Protein AF-A0AA86S0R4-F1 (afdb_monomer)

pLDDT: mean 76.46, std 17.06, range [31.56, 97.62]

Sequence (487 aa):
MELHNLNILITILLLYLFPHSQNCQQVYLNNTVYDCSSNPSASKGYLCNGLQKSCTSFILFRSKFPYDNPVSIAFLLGSETSDIASINNISTTDKIPSNKWIIVPVFCSCSGNIYQYNTRYTVKENDTYWALVNETFQGLTTCQAIMGQNYYPPINIAIDAELKVPMLCACPTLNQTSRGFTSLLVYSVNSGDTVKSIGEAFGVDEQSILEANELSVTQSAHSSMNLLDSTPILVPLIGKNCKENPNKFYCKCYQEPQTDGSSNGLLCDESGDKKFPAKLVAALGEIRKEKLFRQNGGYLLLEKLSSYGNGEMEKLFTAEDLQRATDNYNSSRFLGQGGYGRVYKGKLPDGTIVAVKKNIVKLFGYCLETEAPLLVYELIPNGTLSHHIHRRDNEPSLSWESRFRIACEVAGAVAYMHFASSIPILHGDIKPANILLGSNYSAKVSDFGTSRSVPLDKTHLTTIVGGTFGYIDPEYFQIKVMCTVLG

Foldseek 3Di:
DDPVVVVVVVVVVVCVVDPPPLQAFAAFQACLLLPLDPDPPRDQATFCAAPDQKDKAKEKDFADPPNFALVSVCQLQVADLVQQCQQQVHDSPDGHDGRQITIGIDIWGDDDGHIWDKHKDFDDPFDFLNCCCCPVVLSQGGSNNQVVQDPDRRGDDDGRDITTTTGHAYAHHPVLVVVQFGYKYWDFDADPDALCLLCVLLVHDSVQQCRHHVNDDDPDPPDGDDDDGSGIGIDGAHWAAADPCPPGQEFPWDDDDDPDPDDDDTHGDGDDDDTHRHSPNSSSLVVLLVVLCVVLCVVVVVVVVVVLVPDDDPDDDDPVQQCQQQVNVDPVQWPDQDLQGTWGWGQGPVRDTDIDADAAWDWPDWGRSDPHIDTHTDDAPQAFQCDLVVDDDPDDHDDPVLVVNQVSSLSNVQCCQQPVDPWRKDQQEDDRNQWGAHVVGRTHGHDSVVMDTDPPVDFKDQDDRDYDPPPGDPVCVVRSIDGRPPD

Organism: NCBI:txid92480

Mean predicted aligned error: 17.37 Å

Secondary structure (DSSP, 8-state):
--HHHHHHHHHHHHHHHS---TT-S----GGGGG--SS-TTS--SEES-SSSSEEEEEEEEE-BTTB-SHHHHHHHHT--HHHHHHHTT--TTPPPPTT-EEEEEEEEEEETTEEEEEEEEEPPTT--HHHIIIIISTTSS-HHHHHTT--S-SS-PPTT-EEEEEEE-----HHHHHTTEEEEEEEEPPTT--HHHHHHHHT--HHHHHHHTT----S-TT----PPTT-EEEEEEE-EE-SS-TTSSS--EEPPP-SS------EE---SS-EE-THHHHHHHHHHHHHHHHHTTHHHHHHHHHHTTSSS---PPPHHHHHHHTTTT-GGGEEEEETTEEEEEEE-TTS-EEEEE--BPPEEEEE-SSSS-EEEE---TT-BHHHHHS--TTSPPPPHHHHHHHHHHHHHHHHHHHHTSSS-EE-S---GGGEEE-GGG-EEE---TT-EEPPTT-SEEE----S-TTTS-HHHHHH-EEE-S--

Structure (mmCIF, N/CA/C/O backbone):
data_AF-A0AA86S0R4-F1
#
_entry.id   AF-A0AA86S0R4-F1
#
loop_
_atom_site.group_PDB
_atom_site.id
_atom_site.type_symbol
_atom_site.label_atom_id
_atom_site.label_alt_id
_atom_site.label_comp_id
_atom_site.label_asym_id
_atom_site.label_entity_id
_atom_site.label_seq_id
_atom_site.pdbx_PDB_ins_code
_atom_site.Cartn_x
_atom_site.Cartn_y
_atom_site.Cartn_z
_atom_site.occupancy
_atom_site.B_iso_or_equiv
_atom_site.auth_seq_id
_atom_site.auth_comp_id
_atom_site.auth_asym_id
_atom_site.auth_atom_id
_atom_site.pdbx_PDB_model_num
ATOM 1 N N . MET A 1 1 ? 60.355 2.006 -24.030 1.00 50.22 1 MET A N 1
ATOM 2 C CA . MET A 1 1 ? 59.666 0.948 -23.238 1.00 50.22 1 MET A CA 1
ATOM 3 C C . MET A 1 1 ? 59.176 1.559 -21.943 1.00 50.22 1 MET A C 1
ATOM 5 O O . MET A 1 1 ? 59.934 1.761 -21.007 1.00 50.22 1 MET A O 1
ATOM 9 N N . GLU A 1 2 ? 57.957 2.058 -21.997 1.00 48.72 2 GLU A N 1
ATOM 10 C CA . GLU A 1 2 ? 57.677 3.436 -21.616 1.00 48.72 2 GLU A CA 1
ATOM 11 C C . GLU A 1 2 ? 56.605 3.516 -20.545 1.00 48.72 2 GLU A C 1
ATOM 13 O O . GLU A 1 2 ? 55.843 2.572 -20.353 1.00 48.72 2 GLU A O 1
ATOM 18 N N . LEU A 1 3 ? 56.523 4.691 -19.918 1.00 49.84 3 LEU A N 1
ATOM 19 C CA . LEU A 1 3 ? 55.466 5.174 -19.023 1.00 49.84 3 LEU A CA 1
ATOM 20 C C . LEU A 1 3 ? 54.048 4.673 -19.373 1.00 49.84 3 LEU A C 1
ATOM 22 O O . LEU A 1 3 ? 53.213 4.514 -18.490 1.00 49.84 3 LEU A O 1
ATOM 26 N N . HIS A 1 4 ? 53.789 4.386 -20.650 1.00 61.22 4 HIS A N 1
ATOM 27 C CA . HIS A 1 4 ? 52.565 3.777 -21.156 1.00 61.22 4 HIS A CA 1
ATOM 28 C C . HIS A 1 4 ? 52.254 2.400 -20.540 1.00 61.22 4 HIS A C 1
ATOM 30 O O . HIS A 1 4 ? 51.137 2.178 -20.086 1.00 61.22 4 HIS A O 1
ATOM 36 N N . ASN A 1 5 ? 53.239 1.503 -20.428 1.00 62.25 5 ASN A N 1
ATOM 37 C CA . ASN A 1 5 ? 53.047 0.184 -19.815 1.00 62.25 5 ASN A CA 1
ATOM 38 C C . ASN A 1 5 ? 52.848 0.281 -18.298 1.00 62.25 5 ASN A C 1
ATOM 40 O O . ASN A 1 5 ? 52.096 -0.506 -17.734 1.00 62.25 5 ASN A O 1
ATOM 44 N N . LEU A 1 6 ? 53.479 1.265 -17.645 1.00 68.81 6 LEU A N 1
ATOM 45 C CA . LEU A 1 6 ? 53.286 1.518 -16.218 1.00 68.81 6 LEU A CA 1
ATOM 46 C C . LEU A 1 6 ? 51.897 2.112 -15.946 1.00 68.81 6 LEU A C 1
ATOM 48 O O . LEU A 1 6 ? 51.229 1.674 -15.020 1.00 68.81 6 LEU A O 1
ATOM 52 N N . ASN A 1 7 ? 51.420 3.031 -16.791 1.00 61.53 7 ASN A N 1
ATOM 53 C CA . ASN A 1 7 ? 50.056 3.551 -16.709 1.00 61.53 7 ASN A CA 1
ATOM 54 C C . ASN A 1 7 ? 49.020 2.462 -16.984 1.00 61.53 7 ASN A C 1
ATOM 56 O O . ASN A 1 7 ? 48.056 2.367 -16.237 1.00 61.53 7 ASN A O 1
ATOM 60 N N . ILE A 1 8 ? 49.221 1.593 -17.980 1.00 71.38 8 ILE A N 1
ATOM 61 C CA . ILE A 1 8 ? 48.324 0.452 -18.222 1.00 71.38 8 ILE A CA 1
ATOM 62 C C . ILE A 1 8 ? 48.310 -0.478 -17.003 1.00 71.38 8 ILE A C 1
ATOM 64 O O . ILE A 1 8 ? 47.236 -0.842 -16.533 1.00 71.38 8 ILE A O 1
ATOM 68 N N . LEU A 1 9 ? 49.475 -0.798 -16.435 1.00 69.94 9 LEU A N 1
ATOM 69 C CA . LEU A 1 9 ? 49.572 -1.654 -15.255 1.00 69.94 9 LEU A CA 1
ATOM 70 C C . LEU A 1 9 ? 48.913 -1.018 -14.022 1.00 69.94 9 LEU A C 1
ATOM 72 O O . LEU A 1 9 ? 48.203 -1.712 -13.310 1.00 69.94 9 LEU A O 1
ATOM 76 N N . ILE A 1 10 ? 49.087 0.290 -13.800 1.00 67.94 10 ILE A N 1
ATOM 77 C CA . ILE A 1 10 ? 48.440 1.046 -12.714 1.00 67.94 10 ILE A CA 1
ATOM 78 C C . ILE A 1 10 ? 46.927 1.122 -12.933 1.00 67.94 10 ILE A C 1
ATOM 80 O O . ILE A 1 10 ? 46.176 0.959 -11.981 1.00 67.94 10 ILE A O 1
ATOM 84 N N . THR A 1 11 ? 46.460 1.304 -14.169 1.00 61.91 11 THR A N 1
ATOM 85 C CA . THR A 1 11 ? 45.021 1.340 -14.485 1.00 61.91 11 THR A CA 1
ATOM 86 C C . THR A 1 11 ? 44.385 -0.035 -14.268 1.00 61.91 11 THR A C 1
ATOM 88 O O . THR A 1 11 ? 43.311 -0.134 -13.682 1.00 61.91 11 THR A O 1
ATOM 91 N N . ILE A 1 12 ? 45.078 -1.107 -14.667 1.00 64.88 12 ILE A N 1
ATOM 92 C CA . ILE A 1 12 ? 44.668 -2.491 -14.405 1.00 64.88 12 ILE A CA 1
ATOM 93 C C . ILE A 1 12 ? 44.690 -2.775 -12.896 1.00 64.88 12 ILE A C 1
ATOM 95 O O . ILE A 1 12 ? 43.725 -3.320 -12.374 1.00 64.88 12 ILE A O 1
ATOM 99 N N . LEU A 1 13 ? 45.732 -2.361 -12.165 1.00 58.44 13 LEU A N 1
ATOM 100 C CA . LEU A 1 13 ? 45.798 -2.518 -10.708 1.00 58.44 13 LEU A CA 1
ATOM 101 C C . LEU A 1 13 ? 44.704 -1.723 -9.987 1.00 58.44 13 LEU A C 1
ATOM 103 O O . LEU A 1 13 ? 44.128 -2.240 -9.041 1.00 58.44 13 LEU A O 1
ATOM 107 N N . LEU A 1 14 ? 44.373 -0.510 -10.436 1.00 55.12 14 LEU A N 1
ATOM 108 C CA . LEU A 1 14 ? 43.271 0.284 -9.885 1.00 55.12 14 LEU A CA 1
ATOM 109 C C . LEU A 1 14 ? 41.910 -0.380 -10.149 1.00 55.12 14 LEU A C 1
ATOM 111 O O . LEU A 1 14 ? 41.067 -0.382 -9.258 1.00 55.12 14 LEU A O 1
ATOM 115 N N . LEU A 1 15 ? 41.720 -1.029 -11.305 1.00 53.56 15 LEU A N 1
ATOM 116 C CA . LEU A 1 15 ? 40.534 -1.852 -11.590 1.00 53.56 15 LEU A CA 1
ATOM 117 C C . LEU A 1 15 ? 40.425 -3.097 -10.684 1.00 53.56 15 LEU A C 1
ATOM 119 O O . LEU A 1 15 ? 39.318 -3.578 -10.467 1.00 53.56 15 LEU A O 1
ATOM 123 N N . TYR A 1 16 ? 41.540 -3.601 -10.137 1.00 52.88 16 TYR A N 1
ATOM 124 C CA . TYR A 1 16 ? 41.557 -4.706 -9.164 1.00 52.88 16 TYR A CA 1
ATOM 125 C C . TYR A 1 16 ? 41.545 -4.246 -7.692 1.00 52.88 16 TYR A C 1
ATOM 127 O O . TYR A 1 16 ? 41.139 -5.015 -6.823 1.00 52.88 16 TYR A O 1
ATOM 135 N N . LEU A 1 17 ? 41.979 -3.015 -7.395 1.00 42.84 17 LEU A N 1
ATOM 136 C CA . LEU A 1 17 ? 41.996 -2.430 -6.044 1.00 42.84 17 LEU A CA 1
ATOM 137 C C . LEU A 1 17 ? 40.643 -1.840 -5.630 1.00 42.84 17 LEU A C 1
ATOM 139 O O . LEU A 1 17 ? 40.362 -1.748 -4.437 1.00 42.84 17 LEU A O 1
ATOM 143 N N . PHE A 1 18 ? 39.796 -1.486 -6.596 1.00 41.66 18 PHE A N 1
ATOM 144 C CA . PHE A 1 18 ? 38.375 -1.266 -6.366 1.00 41.66 18 PHE A CA 1
ATOM 145 C C . PHE A 1 18 ? 37.624 -2.509 -6.836 1.00 41.66 18 PHE A C 1
ATOM 147 O O . PHE A 1 18 ? 37.273 -2.581 -8.016 1.00 41.66 18 PHE A O 1
ATOM 154 N N . PRO A 1 19 ? 37.342 -3.496 -5.967 1.00 39.62 19 PRO A N 1
ATOM 155 C CA . PRO A 1 19 ? 36.278 -4.426 -6.283 1.00 39.62 19 PRO A CA 1
ATOM 156 C C . PRO A 1 19 ? 35.023 -3.568 -6.473 1.00 39.62 19 PRO A C 1
ATOM 158 O O . PRO A 1 19 ? 34.463 -3.066 -5.500 1.00 39.62 19 PRO A O 1
ATOM 161 N N . HIS A 1 20 ? 34.592 -3.354 -7.725 1.00 41.38 20 HIS A N 1
ATOM 162 C CA . HIS A 1 20 ? 33.186 -3.051 -7.983 1.00 41.38 20 HIS A CA 1
ATOM 163 C C . HIS A 1 20 ? 32.423 -4.065 -7.156 1.00 41.38 20 HIS A C 1
ATOM 165 O O . HIS A 1 20 ? 32.717 -5.258 -7.272 1.00 41.38 20 HIS A O 1
ATOM 171 N N . SER A 1 21 ? 31.572 -3.588 -6.251 1.00 43.00 21 SER A N 1
ATOM 172 C CA . SER A 1 21 ? 30.916 -4.438 -5.274 1.00 43.00 21 SER A CA 1
ATOM 173 C C . SER A 1 21 ? 30.247 -5.592 -6.031 1.00 43.00 21 SER A C 1
ATOM 175 O O . SER A 1 21 ? 29.237 -5.434 -6.708 1.00 43.00 21 SER A O 1
ATOM 177 N N . GLN A 1 22 ? 30.864 -6.777 -5.990 1.00 45.19 22 GLN A N 1
ATOM 178 C CA . GLN A 1 22 ? 30.350 -7.969 -6.670 1.00 45.19 22 GLN A CA 1
ATOM 179 C C . GLN A 1 22 ? 29.180 -8.585 -5.887 1.00 45.19 22 GLN A C 1
ATOM 181 O O . GLN A 1 22 ? 28.723 -9.681 -6.202 1.00 45.19 22 GLN A O 1
ATOM 186 N N . ASN A 1 23 ? 28.698 -7.875 -4.862 1.00 49.22 23 ASN A N 1
ATOM 187 C CA . ASN A 1 23 ? 27.714 -8.355 -3.907 1.00 49.22 23 ASN A CA 1
ATOM 188 C C . ASN A 1 23 ? 26.339 -7.702 -4.083 1.00 49.22 23 ASN A C 1
ATOM 190 O O . ASN A 1 23 ? 25.357 -8.293 -3.637 1.00 49.22 23 ASN A O 1
ATOM 194 N N . CYS A 1 24 ? 26.241 -6.536 -4.733 1.00 56.91 24 CYS A N 1
ATOM 195 C CA . CYS A 1 24 ? 24.958 -5.886 -4.985 1.00 56.91 24 CYS A CA 1
ATOM 196 C C . CYS A 1 24 ? 24.385 -6.253 -6.357 1.00 56.91 24 CYS A C 1
ATOM 198 O O . CYS A 1 24 ? 25.126 -6.452 -7.323 1.00 56.91 24 CYS A O 1
ATOM 200 N N . GLN A 1 25 ? 23.056 -6.338 -6.468 1.00 67.44 25 GLN A N 1
ATOM 201 C CA . GLN A 1 25 ? 22.456 -6.582 -7.779 1.00 67.44 25 GLN A CA 1
ATOM 202 C C . GLN A 1 25 ? 22.574 -5.324 -8.653 1.00 67.44 25 GLN A C 1
ATOM 204 O O . GLN A 1 25 ? 23.047 -5.455 -9.779 1.00 67.44 25 GLN A O 1
ATOM 209 N N . GLN A 1 26 ? 22.147 -4.146 -8.182 1.00 81.06 26 GLN A N 1
ATOM 210 C CA . GLN A 1 26 ? 22.038 -2.931 -9.006 1.00 81.06 26 GLN A CA 1
ATOM 211 C C . GLN A 1 26 ? 22.316 -1.658 -8.217 1.00 81.06 26 GLN A C 1
ATOM 213 O O . GLN A 1 26 ? 21.950 -1.591 -7.053 1.00 81.06 26 GLN A O 1
ATOM 218 N N . VAL A 1 27 ? 22.848 -0.629 -8.882 1.00 84.12 27 VAL A N 1
ATOM 219 C CA . VAL A 1 27 ? 22.946 0.725 -8.317 1.00 84.12 27 VAL A CA 1
ATOM 220 C C . VAL A 1 27 ? 21.539 1.299 -8.121 1.00 84.12 27 VAL A C 1
ATOM 222 O O . VAL A 1 27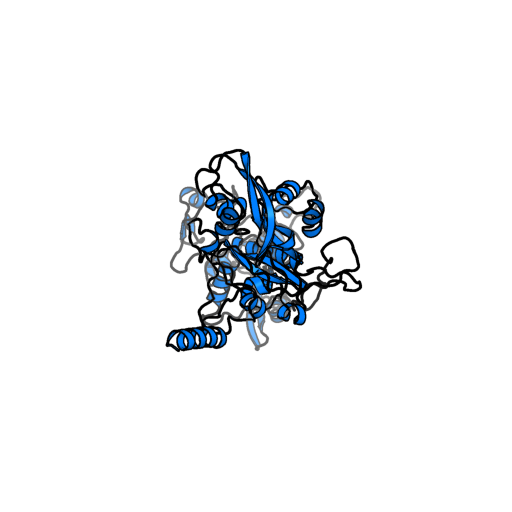 ? 20.707 1.235 -9.033 1.00 84.12 27 VAL A O 1
ATOM 225 N N . TYR A 1 28 ? 21.278 1.920 -6.972 1.00 85.69 28 TYR A N 1
ATOM 226 C CA . TYR A 1 28 ? 20.051 2.682 -6.747 1.00 85.69 28 TYR A CA 1
ATOM 227 C C . TYR A 1 28 ? 19.922 3.839 -7.747 1.00 85.69 28 TYR A C 1
ATOM 229 O O . TYR A 1 28 ? 20.745 4.755 -7.778 1.00 85.69 28 TYR A O 1
ATOM 237 N N . LEU A 1 29 ? 18.861 3.811 -8.557 1.00 84.75 29 LEU A N 1
ATOM 238 C CA . LEU A 1 29 ? 18.722 4.719 -9.697 1.00 84.75 29 LEU A CA 1
ATOM 239 C C . LEU A 1 29 ? 18.433 6.172 -9.300 1.00 84.75 29 LEU A C 1
ATOM 241 O O . LEU A 1 29 ? 18.808 7.082 -10.043 1.00 84.75 29 LEU A O 1
ATOM 245 N N . ASN A 1 30 ? 17.811 6.421 -8.143 1.00 83.50 30 ASN A N 1
ATOM 246 C CA . ASN A 1 30 ? 17.463 7.779 -7.701 1.00 83.50 30 ASN A CA 1
ATOM 247 C C . ASN A 1 30 ? 16.680 8.526 -8.824 1.00 83.50 30 ASN A C 1
ATOM 249 O O . ASN A 1 30 ? 16.007 7.913 -9.651 1.00 83.50 30 ASN A O 1
ATOM 253 N N . ASN A 1 31 ? 16.804 9.845 -8.928 1.00 82.50 31 ASN A N 1
ATOM 254 C CA . ASN A 1 31 ? 16.147 10.673 -9.933 1.00 82.50 31 ASN A CA 1
ATOM 255 C C . ASN A 1 31 ? 16.694 10.464 -11.358 1.00 82.50 31 ASN A C 1
ATOM 257 O O . ASN A 1 31 ? 16.148 11.038 -12.299 1.00 82.50 31 ASN A O 1
ATOM 261 N N . THR A 1 32 ? 17.738 9.643 -11.555 1.00 87.25 32 THR A N 1
ATOM 262 C CA . THR A 1 32 ? 18.296 9.381 -12.899 1.00 87.25 32 THR A CA 1
ATOM 263 C C . THR A 1 32 ? 17.339 8.595 -13.794 1.00 87.25 32 THR A C 1
ATOM 265 O O . THR A 1 32 ? 17.467 8.638 -15.015 1.00 87.25 32 THR A O 1
ATOM 268 N N . VAL A 1 33 ? 16.323 7.952 -13.207 1.00 89.00 33 VAL A N 1
ATOM 269 C CA . VAL A 1 33 ? 15.206 7.309 -13.922 1.00 89.00 33 VAL A CA 1
ATOM 270 C C . VAL A 1 33 ? 14.564 8.274 -14.926 1.00 89.00 33 VAL A C 1
ATOM 272 O O . VAL A 1 33 ? 14.256 7.887 -16.056 1.00 89.00 33 VAL A O 1
ATOM 275 N N . TYR A 1 34 ? 14.433 9.542 -14.526 1.00 90.56 34 TYR A N 1
ATOM 276 C CA . TYR A 1 34 ? 13.773 10.614 -15.272 1.00 90.56 34 TYR A CA 1
ATOM 277 C C . TYR A 1 34 ? 14.734 11.461 -16.117 1.00 90.56 34 TYR A C 1
ATOM 279 O O . TYR A 1 34 ? 14.305 12.438 -16.735 1.00 90.56 34 TYR A O 1
ATOM 287 N N . ASP A 1 35 ? 16.028 11.123 -16.147 1.00 90.69 35 ASP A N 1
ATOM 288 C CA . ASP A 1 35 ? 17.025 11.876 -16.906 1.00 90.69 35 ASP A CA 1
ATOM 289 C C . ASP A 1 35 ? 16.892 11.589 -18.407 1.00 90.69 35 ASP A C 1
ATOM 291 O O . ASP A 1 35 ? 17.414 10.607 -18.935 1.00 90.69 35 ASP A O 1
ATOM 295 N N . CYS A 1 36 ? 16.172 12.475 -19.090 1.00 91.44 36 CYS A N 1
ATOM 296 C CA . CYS A 1 36 ? 15.964 12.478 -20.536 1.00 91.44 36 CYS A CA 1
ATOM 297 C C . CYS A 1 36 ? 17.007 13.322 -21.302 1.00 91.44 36 CYS A C 1
ATOM 299 O O . CYS A 1 36 ? 16.805 13.640 -22.476 1.00 91.44 36 CYS A O 1
ATOM 301 N N . SER A 1 37 ? 18.116 13.708 -20.661 1.00 88.06 37 SER A N 1
ATOM 302 C CA . SER A 1 37 ? 19.233 14.400 -21.314 1.00 88.06 37 SER A CA 1
ATOM 303 C C . SER A 1 37 ? 20.214 13.414 -21.968 1.00 88.06 37 SER A C 1
ATOM 305 O O . SER A 1 37 ? 20.134 12.202 -21.778 1.00 88.06 37 SER A O 1
ATOM 307 N N . SER A 1 38 ? 21.164 13.904 -22.771 1.00 78.19 38 SER A N 1
AT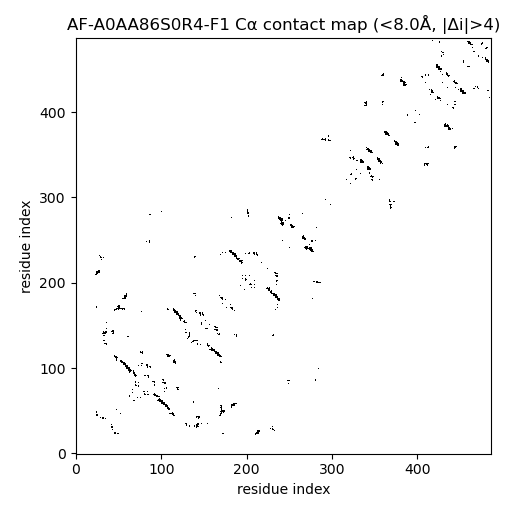OM 308 C CA . SER A 1 38 ? 22.222 13.062 -23.361 1.00 78.19 38 SER A CA 1
ATOM 309 C C . SER A 1 38 ? 23.334 12.767 -22.346 1.00 78.19 38 SER A C 1
ATOM 311 O O . SER A 1 38 ? 24.483 13.159 -22.541 1.00 78.19 38 SER A O 1
ATOM 313 N N . ASN A 1 39 ? 22.982 12.115 -21.240 1.00 79.88 39 ASN A N 1
ATOM 314 C CA . ASN A 1 39 ? 23.898 11.768 -20.162 1.00 79.88 39 ASN A CA 1
ATOM 315 C C . ASN A 1 39 ? 24.355 10.301 -20.289 1.00 79.88 39 ASN A C 1
ATOM 317 O O . ASN A 1 39 ? 23.601 9.395 -19.933 1.00 79.88 39 ASN A O 1
ATOM 321 N N . PRO A 1 40 ? 25.588 10.025 -20.757 1.00 72.12 40 PRO A N 1
ATOM 322 C CA . PRO A 1 40 ? 26.067 8.654 -20.952 1.00 72.12 40 PRO A CA 1
ATOM 323 C C . PRO A 1 40 ? 26.259 7.883 -19.638 1.00 72.12 40 PRO A C 1
ATOM 325 O O . PRO A 1 40 ? 26.363 6.658 -19.668 1.00 72.12 40 PRO A O 1
ATOM 328 N N . SER A 1 41 ? 26.307 8.585 -18.504 1.00 74.19 41 SER A N 1
ATOM 329 C CA . SER A 1 41 ? 26.452 7.996 -17.171 1.00 74.19 41 SER A CA 1
ATOM 330 C C . SER A 1 41 ? 25.113 7.588 -16.553 1.00 74.19 41 SER A C 1
ATOM 332 O O . SER A 1 41 ? 25.102 6.890 -15.540 1.00 74.19 41 SER A O 1
ATOM 334 N N . ALA A 1 42 ? 23.984 8.024 -17.123 1.00 77.00 42 ALA A N 1
ATOM 335 C CA . ALA A 1 42 ? 22.665 7.661 -16.624 1.00 77.00 42 ALA A CA 1
ATOM 336 C C . ALA A 1 42 ? 22.344 6.199 -16.971 1.00 77.00 42 ALA A C 1
ATOM 338 O O . ALA A 1 42 ? 22.580 5.719 -18.085 1.00 77.00 42 ALA A O 1
ATOM 339 N N . SER A 1 43 ? 21.816 5.468 -15.989 1.00 79.00 43 SER A N 1
ATOM 340 C CA . SER A 1 43 ? 21.587 4.036 -16.145 1.00 79.00 43 SER A CA 1
ATOM 341 C C . SER A 1 43 ? 20.468 3.742 -17.146 1.00 79.00 43 SER A C 1
ATOM 343 O O . SER A 1 43 ? 19.376 4.315 -17.113 1.00 79.00 43 SER A O 1
ATOM 345 N N . LYS A 1 44 ? 20.728 2.766 -18.015 1.00 82.56 44 LYS A N 1
ATOM 346 C CA . LYS A 1 44 ? 19.752 2.207 -18.960 1.00 82.56 44 LYS A CA 1
ATOM 347 C C . LYS A 1 44 ? 18.888 1.102 -18.342 1.00 82.56 44 LYS A C 1
ATOM 349 O O . LYS A 1 44 ? 18.027 0.563 -19.027 1.00 82.56 44 LYS A O 1
ATOM 354 N N . GLY A 1 45 ? 19.129 0.740 -17.083 1.00 86.25 45 GLY A N 1
ATOM 355 C CA . GLY A 1 45 ? 18.380 -0.283 -16.363 1.00 86.25 45 GLY A CA 1
ATOM 356 C C . GLY A 1 45 ? 19.278 -1.183 -15.527 1.00 86.25 45 GLY A C 1
ATOM 357 O O . GLY A 1 45 ? 20.364 -0.791 -15.105 1.00 86.25 45 GLY A O 1
ATOM 358 N N . TYR A 1 46 ? 18.813 -2.399 -15.277 1.00 90.50 46 TYR A N 1
ATOM 359 C CA . TYR A 1 46 ? 19.473 -3.325 -14.369 1.00 90.50 46 TYR A CA 1
ATOM 360 C C . TYR A 1 46 ? 20.482 -4.224 -15.099 1.00 90.50 46 TYR A C 1
ATOM 362 O O . TYR A 1 46 ? 20.146 -4.875 -16.078 1.00 90.50 46 TYR A O 1
ATOM 370 N N . LEU A 1 47 ? 21.725 -4.290 -14.629 1.00 89.81 47 LEU A N 1
ATOM 371 C CA . LEU A 1 47 ? 22.800 -5.149 -15.121 1.00 89.81 47 LEU A CA 1
ATOM 372 C C . LEU A 1 47 ? 22.412 -6.634 -15.178 1.00 89.81 47 LEU A C 1
ATOM 374 O O . LEU A 1 47 ? 21.879 -7.191 -14.223 1.00 89.81 47 LEU A O 1
ATOM 378 N N . CYS A 1 48 ? 22.777 -7.297 -16.273 1.00 90.25 48 CYS A N 1
ATOM 379 C CA . CYS A 1 48 ? 22.643 -8.738 -16.493 1.00 90.25 48 CYS A CA 1
ATOM 380 C C . CYS A 1 48 ? 23.697 -9.544 -15.694 1.00 90.25 48 CYS A C 1
ATOM 382 O O . CYS A 1 48 ? 24.604 -10.164 -16.259 1.00 90.25 48 CYS A O 1
ATOM 384 N N . ASN A 1 49 ? 23.596 -9.531 -14.365 1.00 86.94 49 ASN A N 1
ATOM 385 C CA . ASN A 1 49 ? 24.529 -10.184 -13.432 1.00 86.94 49 ASN A CA 1
ATOM 386 C C . ASN A 1 49 ? 23.927 -11.367 -12.649 1.00 86.94 49 ASN A C 1
ATOM 388 O O . ASN A 1 49 ? 24.600 -11.955 -11.804 1.00 86.94 49 ASN A O 1
ATOM 392 N N . GLY A 1 50 ? 22.674 -11.733 -12.918 1.00 81.69 50 GLY A N 1
ATOM 393 C CA . GLY A 1 50 ? 22.030 -12.888 -12.302 1.00 81.69 50 GLY A CA 1
ATOM 394 C C . GLY A 1 50 ? 22.583 -14.216 -12.822 1.00 81.69 50 GLY A C 1
ATOM 395 O O . GLY A 1 50 ? 23.155 -14.297 -13.917 1.00 81.69 50 GLY A O 1
ATOM 396 N N . LEU A 1 51 ? 22.379 -15.276 -12.031 1.00 81.06 51 LEU A N 1
ATOM 397 C CA . LEU A 1 51 ? 22.815 -16.634 -12.379 1.00 81.06 51 LEU A CA 1
ATOM 398 C C . LEU A 1 51 ? 22.151 -17.111 -13.679 1.00 81.06 51 LEU A C 1
ATOM 400 O O . LEU A 1 51 ? 22.798 -17.697 -14.545 1.00 81.06 51 LEU A O 1
ATOM 404 N N . GLN A 1 52 ? 20.854 -16.828 -13.819 1.00 86.94 52 GLN A N 1
ATOM 405 C CA . GLN A 1 52 ? 20.092 -17.100 -15.031 1.00 86.94 52 GLN A CA 1
ATOM 406 C C . GLN A 1 52 ? 20.030 -15.860 -15.927 1.00 86.94 52 GLN A C 1
ATOM 408 O O . GLN A 1 52 ? 19.853 -14.731 -15.465 1.00 86.94 52 GLN A O 1
ATOM 413 N N . LYS A 1 53 ? 20.132 -16.077 -17.241 1.00 90.19 53 LYS A N 1
ATOM 414 C CA . LYS A 1 53 ? 19.993 -15.014 -18.250 1.00 90.19 53 LYS A CA 1
ATOM 415 C C . LYS A 1 53 ? 18.539 -14.642 -18.542 1.00 90.19 53 LYS A C 1
ATOM 417 O O . LYS A 1 53 ? 18.297 -13.658 -19.233 1.00 90.19 53 LYS A O 1
ATOM 422 N N . SER A 1 54 ? 17.589 -15.387 -17.986 1.00 93.19 54 SER A N 1
ATOM 423 C CA . SER A 1 54 ? 16.163 -15.085 -18.028 1.00 93.19 54 SER A CA 1
ATOM 424 C C . SER A 1 54 ? 15.442 -15.686 -16.827 1.00 93.19 54 SER A C 1
ATOM 426 O O . SER A 1 54 ? 15.865 -16.724 -16.326 1.00 93.19 54 SER A O 1
ATOM 428 N N . CYS A 1 55 ? 14.351 -15.065 -16.396 1.00 90.62 55 CYS A N 1
ATOM 429 C CA . CYS A 1 55 ? 13.520 -15.518 -15.283 1.00 90.62 55 CYS A CA 1
ATOM 430 C C . CYS A 1 55 ? 12.159 -14.809 -15.317 1.00 90.62 55 CYS A C 1
ATOM 432 O O . CYS A 1 55 ? 11.980 -13.800 -15.997 1.00 90.62 55 CYS A O 1
ATOM 434 N N . THR A 1 56 ? 11.203 -15.291 -14.526 1.00 89.12 56 THR A N 1
ATOM 435 C CA . THR A 1 56 ? 10.018 -14.493 -14.191 1.00 89.12 56 THR A CA 1
ATOM 436 C C . THR A 1 56 ? 10.376 -13.492 -13.095 1.00 89.12 56 THR A C 1
ATOM 438 O O . THR A 1 56 ? 10.821 -13.876 -12.012 1.00 89.12 56 THR A O 1
ATOM 441 N N . SER A 1 57 ? 10.181 -12.211 -13.386 1.00 91.50 57 SER A N 1
ATOM 442 C CA . SER A 1 57 ? 10.266 -11.108 -12.429 1.00 91.50 57 SER A CA 1
ATOM 443 C C . SER A 1 57 ? 8.873 -10.502 -12.260 1.00 91.50 57 SER A C 1
ATOM 445 O O . SER A 1 57 ? 7.961 -10.791 -13.036 1.00 91.50 57 SER A O 1
ATOM 447 N N . PHE A 1 58 ? 8.684 -9.698 -11.223 1.00 92.69 58 PHE A N 1
ATOM 448 C CA . PHE A 1 58 ? 7.398 -9.084 -10.919 1.00 92.69 58 PHE A CA 1
ATOM 449 C C . PHE A 1 58 ? 7.541 -7.572 -10.910 1.00 92.69 58 PHE A C 1
ATOM 451 O O . PHE A 1 58 ? 8.569 -7.040 -10.504 1.00 92.69 58 PHE A O 1
ATOM 458 N N . ILE A 1 59 ? 6.493 -6.883 -11.328 1.00 94.12 59 ILE A N 1
ATOM 459 C CA . ILE A 1 59 ? 6.380 -5.431 -11.302 1.00 94.12 59 ILE A CA 1
ATOM 460 C C . ILE A 1 59 ? 5.160 -5.070 -10.459 1.00 94.12 59 ILE A C 1
ATOM 462 O O . ILE A 1 59 ? 4.108 -5.696 -10.601 1.00 94.12 59 ILE A O 1
ATOM 466 N N . LEU A 1 60 ? 5.287 -4.060 -9.597 1.00 92.25 60 LEU A N 1
ATOM 467 C CA . LEU A 1 60 ? 4.146 -3.470 -8.906 1.00 92.25 60 LEU A CA 1
ATOM 468 C C . LEU A 1 60 ? 3.684 -2.206 -9.637 1.00 92.25 60 LEU A C 1
ATOM 470 O O . LEU A 1 60 ? 4.401 -1.211 -9.684 1.00 92.25 60 LEU A O 1
ATOM 474 N N . PHE A 1 61 ? 2.479 -2.243 -10.201 1.00 93.94 61 PHE A N 1
ATOM 475 C CA . PHE A 1 61 ? 1.894 -1.143 -10.968 1.00 93.94 61 PHE A CA 1
ATOM 476 C C . PHE A 1 61 ? 0.716 -0.514 -10.221 1.00 93.94 61 PHE A C 1
ATOM 478 O O . PHE A 1 61 ? -0.123 -1.241 -9.686 1.00 93.94 61 PHE A O 1
ATOM 485 N N . ARG A 1 62 ? 0.598 0.821 -10.196 1.00 91.31 62 ARG A N 1
ATOM 486 C CA . ARG A 1 62 ? -0.602 1.490 -9.664 1.00 91.31 62 ARG A CA 1
ATOM 487 C C . ARG A 1 62 ? -1.607 1.664 -10.786 1.00 91.31 62 ARG A C 1
ATOM 489 O O . ARG A 1 62 ? -1.345 2.378 -11.752 1.00 91.31 62 ARG A O 1
ATOM 496 N N . SER A 1 63 ? -2.776 1.054 -10.640 1.00 92.94 63 SER A N 1
ATOM 497 C CA . SER A 1 63 ? -3.880 1.249 -11.576 1.00 92.94 63 SER A CA 1
ATOM 498 C C . SER A 1 63 ? -4.238 2.728 -11.690 1.00 92.94 63 SER A C 1
ATOM 500 O O . SER A 1 63 ? -4.328 3.461 -10.703 1.00 92.94 63 SER A O 1
ATOM 502 N N . LYS A 1 64 ? -4.476 3.174 -12.915 1.00 92.31 64 LYS A N 1
ATOM 503 C CA . LYS A 1 64 ? -4.961 4.520 -13.219 1.00 92.31 64 LYS A CA 1
ATOM 504 C C . LYS A 1 64 ? -5.655 4.472 -14.564 1.00 92.31 64 LYS A C 1
ATOM 506 O O . LYS A 1 64 ? -5.256 3.682 -15.405 1.00 92.31 64 LYS A O 1
ATOM 511 N N . PHE A 1 65 ? -6.639 5.323 -14.816 1.00 92.06 65 PHE A N 1
ATOM 512 C CA . PHE A 1 65 ? -7.218 5.411 -16.157 1.00 92.06 65 PHE A CA 1
ATOM 513 C C . PHE A 1 65 ? -6.135 5.821 -17.185 1.00 92.06 65 PHE A C 1
ATOM 515 O O . PHE A 1 65 ? -5.347 6.720 -16.878 1.00 92.06 65 PHE A O 1
ATOM 522 N N . PRO A 1 66 ? -6.051 5.199 -18.382 1.00 94.50 66 PRO A N 1
ATOM 523 C CA . PRO A 1 66 ? -6.886 4.108 -18.922 1.00 94.50 66 PRO A CA 1
ATOM 524 C C . PRO A 1 66 ? -6.383 2.677 -18.607 1.00 94.50 66 PRO A C 1
ATOM 526 O O . PRO A 1 66 ? -6.956 1.686 -19.059 1.00 94.50 66 PRO A O 1
ATOM 529 N N . TYR A 1 67 ? -5.303 2.549 -17.843 1.00 96.50 67 TYR A N 1
ATOM 530 C CA . TYR A 1 67 ? -4.698 1.295 -17.376 1.00 96.50 67 TYR A CA 1
ATOM 531 C C . TYR A 1 67 ? -5.335 0.816 -16.059 1.00 96.50 67 TYR A C 1
ATOM 533 O O . TYR A 1 67 ? -4.680 0.678 -15.023 1.00 96.50 67 TYR A O 1
ATOM 541 N N . ASP A 1 68 ? -6.655 0.644 -16.083 1.00 95.38 68 ASP A N 1
ATOM 542 C CA . ASP A 1 68 ? -7.494 0.344 -14.923 1.00 95.38 68 ASP A CA 1
ATOM 543 C C . ASP A 1 68 ? -8.228 -1.000 -15.049 1.00 95.38 68 ASP A C 1
ATOM 545 O O . ASP A 1 68 ? -9.235 -1.222 -14.386 1.00 95.38 68 ASP A O 1
ATOM 549 N N . ASN A 1 69 ? -7.735 -1.916 -15.881 1.00 96.25 69 ASN A N 1
ATOM 550 C CA . ASN A 1 69 ? -8.215 -3.295 -15.970 1.00 96.25 69 ASN A CA 1
ATOM 551 C C . ASN A 1 69 ? -7.078 -4.231 -16.432 1.00 96.25 69 ASN A C 1
ATOM 553 O O . ASN A 1 69 ? -6.083 -3.750 -16.982 1.00 96.25 69 ASN A O 1
ATOM 557 N N . PRO A 1 70 ? -7.185 -5.558 -16.226 1.00 96.62 70 PRO A N 1
ATOM 558 C CA . PRO A 1 70 ? -6.107 -6.484 -16.575 1.00 96.62 70 PRO A CA 1
ATOM 559 C C . PRO A 1 70 ? -5.683 -6.433 -18.043 1.00 96.62 70 PRO A C 1
ATOM 561 O O . PRO A 1 70 ? -4.493 -6.547 -18.310 1.00 96.62 70 PRO A O 1
ATOM 564 N N . VAL A 1 71 ? -6.616 -6.212 -18.977 1.00 97.12 71 VAL A N 1
ATOM 565 C CA . VAL A 1 71 ? -6.317 -6.142 -20.417 1.00 97.12 71 VAL A CA 1
ATOM 566 C C . VAL A 1 71 ? -5.454 -4.923 -20.737 1.00 97.12 71 VAL A C 1
ATOM 568 O O . VAL A 1 71 ? -4.422 -5.052 -21.392 1.00 97.12 71 VAL A O 1
ATOM 571 N N . SER A 1 72 ? -5.839 -3.735 -20.264 1.00 97.25 72 SER A N 1
ATOM 572 C CA . SER A 1 72 ? -5.083 -2.512 -20.553 1.00 97.25 72 SER A CA 1
ATOM 573 C C . SER A 1 72 ? -3.727 -2.477 -19.843 1.00 97.25 72 SER A C 1
ATOM 575 O O . SER A 1 72 ? -2.760 -1.975 -20.413 1.00 97.25 72 SER A O 1
ATOM 577 N N . ILE A 1 73 ? -3.621 -3.052 -18.640 1.00 97.62 73 ILE A N 1
ATOM 578 C CA . ILE A 1 73 ? -2.346 -3.187 -17.916 1.00 97.62 73 ILE A CA 1
ATOM 579 C C . ILE A 1 73 ? -1.428 -4.204 -18.610 1.00 97.62 73 ILE A C 1
ATOM 581 O O . ILE A 1 73 ? -0.245 -3.920 -18.803 1.00 97.62 73 ILE A O 1
ATOM 585 N N . ALA A 1 74 ? -1.968 -5.358 -19.020 1.00 96.31 74 ALA A N 1
ATOM 586 C CA . ALA A 1 74 ? -1.249 -6.375 -19.788 1.00 96.31 74 ALA A CA 1
ATOM 587 C C . ALA A 1 74 ? -0.684 -5.795 -21.086 1.00 96.31 74 ALA A C 1
ATOM 589 O O . ALA A 1 74 ? 0.497 -5.973 -21.367 1.00 96.31 74 ALA A O 1
ATOM 590 N N . PHE A 1 75 ? -1.500 -5.040 -21.826 1.00 95.44 75 PHE A N 1
ATOM 591 C CA . PHE A 1 75 ? -1.072 -4.363 -23.047 1.00 95.44 75 PHE A CA 1
ATOM 592 C C . PHE A 1 75 ? 0.056 -3.356 -22.788 1.00 95.44 75 PHE A C 1
ATOM 594 O O . PHE A 1 75 ? 1.051 -3.358 -23.504 1.00 95.44 75 PHE A O 1
ATOM 601 N N . LEU A 1 76 ? -0.064 -2.527 -21.743 1.00 97.12 76 LEU A N 1
ATOM 602 C CA . LEU A 1 76 ? 0.947 -1.518 -21.424 1.00 97.12 76 LEU A CA 1
ATOM 603 C C . LEU A 1 76 ? 2.296 -2.148 -21.059 1.00 97.12 76 LEU A C 1
ATOM 605 O O . LEU A 1 76 ? 3.331 -1.735 -21.573 1.00 97.12 76 LEU A O 1
ATOM 609 N N . LEU A 1 77 ? 2.294 -3.127 -20.155 1.00 96.31 77 LEU A N 1
ATOM 610 C CA . LEU A 1 77 ? 3.513 -3.671 -19.544 1.00 96.31 77 LEU A CA 1
ATOM 611 C C . LEU A 1 77 ? 4.012 -4.950 -20.238 1.00 96.31 77 LEU A C 1
ATOM 613 O O . LEU A 1 77 ? 5.043 -5.499 -19.854 1.00 96.31 77 LEU A O 1
ATOM 617 N N . GLY A 1 78 ? 3.280 -5.407 -21.258 1.00 92.00 78 GLY A N 1
ATOM 618 C CA . GLY A 1 78 ? 3.525 -6.614 -22.041 1.00 92.00 78 GLY A CA 1
ATOM 619 C C . GLY A 1 78 ? 3.485 -7.893 -21.201 1.00 92.00 78 GLY A C 1
ATOM 620 O O . GLY A 1 78 ? 4.397 -8.709 -21.248 1.00 92.00 78 GLY A O 1
ATOM 621 N N . SER A 1 79 ? 2.425 -8.074 -20.424 1.00 94.31 79 SER A N 1
ATOM 622 C CA . SER A 1 79 ? 2.163 -9.303 -19.664 1.00 94.31 79 SER A CA 1
ATOM 623 C C . SER A 1 79 ? 0.907 -10.002 -20.194 1.00 94.31 79 SER A C 1
ATOM 625 O O . SER A 1 79 ? 0.234 -9.482 -21.081 1.00 94.31 79 SER A O 1
ATOM 627 N N . GLU A 1 80 ? 0.566 -11.167 -19.648 1.00 91.06 80 GLU A N 1
ATOM 628 C CA . GLU A 1 80 ? -0.647 -11.898 -20.010 1.00 91.06 80 GLU A CA 1
ATOM 629 C C . GLU A 1 80 ? -1.831 -11.491 -19.126 1.00 91.06 80 GLU A C 1
ATOM 631 O O . GLU A 1 80 ? -1.746 -11.436 -17.896 1.00 91.06 80 GLU A O 1
ATOM 636 N N . THR A 1 81 ? -2.984 -11.248 -19.754 1.00 94.12 81 THR A N 1
ATOM 637 C CA . THR A 1 81 ? -4.200 -10.798 -19.048 1.00 94.12 81 THR A CA 1
ATOM 638 C C . THR A 1 81 ? -4.651 -11.822 -17.999 1.00 94.12 81 THR A C 1
ATOM 640 O O . THR A 1 81 ? -5.046 -11.447 -16.893 1.00 94.12 81 THR A O 1
ATOM 643 N N . SER A 1 82 ? -4.577 -13.119 -18.322 1.00 86.69 82 SER A N 1
ATOM 644 C CA . SER A 1 82 ? -4.930 -14.211 -17.406 1.00 86.69 82 SER A CA 1
ATOM 645 C C . SER A 1 82 ? -4.004 -14.283 -16.195 1.00 86.69 82 SER A C 1
ATOM 647 O O . SER A 1 82 ? -4.456 -14.582 -15.087 1.00 86.69 82 SER A O 1
ATOM 649 N N . ASP A 1 83 ? -2.724 -13.977 -16.386 1.00 84.81 83 ASP A N 1
ATOM 650 C CA . ASP A 1 83 ? -1.721 -14.057 -15.330 1.00 84.81 83 ASP A CA 1
ATOM 651 C C . ASP A 1 83 ? -1.902 -12.906 -14.344 1.00 84.81 83 ASP A C 1
ATOM 653 O O . ASP A 1 83 ? -1.978 -13.151 -13.140 1.00 84.81 83 ASP A O 1
ATOM 657 N N . ILE A 1 84 ? -2.109 -11.679 -14.842 1.00 88.69 84 ILE A N 1
ATOM 658 C CA . ILE A 1 84 ? -2.469 -10.520 -14.009 1.00 88.69 84 ILE A CA 1
ATOM 659 C C . ILE A 1 84 ? -3.772 -10.783 -13.247 1.00 88.69 84 ILE A C 1
ATOM 661 O O . ILE A 1 84 ? -3.842 -10.545 -12.039 1.00 88.69 84 ILE A O 1
ATOM 665 N N . ALA A 1 85 ? -4.810 -11.268 -13.929 1.00 85.31 85 ALA A N 1
ATOM 666 C CA . ALA A 1 85 ? -6.101 -11.528 -13.300 1.00 85.31 85 ALA A CA 1
ATOM 667 C C . ALA A 1 85 ? -5.975 -12.573 -12.180 1.00 85.31 85 ALA A C 1
ATOM 669 O O . ALA A 1 85 ? -6.408 -12.344 -11.046 1.00 85.31 85 ALA A O 1
ATOM 670 N N . SER A 1 86 ? -5.298 -13.689 -12.469 1.00 78.38 86 SER A N 1
ATOM 671 C CA . SER A 1 86 ? -5.109 -14.767 -11.504 1.00 78.38 86 SER A CA 1
ATOM 672 C C . SER A 1 86 ? -4.287 -14.318 -10.295 1.00 78.38 86 SER A C 1
ATOM 674 O O . SER A 1 86 ? -4.761 -14.476 -9.173 1.00 78.38 86 SER A O 1
ATOM 676 N N . ILE A 1 87 ? -3.113 -13.704 -10.484 1.00 76.44 87 ILE A N 1
ATOM 677 C CA . ILE A 1 87 ? -2.210 -13.348 -9.377 1.00 76.44 87 ILE A CA 1
ATOM 678 C C . ILE A 1 87 ? -2.792 -12.273 -8.450 1.00 76.44 87 ILE A C 1
ATOM 680 O O . ILE A 1 87 ? -2.506 -12.274 -7.256 1.00 76.44 87 ILE A O 1
ATOM 684 N N . ASN A 1 88 ? -3.649 -11.391 -8.974 1.00 80.94 88 ASN A N 1
ATOM 685 C CA . ASN A 1 88 ? -4.311 -10.341 -8.195 1.00 80.94 88 ASN A CA 1
ATOM 686 C C . ASN A 1 88 ? -5.698 -10.748 -7.672 1.00 80.94 88 ASN A C 1
ATOM 688 O O . ASN A 1 88 ? -6.361 -9.933 -7.029 1.00 80.94 88 ASN A O 1
ATOM 692 N N . ASN A 1 89 ? -6.137 -11.987 -7.932 1.00 79.50 89 ASN A N 1
ATOM 693 C CA . ASN A 1 89 ? -7.454 -12.508 -7.563 1.00 79.50 89 ASN A CA 1
ATOM 694 C C . ASN A 1 89 ? -8.611 -11.597 -8.031 1.00 79.50 89 ASN A C 1
ATOM 696 O O . ASN A 1 89 ? -9.490 -11.231 -7.249 1.00 79.50 89 ASN A O 1
ATOM 700 N N . ILE A 1 90 ? -8.575 -11.221 -9.311 1.00 83.25 90 ILE A N 1
ATOM 701 C CA . ILE A 1 90 ? -9.587 -10.416 -10.014 1.00 83.25 90 ILE A CA 1
ATOM 702 C C . ILE A 1 90 ? -9.996 -11.113 -11.321 1.00 83.25 90 ILE A C 1
ATOM 704 O O . ILE A 1 90 ? -9.291 -11.995 -11.808 1.00 83.25 90 ILE A O 1
ATOM 708 N N . SER A 1 91 ? -11.135 -10.739 -11.900 1.00 87.69 91 SER A N 1
ATOM 709 C CA . SER A 1 91 ? -11.534 -11.158 -13.251 1.00 87.69 91 SER A CA 1
ATOM 710 C C . SER A 1 91 ? -10.748 -10.395 -14.318 1.00 87.69 91 SER A C 1
ATOM 712 O O . SER A 1 91 ? -10.354 -9.249 -14.112 1.00 87.69 91 SER A O 1
ATOM 714 N N . THR A 1 92 ? -10.594 -10.985 -15.506 1.00 91.00 92 THR A N 1
ATOM 715 C CA . THR A 1 92 ? -9.977 -10.341 -16.679 1.00 91.00 92 THR A CA 1
ATOM 716 C C . THR A 1 92 ? -10.728 -9.093 -17.152 1.00 91.00 92 THR A C 1
ATOM 718 O O . THR A 1 92 ? -10.149 -8.258 -17.839 1.00 91.00 92 THR A O 1
ATOM 721 N N . THR A 1 93 ? -12.006 -8.959 -16.789 1.00 90.69 93 THR A N 1
ATOM 722 C CA . THR A 1 93 ? -12.879 -7.833 -17.160 1.00 90.69 93 THR A CA 1
ATOM 723 C C . THR A 1 93 ? -13.101 -6.834 -16.027 1.00 90.69 93 THR A C 1
ATOM 725 O O . THR A 1 93 ? -13.836 -5.865 -16.216 1.00 90.69 93 THR A O 1
ATOM 728 N N . ASP A 1 94 ? -12.537 -7.074 -14.840 1.00 87.12 94 ASP A N 1
ATOM 729 C CA . ASP A 1 94 ? -12.781 -6.208 -13.690 1.00 87.12 94 ASP A CA 1
ATOM 730 C C . ASP A 1 94 ? -12.190 -4.820 -13.914 1.00 87.12 94 ASP A C 1
ATOM 732 O O . ASP A 1 94 ? -11.034 -4.663 -14.319 1.00 87.12 94 ASP A O 1
ATOM 736 N N . LYS A 1 95 ? -12.978 -3.802 -13.563 1.00 93.00 95 LYS A N 1
ATOM 737 C CA . LYS A 1 95 ? -12.478 -2.440 -13.431 1.00 93.00 95 LYS A CA 1
ATOM 738 C C . LYS A 1 95 ? -11.816 -2.275 -12.068 1.00 93.00 95 LYS A C 1
ATOM 740 O O . LYS A 1 95 ? 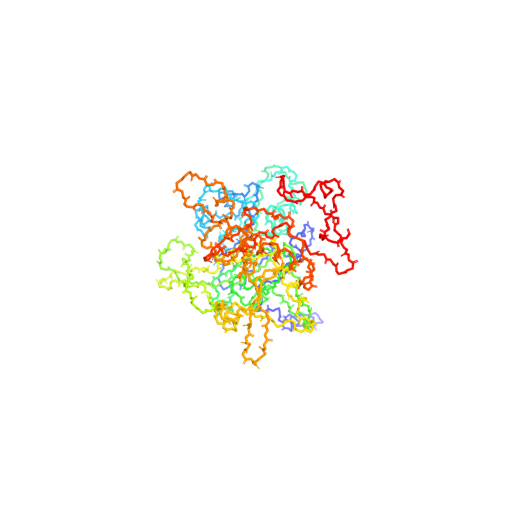-12.425 -2.482 -11.020 1.00 93.00 95 LYS A O 1
ATOM 745 N N . ILE A 1 96 ? -10.558 -1.880 -12.091 1.00 89.94 96 ILE A N 1
ATOM 746 C CA . ILE A 1 96 ? -9.687 -1.742 -10.937 1.00 89.94 96 ILE A CA 1
ATOM 747 C C . ILE A 1 96 ? -9.768 -0.286 -10.449 1.00 89.94 96 ILE A C 1
ATOM 749 O O . ILE A 1 96 ? -9.515 0.630 -11.232 1.00 89.94 96 ILE A O 1
ATOM 753 N N . PRO A 1 97 ? -10.091 -0.031 -9.165 1.00 85.69 97 PRO A N 1
ATOM 754 C CA . PRO A 1 97 ? -10.079 1.321 -8.607 1.00 85.69 97 PRO A CA 1
ATOM 755 C C . PRO A 1 97 ? -8.725 1.999 -8.813 1.00 85.69 97 PRO A C 1
ATOM 757 O O . PRO A 1 97 ? -7.701 1.330 -8.732 1.00 85.69 97 PRO A O 1
ATOM 760 N N . SER A 1 98 ? -8.708 3.312 -9.045 1.00 84.31 98 SER A N 1
ATOM 761 C CA . SER A 1 98 ? -7.464 4.077 -9.207 1.00 84.31 98 SER A CA 1
ATOM 762 C C . SER A 1 98 ? -6.569 3.982 -7.961 1.00 84.31 98 SER A C 1
ATOM 764 O O . SER A 1 98 ? -7.063 3.917 -6.834 1.00 84.31 98 SER A O 1
ATOM 766 N N . ASN A 1 99 ? -5.250 4.005 -8.158 1.00 80.94 99 ASN A N 1
ATOM 767 C CA . ASN A 1 99 ? -4.209 3.838 -7.141 1.00 80.94 99 ASN A CA 1
ATOM 768 C C . ASN A 1 99 ? -4.224 2.488 -6.399 1.00 80.94 99 ASN A C 1
ATOM 770 O O . ASN A 1 99 ? -3.684 2.395 -5.293 1.00 80.94 99 ASN A O 1
ATOM 774 N N . LYS A 1 100 ? -4.823 1.442 -6.978 1.00 83.56 100 LYS A N 1
ATOM 775 C CA . LYS A 1 100 ? -4.693 0.075 -6.467 1.00 83.56 100 LYS A CA 1
ATOM 776 C C . LYS A 1 100 ? -3.426 -0.551 -7.043 1.00 83.56 100 LYS A C 1
ATOM 778 O O . LYS A 1 100 ? -3.178 -0.479 -8.242 1.00 83.56 100 LYS A O 1
ATOM 783 N N . TRP A 1 101 ? -2.633 -1.174 -6.183 1.00 86.75 101 TRP A N 1
ATOM 784 C CA . TRP A 1 101 ? -1.457 -1.921 -6.607 1.00 86.75 101 TRP A CA 1
ATOM 785 C C . TRP A 1 101 ? -1.856 -3.221 -7.294 1.00 86.75 101 TRP A C 1
ATOM 787 O O . TRP A 1 101 ? -2.698 -3.964 -6.788 1.00 86.75 101 TRP A O 1
ATOM 797 N N . ILE A 1 102 ? -1.234 -3.468 -8.439 1.00 90.12 102 ILE A N 1
ATOM 798 C CA . ILE A 1 102 ? -1.431 -4.632 -9.288 1.00 90.12 102 ILE A CA 1
ATOM 799 C C . ILE A 1 102 ? -0.073 -5.271 -9.525 1.00 90.12 102 ILE A C 1
ATOM 801 O O . ILE A 1 102 ? 0.870 -4.621 -9.971 1.00 90.12 102 ILE A O 1
ATOM 805 N N . ILE A 1 103 ? 0.015 -6.554 -9.206 1.00 90.56 103 ILE A N 1
ATOM 806 C CA . ILE A 1 103 ? 1.180 -7.379 -9.492 1.00 90.56 103 ILE A CA 1
ATOM 807 C C . ILE A 1 103 ? 1.141 -7.768 -10.963 1.00 90.56 103 ILE A C 1
ATOM 809 O O . ILE A 1 103 ? 0.141 -8.307 -11.440 1.00 90.56 103 ILE A O 1
ATOM 813 N N . VAL A 1 104 ? 2.245 -7.546 -11.661 1.00 93.12 104 VAL A N 1
ATOM 814 C CA . VAL A 1 104 ? 2.376 -7.851 -13.082 1.00 93.12 104 VAL A CA 1
ATOM 815 C C . VAL A 1 104 ? 3.593 -8.754 -13.279 1.00 93.12 104 VAL A C 1
ATOM 817 O O . VAL A 1 104 ? 4.719 -8.303 -13.059 1.00 93.12 104 VAL A O 1
ATOM 820 N N . PRO A 1 105 ? 3.407 -10.035 -13.641 1.00 91.62 105 PRO A N 1
ATOM 821 C CA . PRO A 1 105 ? 4.523 -10.913 -13.964 1.00 91.62 105 PRO A CA 1
ATOM 822 C C . PRO A 1 105 ? 5.104 -10.536 -15.328 1.00 91.62 105 PRO A C 1
ATOM 824 O O . PRO A 1 105 ? 4.368 -10.337 -16.293 1.00 91.62 105 PRO A O 1
ATOM 827 N N . VAL A 1 106 ? 6.427 -10.459 -15.422 1.00 91.81 106 VAL A N 1
ATOM 828 C CA . VAL A 1 106 ? 7.141 -10.170 -16.670 1.00 91.81 106 VAL A CA 1
ATOM 829 C C . VAL A 1 106 ? 8.253 -11.186 -16.897 1.00 91.81 106 VAL A C 1
ATOM 831 O O . VAL A 1 106 ? 8.964 -11.584 -15.968 1.00 91.81 106 VAL A O 1
ATOM 834 N N . PHE A 1 107 ? 8.414 -11.618 -18.147 1.00 91.19 107 PHE A N 1
ATOM 835 C CA . PHE A 1 107 ? 9.487 -12.531 -18.524 1.00 91.19 107 PHE A CA 1
ATOM 836 C C . PHE A 1 107 ? 10.770 -11.745 -18.791 1.00 91.19 107 PHE A C 1
ATOM 838 O O . PHE A 1 107 ? 11.014 -11.238 -19.884 1.00 91.19 107 PHE A O 1
ATOM 845 N N . CYS A 1 108 ? 11.589 -11.613 -17.757 1.00 93.81 108 CYS A N 1
ATOM 846 C CA . CYS A 1 108 ? 12.816 -10.848 -17.813 1.00 93.81 108 CYS A CA 1
ATOM 847 C C . CYS A 1 108 ? 13.913 -11.615 -18.551 1.00 93.81 108 CYS A C 1
ATOM 849 O O . CYS A 1 108 ? 14.102 -12.808 -18.310 1.00 93.81 108 CYS A O 1
ATOM 851 N N . SER A 1 109 ? 14.677 -10.938 -19.410 1.00 94.81 109 SER A N 1
ATOM 852 C CA . SER A 1 109 ? 15.794 -11.554 -20.132 1.00 94.81 109 SER A CA 1
ATOM 853 C C . SER A 1 109 ? 16.940 -10.575 -20.367 1.00 94.81 109 SER A C 1
ATOM 855 O O . SER A 1 109 ? 16.748 -9.361 -20.395 1.00 94.81 109 SER A O 1
ATOM 857 N N . CYS A 1 110 ? 18.154 -11.093 -20.519 1.00 92.94 110 CYS A N 1
ATOM 858 C CA . CYS A 1 110 ? 19.304 -10.265 -20.847 1.00 92.94 110 CYS A CA 1
ATOM 859 C C . CYS A 1 110 ? 19.292 -9.830 -22.313 1.00 92.94 110 CYS A C 1
ATOM 861 O O . CYS A 1 110 ? 19.218 -10.652 -23.222 1.00 92.94 110 CYS A O 1
ATOM 863 N N . SER A 1 111 ? 19.478 -8.534 -22.535 1.00 90.62 111 SER A N 1
ATOM 864 C CA . SER A 1 111 ? 19.753 -7.932 -23.833 1.00 90.62 111 SER A CA 1
ATOM 865 C C . SER A 1 111 ? 21.089 -7.202 -23.752 1.00 90.62 111 SER A C 1
ATOM 867 O O . SER A 1 111 ? 21.172 -6.067 -23.279 1.00 90.62 111 SER A O 1
ATOM 869 N N . GLY A 1 112 ? 22.157 -7.873 -24.180 1.00 88.31 112 GLY A N 1
ATOM 870 C CA . GLY A 1 112 ? 23.518 -7.429 -23.884 1.00 88.31 112 GLY A CA 1
ATOM 871 C C . GLY A 1 112 ? 23.784 -7.497 -22.379 1.00 88.31 112 GLY A C 1
ATOM 872 O O . GLY A 1 112 ? 23.534 -8.522 -21.747 1.00 88.31 112 GLY A O 1
ATOM 873 N N . ASN A 1 113 ? 24.255 -6.393 -21.800 1.00 88.69 113 ASN A N 1
ATOM 874 C CA . ASN A 1 113 ? 24.627 -6.326 -20.384 1.00 88.69 113 ASN A CA 1
ATOM 875 C C . ASN A 1 113 ? 23.481 -5.892 -19.460 1.00 88.69 113 ASN A C 1
ATOM 877 O O . ASN A 1 113 ? 23.740 -5.621 -18.293 1.00 88.69 113 ASN A O 1
ATOM 881 N N . ILE A 1 114 ? 22.240 -5.805 -19.949 1.00 91.31 114 ILE A N 1
ATOM 882 C CA . ILE A 1 114 ? 21.094 -5.281 -19.191 1.00 91.31 114 ILE A CA 1
ATOM 883 C C . ILE A 1 114 ? 19.932 -6.275 -19.247 1.00 91.31 114 ILE A C 1
ATOM 885 O O . ILE A 1 114 ? 19.620 -6.816 -20.308 1.00 91.31 114 ILE A O 1
ATOM 889 N N . TYR A 1 115 ? 19.303 -6.520 -18.104 1.00 93.94 115 TYR A N 1
ATOM 890 C CA . TYR A 1 115 ? 18.014 -7.183 -17.996 1.00 93.94 115 TYR A CA 1
ATOM 891 C C . TYR A 1 115 ? 16.900 -6.252 -18.453 1.00 93.94 115 TYR A C 1
ATOM 893 O O . TYR A 1 115 ? 16.776 -5.125 -17.976 1.00 93.94 115 TYR A O 1
ATOM 901 N N . GLN A 1 116 ? 16.068 -6.743 -19.360 1.00 91.88 116 GLN A N 1
ATOM 902 C CA . GLN A 1 116 ? 14.895 -6.019 -19.807 1.00 91.88 116 GLN A CA 1
ATOM 903 C C . GLN A 1 116 ? 13.825 -6.968 -20.334 1.00 91.88 116 GLN A C 1
ATOM 905 O O . GLN A 1 116 ? 14.092 -8.094 -20.769 1.00 91.88 116 GLN A O 1
ATOM 910 N N . TYR A 1 117 ? 12.606 -6.455 -20.359 1.00 93.38 117 TYR A N 1
ATOM 911 C CA . TYR A 1 117 ? 11.523 -6.994 -21.156 1.00 93.38 117 TYR A CA 1
ATOM 912 C C . TYR A 1 117 ? 10.946 -5.864 -22.008 1.00 93.38 117 TYR A C 1
ATOM 914 O O . TYR A 1 117 ? 10.674 -4.783 -21.497 1.00 93.38 117 TYR A O 1
ATOM 922 N N . ASN A 1 118 ? 10.822 -6.074 -23.316 1.00 92.94 118 ASN A N 1
ATOM 923 C CA . ASN A 1 118 ? 10.429 -5.005 -24.230 1.00 92.94 118 ASN A CA 1
ATOM 924 C C . ASN A 1 118 ? 8.926 -5.050 -24.486 1.00 92.94 118 ASN A C 1
ATOM 926 O O . ASN A 1 118 ? 8.442 -5.997 -25.101 1.00 92.94 118 ASN A O 1
ATOM 930 N N . THR A 1 119 ? 8.225 -3.994 -24.083 1.00 95.44 119 THR A N 1
ATOM 931 C CA . THR A 1 119 ? 6.841 -3.732 -24.492 1.00 95.44 119 THR A CA 1
ATOM 932 C C . THR A 1 119 ? 6.806 -2.704 -25.629 1.00 95.44 119 THR A C 1
ATOM 934 O O . THR A 1 119 ? 7.835 -2.121 -25.994 1.00 95.44 119 THR A O 1
ATOM 937 N N . ARG A 1 120 ? 5.630 -2.501 -26.223 1.00 95.75 120 ARG A N 1
ATOM 938 C CA . ARG A 1 120 ? 5.390 -1.474 -27.241 1.00 95.75 120 ARG A CA 1
ATOM 939 C C . ARG A 1 120 ? 4.421 -0.429 -26.717 1.00 95.75 120 ARG A C 1
ATOM 941 O O . ARG A 1 120 ? 3.512 -0.746 -25.957 1.00 95.75 120 ARG A O 1
ATOM 948 N N . TYR A 1 121 ? 4.601 0.807 -27.156 1.00 97.44 121 TYR A N 1
ATOM 949 C CA . TYR A 1 121 ? 3.703 1.903 -26.831 1.00 97.44 121 TYR A CA 1
ATOM 950 C C . TYR A 1 121 ? 3.453 2.771 -28.062 1.00 97.44 121 TYR A C 1
ATOM 952 O O . TYR A 1 121 ? 4.399 3.184 -28.729 1.00 97.44 121 TYR A O 1
ATOM 960 N N . THR A 1 122 ? 2.184 3.052 -28.344 1.00 96.81 122 THR A N 1
ATOM 961 C CA . THR A 1 122 ? 1.775 3.944 -29.433 1.00 96.81 122 THR A CA 1
ATOM 962 C C . THR A 1 122 ? 1.640 5.364 -28.900 1.00 96.81 122 THR A C 1
ATOM 964 O O . THR A 1 122 ? 0.860 5.614 -27.979 1.00 96.81 122 THR A O 1
ATOM 967 N N . VAL A 1 123 ? 2.415 6.275 -29.479 1.00 96.81 123 VAL A N 1
ATOM 968 C CA . VAL A 1 123 ? 2.548 7.668 -29.037 1.00 96.81 123 VAL A CA 1
ATOM 969 C C . VAL A 1 123 ? 1.253 8.441 -29.245 1.00 96.81 123 VAL A C 1
ATOM 971 O O . VAL A 1 123 ? 0.669 8.419 -30.327 1.00 96.81 123 VAL A O 1
ATOM 974 N N . LYS A 1 124 ? 0.825 9.156 -28.204 1.00 95.12 124 LYS A N 1
ATOM 975 C CA . LYS A 1 124 ? -0.347 10.033 -28.197 1.00 95.12 124 LYS A CA 1
ATOM 976 C C . LYS A 1 124 ? 0.072 11.497 -28.276 1.00 95.12 124 LYS A C 1
ATOM 978 O O . LYS A 1 124 ? 1.245 11.849 -28.156 1.00 95.12 124 LYS A O 1
ATOM 983 N N . GLU A 1 125 ? -0.911 12.364 -28.485 1.00 93.75 125 GLU A N 1
ATOM 984 C CA . GLU A 1 125 ? -0.700 13.809 -28.494 1.00 93.75 125 GLU A CA 1
ATOM 985 C C . GLU A 1 125 ? -0.027 14.279 -27.190 1.00 93.75 125 GLU A C 1
ATOM 987 O O . GLU A 1 125 ? -0.455 13.914 -26.096 1.00 93.75 125 GLU A O 1
ATOM 992 N N . ASN A 1 126 ? 1.021 15.099 -27.324 1.00 92.00 126 ASN A N 1
ATOM 993 C CA . ASN A 1 126 ? 1.842 15.647 -26.235 1.00 92.00 126 ASN A CA 1
ATOM 994 C C . ASN A 1 126 ? 2.672 14.636 -25.421 1.00 92.00 126 ASN A C 1
ATOM 996 O O . ASN A 1 126 ? 3.270 15.023 -24.414 1.00 92.00 126 ASN A O 1
ATOM 1000 N N . ASP A 1 127 ? 2.779 13.377 -25.852 1.00 96.25 127 ASP A N 1
ATOM 1001 C CA . ASP A 1 127 ? 3.679 12.430 -25.196 1.00 96.25 127 ASP A CA 1
ATOM 1002 C C . ASP A 1 127 ? 5.147 12.875 -25.330 1.00 96.25 127 ASP A C 1
ATOM 1004 O O . ASP A 1 127 ? 5.652 13.229 -26.399 1.00 96.25 127 ASP A O 1
ATOM 1008 N N . THR A 1 128 ? 5.856 12.816 -24.206 1.00 96.94 128 THR A N 1
ATOM 1009 C CA . THR A 1 128 ? 7.309 12.996 -24.110 1.00 96.94 128 THR A CA 1
ATOM 1010 C C . THR A 1 128 ? 7.891 11.814 -23.354 1.00 96.94 128 THR A C 1
ATOM 1012 O O . THR A 1 128 ? 7.192 11.190 -22.555 1.00 96.94 128 THR A O 1
ATOM 1015 N N . TYR A 1 129 ? 9.176 11.505 -23.535 1.00 96.19 129 TYR A N 1
ATOM 1016 C CA . TYR A 1 129 ? 9.788 10.409 -22.771 1.00 96.19 129 TYR A CA 1
ATOM 1017 C C . TYR A 1 129 ? 9.696 10.633 -21.259 1.00 96.19 129 TYR A C 1
ATOM 1019 O O . TYR A 1 129 ? 9.433 9.682 -20.528 1.00 96.19 129 TYR A O 1
ATOM 1027 N N . TRP A 1 130 ? 9.819 11.878 -20.790 1.00 95.19 130 TRP A N 1
ATOM 1028 C CA . TRP A 1 130 ? 9.662 12.188 -19.371 1.00 95.19 130 TRP A CA 1
ATOM 1029 C C . TRP A 1 130 ? 8.242 11.891 -18.876 1.00 95.19 130 TRP A C 1
ATOM 1031 O O . TRP A 1 130 ? 8.087 11.200 -17.873 1.00 95.19 130 TRP A O 1
ATOM 1041 N N . ALA A 1 131 ? 7.209 12.343 -19.598 1.00 95.44 131 ALA A N 1
ATOM 1042 C CA . ALA A 1 131 ? 5.816 12.086 -19.224 1.00 95.44 131 ALA A CA 1
ATOM 1043 C C . ALA A 1 131 ? 5.486 10.587 -19.277 1.00 95.44 131 ALA A C 1
ATOM 1045 O O . ALA A 1 131 ? 4.806 10.063 -18.396 1.00 95.44 131 ALA A O 1
ATOM 1046 N N . LEU A 1 132 ? 6.027 9.861 -20.259 1.00 96.31 132 LEU A N 1
ATOM 1047 C CA . LEU A 1 132 ? 5.869 8.413 -20.327 1.00 96.31 132 LEU A CA 1
ATOM 1048 C C . LEU A 1 132 ? 6.510 7.722 -19.123 1.00 96.31 132 LEU A C 1
ATOM 1050 O O . LEU A 1 132 ? 5.854 6.903 -18.487 1.00 96.31 132 LEU A O 1
ATOM 1054 N N . VAL A 1 133 ? 7.754 8.055 -18.782 1.00 94.94 133 VAL A N 1
ATOM 1055 C CA . VAL A 1 133 ? 8.467 7.442 -17.653 1.00 94.94 133 VAL A CA 1
ATOM 1056 C C . VAL A 1 133 ? 7.802 7.795 -16.322 1.00 94.94 133 VAL A C 1
ATOM 1058 O O . VAL A 1 133 ? 7.546 6.901 -15.521 1.00 94.94 133 VAL A O 1
ATOM 1061 N N . ASN A 1 134 ? 7.499 9.072 -16.093 1.00 92.69 134 ASN A N 1
ATOM 1062 C CA . ASN A 1 134 ? 6.945 9.569 -14.835 1.00 92.69 134 ASN A CA 1
ATOM 1063 C C . ASN A 1 134 ? 5.479 9.185 -14.650 1.00 92.69 134 ASN A C 1
ATOM 1065 O O . ASN A 1 134 ? 5.091 8.619 -13.632 1.00 92.69 134 ASN A O 1
ATOM 1069 N N . GLU A 1 135 ? 4.648 9.447 -15.652 1.00 91.69 135 GLU A N 1
ATOM 1070 C CA . GLU A 1 135 ? 3.211 9.303 -15.501 1.00 91.69 135 GLU A CA 1
ATOM 1071 C C . GLU A 1 135 ? 2.756 7.925 -15.965 1.00 91.69 135 GLU A C 1
ATOM 1073 O O . GLU A 1 135 ? 2.131 7.195 -15.194 1.00 91.69 135 GLU A O 1
ATOM 1078 N N . THR A 1 136 ? 3.004 7.557 -17.223 1.00 95.44 136 THR A N 1
ATOM 1079 C CA . THR A 1 136 ? 2.444 6.336 -17.836 1.00 95.44 136 THR A CA 1
ATOM 1080 C C . THR A 1 136 ? 3.028 5.069 -17.218 1.00 95.44 136 THR A C 1
ATOM 1082 O O . THR A 1 136 ? 2.266 4.220 -16.753 1.00 95.44 136 THR A O 1
ATOM 1085 N N . PHE A 1 137 ? 4.355 4.973 -17.163 1.00 95.25 137 PHE A N 1
ATOM 1086 C CA . PHE A 1 137 ? 5.098 3.813 -16.679 1.00 95.25 137 PHE A CA 1
ATOM 1087 C C . PHE A 1 137 ? 5.555 3.939 -15.221 1.00 95.25 137 PHE A C 1
ATOM 1089 O O . PHE A 1 137 ? 6.054 2.960 -14.684 1.00 95.25 137 PHE A O 1
ATOM 1096 N N . GLN A 1 138 ? 5.346 5.077 -14.550 1.00 92.88 138 GLN A N 1
ATOM 1097 C CA . GLN A 1 138 ? 5.501 5.220 -13.089 1.00 92.88 138 GLN A CA 1
ATOM 1098 C C . GLN A 1 138 ? 6.898 4.835 -12.558 1.00 92.88 138 GLN A C 1
ATOM 1100 O O . GLN A 1 138 ? 7.033 4.201 -11.508 1.00 92.88 138 GLN A O 1
ATOM 1105 N N . GLY A 1 139 ? 7.940 5.164 -13.322 1.00 92.12 139 GLY A N 1
ATOM 1106 C CA . GLY A 1 139 ? 9.330 4.833 -13.006 1.00 92.12 139 GLY A CA 1
ATOM 1107 C C . GLY A 1 139 ? 9.725 3.381 -13.299 1.00 92.12 139 GLY A C 1
ATOM 1108 O O . GLY A 1 139 ? 10.833 2.978 -12.969 1.00 92.12 139 GLY A O 1
ATOM 1109 N N . LEU A 1 140 ? 8.865 2.578 -13.938 1.00 94.31 140 LEU A N 1
ATOM 1110 C CA . LEU A 1 140 ? 9.144 1.172 -14.285 1.00 94.31 140 LEU A CA 1
ATOM 1111 C C . LEU A 1 140 ? 9.992 1.001 -15.559 1.00 94.31 140 LEU A C 1
ATOM 1113 O O . LEU A 1 140 ? 10.270 -0.115 -15.992 1.00 94.31 140 LEU A O 1
ATOM 1117 N N . THR A 1 141 ? 10.402 2.105 -16.169 1.00 94.94 141 THR A N 1
ATOM 1118 C CA . THR A 1 141 ? 11.369 2.200 -17.268 1.00 94.94 141 THR A CA 1
ATOM 1119 C C . THR A 1 141 ? 12.213 3.457 -17.037 1.00 94.94 141 THR A C 1
ATOM 1121 O O . THR A 1 141 ? 11.910 4.231 -16.131 1.00 94.94 141 THR A O 1
ATOM 1124 N N . THR A 1 142 ? 13.270 3.681 -17.818 1.00 93.81 142 THR A N 1
ATOM 1125 C CA . THR A 1 142 ? 14.073 4.911 -17.728 1.00 93.81 142 THR A CA 1
ATOM 1126 C C . THR A 1 142 ? 14.072 5.659 -19.052 1.00 93.81 142 THR A C 1
ATOM 1128 O O . THR A 1 142 ? 13.986 5.054 -20.125 1.00 93.81 142 THR A O 1
ATOM 1131 N N . CYS A 1 143 ? 14.225 6.984 -18.992 1.00 94.12 143 CYS A N 1
ATOM 1132 C CA . CYS A 1 143 ? 14.392 7.812 -20.187 1.00 94.12 143 CYS A CA 1
ATOM 1133 C C . CYS A 1 143 ? 15.517 7.272 -21.091 1.00 94.12 143 CYS A C 1
ATOM 1135 O O . CYS A 1 143 ? 15.323 7.097 -22.294 1.00 94.12 143 CYS A O 1
ATOM 1137 N N . GLN A 1 144 ? 16.672 6.934 -20.505 1.00 92.50 144 GLN A N 1
ATOM 1138 C CA . GLN A 1 144 ? 17.826 6.398 -21.236 1.00 92.50 144 GLN A CA 1
ATOM 1139 C C . GLN A 1 144 ? 17.547 5.051 -21.906 1.00 92.50 144 GLN A C 1
ATOM 1141 O O . GLN A 1 144 ? 18.068 4.784 -22.992 1.00 92.50 144 GLN A O 1
ATOM 1146 N N . ALA A 1 145 ? 16.733 4.195 -21.283 1.00 92.81 145 ALA A N 1
ATOM 1147 C CA . ALA A 1 145 ? 16.342 2.915 -21.862 1.00 92.81 145 ALA A CA 1
ATOM 1148 C C . ALA A 1 145 ? 15.488 3.116 -23.121 1.00 92.81 145 ALA A C 1
ATOM 1150 O O . ALA A 1 145 ? 15.767 2.507 -24.156 1.00 92.81 145 ALA A O 1
ATOM 1151 N N . ILE A 1 146 ? 14.499 4.016 -23.057 1.00 95.19 146 ILE A N 1
ATOM 1152 C CA . ILE A 1 146 ? 13.649 4.355 -24.205 1.00 95.19 146 ILE A CA 1
ATOM 1153 C C . ILE A 1 146 ? 14.490 5.020 -25.303 1.00 95.19 146 ILE A C 1
ATOM 1155 O O . ILE A 1 146 ? 14.466 4.568 -26.447 1.00 95.19 146 ILE A O 1
ATOM 1159 N N . MET A 1 147 ? 15.298 6.032 -24.972 1.00 93.31 147 MET A N 1
ATOM 1160 C CA . MET A 1 147 ? 16.185 6.711 -25.930 1.00 93.31 147 MET A CA 1
ATOM 1161 C C . MET A 1 147 ? 17.161 5.743 -26.609 1.00 93.31 147 MET A C 1
ATOM 1163 O O . MET A 1 147 ? 17.433 5.862 -27.796 1.00 93.31 147 MET A O 1
ATOM 1167 N N . GLY A 1 148 ? 17.675 4.756 -25.873 1.00 90.56 148 GLY A N 1
ATOM 1168 C CA . GLY A 1 148 ? 18.619 3.773 -26.402 1.00 90.56 148 GLY A CA 1
ATOM 1169 C C . GLY A 1 148 ? 18.013 2.741 -27.359 1.00 90.56 148 GLY A C 1
ATOM 1170 O O . GLY A 1 148 ? 18.771 2.009 -27.993 1.00 90.56 148 GLY A O 1
ATOM 1171 N N . GLN A 1 149 ? 16.683 2.648 -27.450 1.00 91.75 149 GLN A N 1
ATOM 1172 C CA . GLN A 1 149 ? 15.971 1.675 -28.292 1.00 91.75 149 GLN A CA 1
ATOM 1173 C C . GLN A 1 149 ? 15.154 2.321 -29.414 1.00 91.75 149 GLN A C 1
ATOM 1175 O O . GLN A 1 149 ? 14.596 1.600 -30.240 1.00 91.75 149 GLN A O 1
ATOM 1180 N N . ASN A 1 150 ? 15.070 3.652 -29.445 1.00 94.38 150 ASN A N 1
ATOM 1181 C CA . ASN A 1 150 ? 14.212 4.390 -30.361 1.00 94.38 150 ASN A CA 1
ATOM 1182 C C . ASN A 1 150 ? 14.977 5.542 -31.014 1.00 94.38 150 ASN A C 1
ATOM 1184 O O . ASN A 1 150 ? 15.853 6.149 -30.410 1.00 94.38 150 ASN A O 1
ATOM 1188 N N . TYR A 1 151 ? 14.603 5.876 -32.247 1.00 91.88 151 TYR A N 1
ATOM 1189 C CA . TYR A 1 151 ? 15.249 6.940 -33.023 1.00 91.88 151 TYR A CA 1
ATOM 1190 C C . TYR A 1 151 ? 14.605 8.324 -32.822 1.00 91.88 151 TYR A C 1
ATOM 1192 O O . TYR A 1 151 ? 15.047 9.298 -33.428 1.00 91.88 151 TYR A O 1
ATOM 1200 N N . TYR A 1 152 ? 13.554 8.421 -32.001 1.00 92.56 152 TYR A N 1
ATOM 1201 C CA . TYR A 1 152 ? 12.791 9.655 -31.797 1.00 92.56 152 TYR A CA 1
ATOM 1202 C C . TYR A 1 152 ? 13.405 10.553 -30.710 1.00 92.56 152 TYR A C 1
ATOM 1204 O O . TYR A 1 152 ? 13.930 10.033 -29.716 1.00 92.56 152 TYR A O 1
ATOM 1212 N N . PRO A 1 153 ? 13.321 11.892 -30.862 1.00 91.31 153 PRO A N 1
ATOM 1213 C CA . PRO A 1 153 ? 13.777 12.830 -29.841 1.00 91.31 153 PRO A CA 1
ATOM 1214 C C . PRO A 1 153 ? 12.906 12.755 -28.569 1.00 91.31 153 PRO A C 1
ATOM 1216 O O . PRO A 1 153 ? 11.729 12.410 -28.661 1.00 91.31 153 PRO A O 1
ATOM 1219 N N . PRO A 1 154 ? 13.431 13.125 -27.381 1.00 91.62 154 PRO A N 1
ATOM 1220 C CA . PRO A 1 154 ? 12.685 13.017 -26.117 1.00 91.62 154 PRO A CA 1
ATOM 1221 C C . PRO A 1 154 ? 11.448 13.921 -25.997 1.00 91.62 154 PRO A C 1
ATOM 1223 O O . PRO A 1 154 ? 10.536 13.619 -25.225 1.00 91.62 154 PRO A O 1
ATOM 1226 N N . ILE A 1 155 ? 11.434 15.031 -26.740 1.00 89.25 155 ILE A N 1
ATOM 1227 C CA . ILE A 1 155 ? 10.341 16.002 -26.856 1.00 89.25 155 ILE A CA 1
ATOM 1228 C C . ILE A 1 155 ? 9.990 16.101 -28.349 1.00 89.25 155 ILE A C 1
ATOM 1230 O O . ILE A 1 155 ? 10.900 16.210 -29.168 1.00 89.25 155 ILE A O 1
ATOM 1234 N N . ASN A 1 156 ? 8.708 16.051 -28.720 1.00 89.25 156 ASN A N 1
ATOM 1235 C CA . ASN A 1 156 ? 8.205 16.017 -30.113 1.00 89.25 156 ASN A CA 1
ATOM 1236 C C . ASN A 1 156 ? 8.319 14.658 -30.824 1.00 89.25 156 ASN A C 1
ATOM 1238 O O . ASN A 1 156 ? 8.844 14.549 -31.935 1.00 89.25 156 ASN A O 1
ATOM 1242 N N . ILE A 1 157 ? 7.796 13.614 -30.190 1.00 94.06 157 ILE A N 1
ATOM 1243 C CA . ILE A 1 157 ? 7.639 12.304 -30.820 1.00 94.06 157 ILE A CA 1
ATOM 1244 C C . ILE A 1 157 ? 6.397 12.355 -31.725 1.00 94.06 157 ILE A C 1
ATOM 1246 O O . ILE A 1 157 ? 5.381 12.939 -31.350 1.00 94.06 157 ILE A O 1
ATOM 1250 N N . ALA A 1 158 ? 6.473 11.783 -32.929 1.00 94.12 158 ALA A N 1
ATOM 1251 C CA . ALA A 1 158 ? 5.334 11.764 -33.845 1.00 94.12 158 ALA A CA 1
ATOM 1252 C C . ALA A 1 158 ? 4.173 10.942 -33.259 1.00 94.12 158 ALA A C 1
ATOM 1254 O O . ALA A 1 158 ? 4.396 9.843 -32.751 1.00 94.12 158 ALA A O 1
ATOM 1255 N N . ILE A 1 159 ? 2.946 11.459 -33.359 1.00 95.38 159 ILE A N 1
ATOM 1256 C CA . ILE A 1 159 ? 1.726 10.726 -32.986 1.00 95.38 159 ILE A CA 1
ATOM 1257 C C . ILE A 1 159 ? 1.663 9.425 -33.799 1.00 95.38 159 ILE A C 1
ATOM 1259 O O . ILE A 1 159 ? 2.100 9.391 -34.950 1.00 95.38 159 ILE A O 1
ATOM 1263 N N . ASP A 1 160 ? 1.172 8.355 -33.177 1.00 95.44 160 ASP A N 1
ATOM 1264 C CA . ASP A 1 160 ? 1.102 6.994 -33.720 1.00 95.44 160 ASP A CA 1
ATOM 1265 C C . ASP A 1 160 ? 2.457 6.313 -33.977 1.00 95.44 160 ASP A C 1
ATOM 1267 O O . ASP A 1 160 ? 2.498 5.170 -34.437 1.00 95.44 160 ASP A O 1
ATOM 1271 N N . ALA A 1 161 ? 3.583 6.948 -33.625 1.00 95.69 161 ALA A N 1
ATOM 1272 C CA . ALA A 1 161 ? 4.867 6.261 -33.607 1.00 95.69 161 ALA A CA 1
ATOM 1273 C C . ALA A 1 161 ? 4.839 5.093 -32.607 1.00 95.69 161 ALA A C 1
ATOM 1275 O O . ALA A 1 161 ? 4.356 5.229 -31.480 1.00 95.69 161 ALA A O 1
ATOM 1276 N N . GLU A 1 162 ? 5.394 3.946 -33.006 1.00 96.44 162 GLU A N 1
ATOM 1277 C CA . GLU A 1 162 ? 5.602 2.819 -32.099 1.00 96.44 162 GLU A CA 1
ATOM 1278 C C . GLU A 1 162 ? 6.943 2.967 -31.380 1.00 96.44 162 GLU A C 1
ATOM 1280 O O . GLU A 1 162 ? 8.012 2.886 -31.989 1.00 96.44 162 GLU A O 1
ATOM 1285 N N . LEU A 1 163 ? 6.886 3.137 -30.062 1.00 97.19 163 LEU A N 1
ATOM 1286 C CA . LEU A 1 163 ? 8.053 3.094 -29.195 1.00 97.19 163 LEU A CA 1
ATOM 1287 C C . LEU A 1 163 ? 8.268 1.685 -28.662 1.00 97.19 163 LEU A C 1
ATOM 1289 O O . LEU A 1 163 ? 7.345 1.043 -28.159 1.00 97.19 163 LEU A O 1
ATOM 1293 N N . LYS A 1 164 ? 9.520 1.235 -28.685 1.00 96.69 164 LYS A N 1
ATOM 1294 C CA . LYS A 1 164 ? 9.975 0.072 -27.928 1.00 96.69 164 LYS A CA 1
ATOM 1295 C C . LYS A 1 164 ? 10.365 0.521 -26.524 1.00 96.69 164 LYS A C 1
ATOM 1297 O O . LYS A 1 164 ? 11.308 1.293 -26.371 1.00 96.69 164 LYS A O 1
ATOM 1302 N N . VAL A 1 165 ? 9.660 0.043 -25.507 1.00 96.81 165 VAL A N 1
ATOM 1303 C CA . VAL A 1 165 ? 9.853 0.470 -24.115 1.00 96.81 165 VAL A CA 1
ATOM 1304 C C . VAL A 1 165 ? 10.445 -0.686 -23.304 1.00 96.81 165 VAL A C 1
ATOM 1306 O O . VAL A 1 165 ? 9.759 -1.684 -23.077 1.00 96.81 165 VAL A O 1
ATOM 1309 N N . PRO A 1 166 ? 11.718 -0.601 -22.876 1.00 95.38 166 PRO A N 1
ATOM 1310 C CA . PRO A 1 166 ? 12.313 -1.609 -22.006 1.00 95.38 166 PRO A CA 1
ATOM 1311 C C . PRO A 1 166 ? 11.817 -1.441 -20.575 1.00 95.38 166 PRO A C 1
ATOM 1313 O O . PRO A 1 166 ? 12.093 -0.434 -19.923 1.00 95.38 166 PRO A O 1
ATOM 1316 N N . MET A 1 167 ? 11.104 -2.436 -20.073 1.00 95.19 167 MET A N 1
ATOM 1317 C CA . MET A 1 167 ? 10.672 -2.498 -18.686 1.00 95.19 167 MET A CA 1
ATOM 1318 C C . MET A 1 167 ? 11.827 -2.947 -17.795 1.00 95.19 167 MET A C 1
ATOM 1320 O O . MET A 1 167 ? 12.542 -3.903 -18.121 1.00 95.19 167 MET A O 1
ATOM 1324 N N . LEU A 1 168 ? 11.981 -2.271 -16.658 1.00 94.50 168 LEU A N 1
ATOM 1325 C CA . LEU A 1 168 ? 12.894 -2.673 -15.600 1.00 94.50 168 LEU A CA 1
ATOM 1326 C C . LEU A 1 168 ? 12.453 -4.025 -15.041 1.00 94.50 168 LEU A C 1
ATOM 1328 O O . LEU A 1 168 ? 11.300 -4.221 -14.662 1.00 94.50 168 LEU A O 1
ATOM 1332 N N . CYS A 1 169 ? 13.391 -4.960 -14.996 1.00 94.69 169 CYS A N 1
ATOM 1333 C CA . CYS A 1 169 ? 13.239 -6.272 -14.388 1.00 94.69 169 CYS A CA 1
ATOM 1334 C C . CYS A 1 169 ? 14.636 -6.826 -14.091 1.00 94.69 169 CYS A C 1
ATOM 1336 O O . CYS A 1 169 ? 15.618 -6.362 -14.669 1.00 94.69 169 CYS A O 1
ATOM 1338 N N . ALA A 1 170 ? 14.754 -7.807 -13.200 1.00 94.56 170 ALA A N 1
ATOM 1339 C CA . ALA A 1 170 ? 16.036 -8.455 -12.934 1.00 94.56 170 ALA A CA 1
ATOM 1340 C C . ALA A 1 170 ? 15.847 -9.895 -12.453 1.00 94.56 170 ALA A C 1
ATOM 1342 O O . ALA A 1 170 ? 14.804 -10.250 -11.898 1.00 94.56 170 ALA A O 1
ATOM 1343 N N . CYS A 1 171 ? 16.884 -10.712 -12.641 1.00 92.56 171 CYS A N 1
ATOM 1344 C CA . CYS A 1 171 ? 16.934 -12.081 -12.136 1.00 92.56 171 CYS A CA 1
ATOM 1345 C C . CYS A 1 171 ? 17.881 -12.201 -10.943 1.00 92.56 171 CYS A C 1
ATOM 1347 O O . CYS A 1 171 ? 18.933 -11.558 -10.977 1.00 92.56 171 CYS A O 1
ATOM 1349 N N . PRO A 1 172 ? 17.562 -13.045 -9.939 1.00 91.94 172 PRO A N 1
ATOM 1350 C CA . PRO A 1 172 ? 18.392 -13.180 -8.749 1.00 91.94 172 PRO A CA 1
ATOM 1351 C C . PRO A 1 172 ? 19.865 -13.503 -9.044 1.00 91.94 172 PRO A C 1
ATOM 1353 O O . PRO A 1 172 ? 20.185 -14.317 -9.922 1.00 91.94 172 PRO A O 1
ATOM 1356 N N . THR A 1 173 ? 20.772 -12.903 -8.273 1.00 90.56 173 THR A N 1
ATOM 1357 C CA . THR A 1 173 ? 22.194 -13.279 -8.268 1.00 90.56 173 THR A CA 1
ATOM 1358 C C . THR A 1 173 ? 22.422 -14.665 -7.662 1.00 90.56 173 THR A C 1
ATOM 1360 O O . THR A 1 173 ? 21.537 -15.264 -7.042 1.00 90.56 173 THR A O 1
ATOM 1363 N N . LEU A 1 174 ? 23.648 -15.179 -7.803 1.00 87.62 174 LEU A N 1
ATOM 1364 C CA . LEU A 1 174 ? 24.077 -16.408 -7.133 1.00 87.62 174 LEU A CA 1
ATOM 1365 C C . LEU A 1 174 ? 23.909 -16.309 -5.606 1.00 87.62 174 LEU A C 1
ATOM 1367 O O . LEU A 1 174 ? 23.354 -17.224 -5.005 1.00 87.62 174 LEU A O 1
ATOM 1371 N N . ASN A 1 175 ? 24.311 -15.184 -5.002 1.00 87.88 175 ASN A N 1
ATOM 1372 C CA . ASN A 1 175 ? 24.200 -14.952 -3.557 1.00 87.88 175 ASN A CA 1
ATOM 1373 C C . ASN A 1 175 ? 22.731 -14.901 -3.092 1.00 87.88 175 ASN A C 1
ATOM 1375 O O . ASN A 1 175 ? 22.347 -15.506 -2.091 1.00 87.88 175 ASN A O 1
ATOM 1379 N N . GLN A 1 176 ? 21.866 -14.235 -3.861 1.00 90.19 176 GLN A N 1
ATOM 1380 C CA . GLN A 1 176 ? 20.434 -14.204 -3.561 1.00 90.19 176 GLN A CA 1
ATOM 1381 C C . GLN A 1 176 ? 19.802 -15.598 -3.679 1.00 90.19 176 GLN A C 1
ATOM 1383 O O . GLN A 1 176 ? 19.029 -16.007 -2.813 1.00 90.19 176 GLN A O 1
ATOM 1388 N N . THR A 1 177 ? 20.184 -16.361 -4.704 1.00 88.12 177 THR A N 1
ATOM 1389 C CA . THR A 1 177 ? 19.691 -17.731 -4.900 1.00 88.12 177 THR A CA 1
ATOM 1390 C C . THR A 1 177 ? 20.162 -18.661 -3.775 1.00 88.12 177 THR A C 1
ATOM 1392 O O . THR A 1 177 ? 19.372 -19.469 -3.291 1.00 88.12 177 THR A O 1
ATOM 1395 N N . SER A 1 178 ? 21.403 -18.520 -3.281 1.00 88.50 178 SER A N 1
ATOM 1396 C CA . SER A 1 178 ? 21.892 -19.293 -2.124 1.00 88.50 178 SER A CA 1
ATOM 1397 C C . SER A 1 178 ? 21.182 -18.943 -0.814 1.00 88.50 178 SER A C 1
ATOM 1399 O O . SER A 1 178 ? 21.106 -19.783 0.077 1.00 88.50 178 SER A O 1
ATOM 1401 N N . ARG A 1 179 ? 20.612 -17.735 -0.712 1.00 87.62 179 ARG A N 1
ATOM 1402 C CA . ARG A 1 179 ? 19.729 -17.314 0.391 1.00 87.62 179 ARG A CA 1
ATOM 1403 C C . ARG A 1 179 ? 18.265 -17.741 0.193 1.00 87.62 179 ARG A C 1
ATOM 1405 O O . ARG A 1 179 ? 17.424 -17.446 1.035 1.00 87.62 179 ARG A O 1
ATOM 1412 N N . GLY A 1 180 ? 17.950 -18.444 -0.897 1.00 85.31 180 GLY A N 1
ATOM 1413 C CA . GLY A 1 180 ? 16.618 -18.984 -1.180 1.00 85.31 180 GLY A CA 1
ATOM 1414 C C . GLY A 1 180 ? 15.678 -18.040 -1.934 1.00 85.31 180 GLY A C 1
ATOM 1415 O O . GLY A 1 180 ? 14.520 -18.401 -2.156 1.00 85.31 180 GLY A O 1
ATOM 1416 N N . PHE A 1 181 ? 16.139 -16.861 -2.365 1.00 87.31 181 PHE A N 1
ATOM 1417 C CA . PHE A 1 181 ? 15.338 -15.984 -3.219 1.00 87.31 181 PHE A CA 1
ATOM 1418 C C . PHE A 1 181 ? 15.177 -16.599 -4.611 1.00 87.31 181 PHE A C 1
ATOM 1420 O O . PHE A 1 181 ? 16.143 -17.046 -5.227 1.00 87.31 181 PHE A O 1
ATOM 1427 N N . THR A 1 182 ? 13.947 -16.617 -5.118 1.00 85.25 182 THR A N 1
ATOM 1428 C CA . THR A 1 182 ? 13.610 -17.253 -6.404 1.00 85.25 182 THR A CA 1
ATOM 1429 C C . THR A 1 182 ? 13.240 -16.248 -7.485 1.00 85.25 182 THR A C 1
ATOM 1431 O O . THR A 1 182 ? 13.206 -16.598 -8.659 1.00 85.25 182 THR A O 1
ATOM 1434 N N . SER A 1 183 ? 12.924 -15.011 -7.103 1.00 89.06 183 SER A N 1
ATOM 1435 C CA . SER A 1 183 ? 12.466 -13.959 -8.013 1.00 89.06 183 SER A CA 1
ATOM 1436 C C . SER A 1 183 ? 12.706 -12.581 -7.407 1.00 89.06 183 SER A C 1
ATOM 1438 O O . SER A 1 183 ? 12.811 -12.461 -6.188 1.00 89.06 183 SER A O 1
ATOM 1440 N N . LEU A 1 184 ? 12.730 -11.543 -8.239 1.00 91.88 184 LEU A N 1
ATOM 1441 C CA . LEU A 1 184 ? 12.822 -10.149 -7.803 1.00 91.88 184 LEU A CA 1
ATOM 1442 C C . LEU A 1 184 ? 11.561 -9.380 -8.215 1.00 91.88 184 LEU A C 1
ATOM 1444 O O . LEU A 1 184 ? 11.043 -9.586 -9.318 1.00 91.88 184 LEU A O 1
ATOM 1448 N N . LEU A 1 185 ? 11.094 -8.499 -7.331 1.00 93.19 185 LEU A N 1
ATOM 1449 C CA . LEU A 1 185 ? 10.020 -7.537 -7.575 1.00 93.19 185 LEU A CA 1
ATOM 1450 C C . LEU A 1 185 ? 10.603 -6.145 -7.812 1.00 93.19 185 LEU A C 1
ATOM 1452 O O . LEU A 1 185 ? 11.415 -5.690 -7.016 1.00 93.19 185 LEU A O 1
ATOM 1456 N N . VAL A 1 186 ? 10.140 -5.453 -8.847 1.00 94.44 186 VAL A N 1
ATOM 1457 C CA . VAL A 1 186 ? 10.365 -4.019 -9.039 1.00 94.44 186 VAL A CA 1
ATOM 1458 C C . VAL A 1 186 ? 9.252 -3.256 -8.328 1.00 94.44 186 VAL A C 1
ATOM 1460 O O . VAL A 1 186 ? 8.082 -3.333 -8.714 1.00 94.44 186 VAL A O 1
ATOM 1463 N N . TYR A 1 187 ? 9.625 -2.546 -7.269 1.00 92.62 187 TYR A N 1
ATOM 1464 C CA . TYR A 1 187 ? 8.745 -1.748 -6.426 1.00 92.62 187 TYR A CA 1
ATOM 1465 C C . TYR A 1 187 ? 9.055 -0.263 -6.611 1.00 92.62 187 TYR A C 1
ATOM 1467 O O . TYR A 1 187 ? 10.188 0.152 -6.383 1.00 92.62 187 TYR A O 1
ATOM 1475 N N . SER A 1 188 ? 8.065 0.536 -7.009 1.00 90.12 188 SER A N 1
ATOM 1476 C CA . SER A 1 188 ? 8.207 1.995 -7.060 1.00 90.12 188 SER A CA 1
ATOM 1477 C C . SER A 1 188 ? 7.931 2.574 -5.673 1.00 90.12 188 SER A C 1
ATOM 1479 O O . SER A 1 188 ? 6.832 2.405 -5.138 1.00 90.12 188 SER A O 1
ATOM 1481 N N . VAL A 1 189 ? 8.951 3.195 -5.081 1.00 88.94 189 VAL A N 1
ATOM 1482 C CA . VAL A 1 189 ? 8.918 3.779 -3.732 1.00 88.94 189 VAL A CA 1
ATOM 1483 C C . VAL A 1 189 ? 7.802 4.815 -3.625 1.00 88.94 189 VAL A C 1
ATOM 1485 O O . VAL A 1 189 ? 7.642 5.631 -4.524 1.00 88.94 189 VAL A O 1
ATOM 1488 N N . ASN A 1 190 ? 7.054 4.817 -2.520 1.00 83.94 190 ASN A N 1
ATOM 1489 C CA . ASN A 1 190 ? 6.114 5.888 -2.195 1.00 83.94 190 ASN A CA 1
ATOM 1490 C C . ASN A 1 190 ? 6.717 6.895 -1.214 1.00 83.94 190 ASN A C 1
ATOM 1492 O O . ASN A 1 190 ? 7.597 6.584 -0.410 1.00 83.94 190 ASN A O 1
ATOM 1496 N N . SER A 1 191 ? 6.138 8.092 -1.198 1.00 80.06 191 SER A N 1
ATOM 1497 C CA . SER A 1 191 ? 6.404 9.104 -0.179 1.00 80.06 191 SER A CA 1
ATOM 1498 C C . SER A 1 191 ? 6.261 8.547 1.249 1.00 80.06 191 SER A C 1
ATOM 1500 O O . SER A 1 191 ? 5.154 8.284 1.729 1.00 80.06 191 SER A O 1
ATOM 1502 N N . GLY A 1 192 ? 7.387 8.479 1.962 1.00 76.94 192 GLY A N 1
ATOM 1503 C CA . GLY A 1 192 ? 7.474 8.029 3.353 1.00 76.94 192 GLY A CA 1
ATOM 1504 C C . GLY A 1 192 ? 7.845 6.557 3.532 1.00 76.94 192 GLY A C 1
ATOM 1505 O O . GLY A 1 192 ? 7.967 6.121 4.674 1.00 76.94 192 GLY A O 1
ATOM 1506 N N . ASP A 1 193 ? 8.042 5.808 2.446 1.00 83.06 193 ASP A N 1
ATOM 1507 C CA . ASP A 1 193 ? 8.558 4.446 2.537 1.00 83.06 193 ASP A CA 1
ATOM 1508 C C . ASP A 1 193 ? 10.002 4.432 3.055 1.00 83.06 193 ASP A C 1
ATOM 1510 O O . ASP A 1 193 ? 10.843 5.256 2.690 1.00 83.06 193 ASP A O 1
ATOM 1514 N N . THR A 1 194 ? 10.299 3.426 3.872 1.00 85.75 194 THR A N 1
ATOM 1515 C CA . THR A 1 194 ? 11.656 3.081 4.299 1.00 85.75 194 THR A CA 1
ATOM 1516 C C . THR A 1 194 ? 11.991 1.680 3.803 1.00 85.75 194 THR A C 1
ATOM 1518 O O . THR A 1 194 ? 11.099 0.871 3.547 1.00 85.75 194 THR A O 1
ATOM 1521 N N . VAL A 1 195 ? 13.280 1.348 3.703 1.00 86.56 195 VAL A N 1
ATOM 1522 C CA . VAL A 1 195 ? 13.692 -0.016 3.328 1.00 86.56 195 VAL A CA 1
ATOM 1523 C C . VAL A 1 195 ? 13.113 -1.045 4.302 1.00 86.56 195 VAL A C 1
ATOM 1525 O O . VAL A 1 195 ? 12.611 -2.084 3.875 1.00 86.56 195 VAL A O 1
ATOM 1528 N N . LYS A 1 196 ? 13.099 -0.716 5.599 1.00 83.00 196 LYS A N 1
ATOM 1529 C CA . LYS A 1 196 ? 12.491 -1.536 6.646 1.00 83.00 196 LYS A CA 1
ATOM 1530 C C . LYS A 1 196 ? 10.995 -1.772 6.419 1.00 83.00 196 LYS A C 1
ATOM 1532 O O . LYS A 1 196 ? 10.580 -2.924 6.409 1.00 83.00 196 LYS A O 1
ATOM 1537 N N . SER A 1 197 ? 10.199 -0.722 6.196 1.00 79.44 197 SER A N 1
ATOM 1538 C CA . SER A 1 197 ? 8.745 -0.871 6.009 1.00 79.44 197 SER A CA 1
ATOM 1539 C C . SER A 1 197 ? 8.400 -1.662 4.743 1.00 79.44 197 SER A C 1
ATOM 1541 O O . SER A 1 197 ? 7.469 -2.465 4.745 1.00 79.44 197 SER A O 1
ATOM 1543 N N . ILE A 1 198 ? 9.178 -1.492 3.669 1.00 84.12 198 ILE A N 1
ATOM 1544 C CA . ILE A 1 198 ? 9.052 -2.298 2.446 1.00 84.12 198 ILE A CA 1
ATOM 1545 C C . ILE A 1 198 ? 9.414 -3.762 2.741 1.00 84.12 198 ILE A C 1
ATOM 1547 O O . ILE A 1 198 ? 8.685 -4.675 2.353 1.00 84.12 198 ILE A O 1
ATOM 1551 N N . GLY A 1 199 ? 10.519 -3.995 3.452 1.00 81.50 199 GLY A N 1
ATOM 1552 C CA . GLY A 1 199 ? 10.942 -5.326 3.881 1.00 81.50 199 GLY A CA 1
ATOM 1553 C C . GLY A 1 199 ? 9.877 -6.035 4.709 1.00 81.50 199 GLY A C 1
ATOM 1554 O O . GLY A 1 199 ? 9.506 -7.160 4.388 1.00 81.50 199 GLY A O 1
ATOM 1555 N N . GLU A 1 200 ? 9.308 -5.364 5.706 1.00 75.31 200 GLU A N 1
ATOM 1556 C CA . GLU A 1 200 ? 8.209 -5.887 6.522 1.00 75.31 200 GLU A CA 1
ATOM 1557 C C . GLU A 1 200 ? 6.987 -6.240 5.664 1.00 75.31 200 GLU A C 1
ATOM 1559 O O . GLU A 1 200 ? 6.472 -7.355 5.780 1.00 75.31 200 GLU A O 1
ATOM 1564 N N . ALA A 1 201 ? 6.589 -5.361 4.735 1.00 73.56 201 ALA A N 1
ATOM 1565 C CA . ALA A 1 201 ? 5.457 -5.603 3.843 1.00 73.56 201 ALA A CA 1
ATOM 1566 C C . ALA A 1 201 ? 5.640 -6.878 3.005 1.00 73.56 201 ALA A C 1
ATOM 1568 O O . ALA A 1 201 ? 4.741 -7.715 2.947 1.00 73.56 201 ALA A O 1
ATOM 1569 N N . PHE A 1 202 ? 6.811 -7.074 2.392 1.00 77.62 202 PHE A N 1
ATOM 1570 C CA . PHE A 1 202 ? 7.092 -8.251 1.557 1.00 77.62 202 PHE A CA 1
ATOM 1571 C C . PHE A 1 202 ? 7.687 -9.434 2.339 1.00 77.62 202 PHE A C 1
ATOM 1573 O O . PHE A 1 202 ? 7.963 -10.492 1.765 1.00 77.62 202 PHE A O 1
ATOM 1580 N N . GLY A 1 203 ? 7.858 -9.279 3.655 1.00 74.38 203 GLY A N 1
ATOM 1581 C CA . GLY A 1 203 ? 8.514 -10.211 4.565 1.00 74.38 203 GLY A CA 1
ATOM 1582 C C . GLY A 1 203 ? 9.929 -10.600 4.128 1.00 74.38 203 GLY A C 1
ATOM 1583 O O . GLY A 1 203 ? 10.249 -11.794 4.121 1.00 74.38 203 GLY A O 1
ATOM 1584 N N . VAL A 1 204 ? 10.723 -9.598 3.766 1.00 83.50 204 VAL A N 1
ATOM 1585 C CA . VAL A 1 204 ? 12.125 -9.643 3.339 1.00 83.50 204 VAL A CA 1
ATOM 1586 C C . VAL A 1 204 ? 12.952 -8.850 4.350 1.00 83.50 204 VAL A C 1
ATOM 1588 O O . VAL A 1 204 ? 12.522 -7.793 4.802 1.00 83.50 204 VAL A O 1
ATOM 1591 N N . ASP A 1 205 ? 14.131 -9.343 4.727 1.00 84.94 205 ASP A N 1
ATOM 1592 C CA . ASP A 1 205 ? 15.011 -8.593 5.622 1.00 84.94 205 ASP A CA 1
ATOM 1593 C C . ASP A 1 205 ? 15.545 -7.320 4.948 1.00 84.94 205 ASP A C 1
ATOM 1595 O O . ASP A 1 205 ? 15.851 -7.310 3.755 1.00 84.94 205 ASP A O 1
ATOM 1599 N N . GLU A 1 206 ? 15.682 -6.250 5.731 1.00 88.38 206 GLU A N 1
ATOM 1600 C CA . GLU A 1 206 ? 16.166 -4.945 5.265 1.00 88.38 206 GLU A CA 1
ATOM 1601 C C . GLU A 1 206 ? 17.508 -5.061 4.526 1.00 88.38 206 GLU A C 1
ATOM 1603 O O . GLU A 1 206 ? 17.676 -4.495 3.445 1.00 88.38 206 GLU A O 1
ATOM 1608 N N . GLN A 1 207 ? 18.426 -5.877 5.053 1.00 88.69 207 GLN A N 1
ATOM 1609 C CA . GLN A 1 207 ? 19.754 -6.085 4.482 1.00 88.69 207 GLN A CA 1
ATOM 1610 C C . GLN A 1 207 ? 19.700 -6.657 3.056 1.00 88.69 207 GLN A C 1
ATOM 1612 O O . GLN A 1 207 ? 20.431 -6.193 2.184 1.00 88.69 207 GLN A O 1
ATOM 1617 N N . SER A 1 208 ? 18.802 -7.605 2.774 1.00 90.38 208 SER A N 1
ATOM 1618 C CA . SER A 1 208 ? 18.588 -8.127 1.416 1.00 90.38 208 SER A CA 1
ATOM 1619 C C . SER A 1 208 ? 18.164 -7.055 0.416 1.00 90.38 208 SER A C 1
ATOM 1621 O O . SER A 1 208 ? 18.590 -7.093 -0.739 1.00 90.38 208 SER A O 1
ATOM 1623 N N . ILE A 1 209 ? 17.314 -6.111 0.831 1.00 91.19 209 ILE A N 1
ATOM 1624 C CA . ILE A 1 209 ? 16.864 -5.021 -0.044 1.00 91.19 209 ILE A CA 1
ATOM 1625 C C . ILE A 1 209 ? 17.996 -4.012 -0.245 1.00 91.19 209 ILE A C 1
ATOM 1627 O O . ILE A 1 209 ? 18.211 -3.562 -1.372 1.00 91.19 209 ILE A O 1
ATOM 1631 N N . LEU A 1 210 ? 18.752 -3.694 0.811 1.00 90.69 210 LEU A N 1
ATOM 1632 C CA . LEU A 1 210 ? 19.918 -2.817 0.713 1.00 90.69 210 LEU A CA 1
ATOM 1633 C C . LEU A 1 210 ? 20.953 -3.371 -0.275 1.00 90.69 210 LEU A C 1
ATOM 1635 O O . LEU A 1 210 ? 21.363 -2.672 -1.200 1.00 90.69 210 LEU A O 1
ATOM 1639 N N . GLU A 1 211 ? 21.302 -4.652 -0.139 1.00 89.44 211 GLU A N 1
ATOM 1640 C CA . GLU A 1 211 ? 22.226 -5.353 -1.036 1.00 89.44 211 GLU A CA 1
ATOM 1641 C C . GLU A 1 211 ? 21.698 -5.410 -2.473 1.00 89.44 211 GLU A C 1
ATOM 1643 O O . GLU A 1 211 ? 22.440 -5.156 -3.418 1.00 89.44 211 GLU A O 1
ATOM 1648 N N . ALA A 1 212 ? 20.409 -5.693 -2.680 1.00 91.12 212 ALA A N 1
ATOM 1649 C CA . ALA A 1 212 ? 19.834 -5.746 -4.024 1.00 91.12 212 ALA A CA 1
ATOM 1650 C C . ALA A 1 212 ? 19.920 -4.403 -4.777 1.00 91.12 212 ALA A C 1
ATOM 1652 O O . ALA A 1 212 ? 19.950 -4.404 -6.007 1.00 91.12 212 ALA A O 1
ATOM 1653 N N . ASN A 1 213 ? 19.988 -3.281 -4.059 1.00 91.50 213 ASN A N 1
ATOM 1654 C CA . ASN A 1 213 ? 19.928 -1.933 -4.629 1.00 91.50 213 ASN A CA 1
ATOM 1655 C C . ASN A 1 213 ? 21.186 -1.089 -4.375 1.00 91.50 213 ASN A C 1
ATOM 1657 O O . ASN A 1 213 ? 21.149 0.119 -4.599 1.00 91.50 213 ASN A O 1
ATOM 1661 N N . GLU A 1 214 ? 22.275 -1.694 -3.886 1.00 87.25 214 GLU A N 1
ATOM 1662 C CA . GLU A 1 214 ? 23.522 -0.987 -3.542 1.00 87.25 214 GLU A CA 1
ATOM 1663 C C . GLU A 1 214 ? 23.280 0.228 -2.623 1.00 87.25 214 GLU A C 1
ATOM 1665 O O . GLU A 1 214 ? 23.919 1.276 -2.714 1.00 87.25 214 GLU A O 1
ATOM 1670 N N . LEU A 1 215 ? 22.309 0.094 -1.721 1.00 86.19 215 LEU A N 1
ATOM 1671 C CA . LEU A 1 215 ? 21.978 1.117 -0.741 1.00 86.19 215 LEU A CA 1
ATOM 1672 C C . LEU A 1 215 ? 22.869 0.925 0.491 1.00 86.19 215 LEU A C 1
ATOM 1674 O O . LEU A 1 215 ? 23.047 -0.188 0.981 1.00 86.19 215 LEU A O 1
ATOM 1678 N N . SER A 1 216 ? 23.424 2.018 1.009 1.00 74.50 216 SER A N 1
ATOM 1679 C CA . SER A 1 216 ? 24.280 2.003 2.200 1.00 74.50 216 SER A CA 1
ATOM 1680 C C . SER A 1 216 ? 23.553 2.627 3.388 1.00 74.50 216 SER A C 1
ATOM 1682 O O . SER A 1 216 ? 23.059 3.748 3.281 1.00 74.50 216 SER A O 1
ATOM 1684 N N . VAL A 1 217 ? 23.536 1.941 4.536 1.00 63.94 217 VAL A N 1
ATOM 1685 C CA . VAL A 1 217 ? 23.051 2.523 5.799 1.00 63.94 217 VAL A CA 1
ATOM 1686 C C . VAL A 1 217 ? 24.039 3.600 6.234 1.00 63.94 217 VAL A C 1
ATOM 1688 O O . VAL A 1 217 ? 25.187 3.301 6.572 1.00 63.94 217 VAL A O 1
ATOM 1691 N N . THR A 1 218 ? 23.627 4.866 6.229 1.00 53.31 218 THR A N 1
ATOM 1692 C CA . THR A 1 218 ? 24.432 5.933 6.827 1.00 53.31 218 THR A CA 1
ATOM 1693 C C . THR A 1 218 ? 24.553 5.672 8.327 1.00 53.31 218 THR A C 1
ATOM 1695 O O . THR A 1 218 ? 23.551 5.603 9.031 1.00 53.31 218 THR A O 1
ATOM 1698 N N . GLN A 1 219 ? 25.785 5.514 8.827 1.00 41.06 219 GLN A N 1
ATOM 1699 C CA . GLN A 1 219 ? 26.116 5.168 10.221 1.00 41.06 219 GLN A CA 1
ATOM 1700 C C . GLN A 1 219 ? 25.807 6.278 11.252 1.00 41.06 219 GLN A C 1
ATOM 1702 O O . GLN A 1 219 ? 26.538 6.458 12.223 1.00 41.06 219 GLN A O 1
ATOM 1707 N N . SER A 1 220 ? 24.727 7.039 11.086 1.00 38.16 220 SER A N 1
ATOM 1708 C CA . SER A 1 220 ? 24.165 7.834 12.174 1.00 38.16 220 SER A CA 1
ATOM 1709 C C . SER A 1 220 ? 22.904 7.130 12.658 1.00 38.16 220 SER A C 1
ATOM 1711 O O . SER A 1 220 ? 21.944 6.959 11.910 1.00 38.16 220 SER A O 1
ATOM 1713 N N . ALA A 1 221 ? 22.902 6.723 13.928 1.00 39.09 221 ALA A N 1
ATOM 1714 C CA . ALA A 1 221 ? 21.842 5.952 14.588 1.00 39.09 221 ALA A CA 1
ATOM 1715 C C . ALA A 1 221 ? 20.445 6.624 14.604 1.00 39.09 221 ALA A C 1
ATOM 1717 O O . ALA A 1 221 ? 19.530 6.121 15.251 1.00 39.09 221 ALA A O 1
ATOM 1718 N N . HIS A 1 222 ? 20.266 7.744 13.894 1.00 42.16 222 HIS A N 1
ATOM 1719 C CA . HIS A 1 222 ? 19.042 8.536 13.798 1.00 42.16 222 HIS A CA 1
ATOM 1720 C C . HIS A 1 222 ? 18.701 9.012 12.371 1.00 42.16 222 HIS A C 1
ATOM 1722 O O . HIS A 1 222 ? 17.774 9.804 12.224 1.00 42.16 222 HIS A O 1
ATOM 1728 N N . SER A 1 223 ? 19.395 8.560 11.314 1.00 44.75 223 SER A N 1
ATOM 1729 C CA . SER A 1 223 ? 18.964 8.845 9.933 1.00 44.75 223 SER A CA 1
ATOM 1730 C C . SER A 1 223 ? 18.325 7.608 9.304 1.00 44.75 223 SER A C 1
ATOM 1732 O O . SER A 1 223 ? 19.002 6.659 8.923 1.00 44.75 223 SER A O 1
ATOM 1734 N N . SER A 1 224 ? 16.996 7.600 9.199 1.00 53.31 224 SER A N 1
ATOM 1735 C CA . SER A 1 224 ? 16.318 6.726 8.245 1.00 53.31 224 SER A CA 1
ATOM 1736 C C . SER A 1 224 ? 16.824 7.077 6.845 1.00 53.31 224 SER A C 1
ATOM 1738 O O . SER A 1 224 ? 16.813 8.249 6.465 1.00 53.31 224 SER A O 1
ATOM 1740 N N . MET A 1 225 ? 17.292 6.090 6.078 1.00 63.91 225 MET A N 1
ATOM 1741 C CA . MET A 1 225 ? 17.648 6.313 4.679 1.00 63.91 225 MET A CA 1
ATOM 1742 C C . MET A 1 225 ? 16.391 6.764 3.927 1.00 63.91 225 MET A C 1
ATOM 1744 O O . MET A 1 225 ? 15.432 6.003 3.806 1.00 63.91 225 MET A O 1
ATOM 1748 N N . ASN A 1 226 ? 16.379 8.013 3.460 1.00 67.44 226 ASN A N 1
ATOM 1749 C CA . ASN A 1 226 ? 15.239 8.562 2.736 1.00 67.44 226 ASN A CA 1
ATOM 1750 C C . ASN A 1 226 ? 15.280 8.047 1.295 1.00 67.44 226 ASN A C 1
ATOM 1752 O O . ASN A 1 226 ? 16.035 8.559 0.465 1.00 67.44 226 ASN A O 1
ATOM 1756 N N . LEU A 1 227 ? 14.484 7.017 1.011 1.00 83.12 227 LEU A N 1
ATOM 1757 C CA . LEU A 1 227 ? 14.190 6.626 -0.361 1.00 83.12 227 LEU A CA 1
ATOM 1758 C C . LEU A 1 227 ? 13.426 7.767 -1.043 1.00 83.12 227 LEU A C 1
ATOM 1760 O O . LEU A 1 227 ? 12.628 8.467 -0.416 1.00 83.12 227 LEU A O 1
ATOM 1764 N N . LEU A 1 228 ? 13.694 7.973 -2.327 1.00 83.88 228 LEU A N 1
ATOM 1765 C CA . LEU A 1 228 ? 13.042 9.025 -3.096 1.00 83.88 228 LEU A CA 1
ATOM 1766 C C . LEU A 1 228 ? 11.769 8.481 -3.718 1.00 83.88 228 LEU A C 1
ATOM 1768 O O . LEU A 1 228 ? 11.770 7.407 -4.322 1.00 83.88 228 LEU A O 1
ATOM 1772 N N . ASP A 1 229 ? 10.699 9.253 -3.564 1.00 82.62 229 ASP A N 1
ATOM 1773 C CA . ASP A 1 229 ? 9.386 8.925 -4.099 1.00 82.62 229 ASP A CA 1
ATOM 1774 C C . ASP A 1 229 ? 9.462 8.643 -5.607 1.00 82.62 229 ASP A C 1
ATOM 1776 O O . ASP A 1 229 ? 10.219 9.273 -6.347 1.00 82.62 229 ASP A O 1
ATOM 1780 N N . SER A 1 230 ? 8.681 7.664 -6.052 1.00 83.81 230 SER A N 1
ATOM 1781 C CA . SER A 1 230 ? 8.618 7.168 -7.428 1.00 83.81 230 SER A CA 1
ATOM 1782 C C . SER A 1 230 ? 9.945 6.633 -7.991 1.00 83.81 230 SER A C 1
ATOM 1784 O O . SER A 1 230 ? 10.120 6.559 -9.205 1.00 83.81 230 SER A O 1
ATOM 1786 N N . THR A 1 231 ? 10.904 6.241 -7.147 1.00 88.94 231 THR A N 1
ATOM 1787 C CA . THR A 1 231 ? 12.124 5.558 -7.608 1.00 88.94 231 THR A CA 1
ATOM 1788 C C . THR A 1 231 ? 11.946 4.037 -7.516 1.00 88.94 231 THR A C 1
ATOM 1790 O O . THR A 1 231 ? 11.547 3.544 -6.461 1.00 88.94 231 THR A O 1
ATOM 1793 N N . PRO A 1 232 ? 12.241 3.258 -8.573 1.00 92.38 232 PRO A N 1
ATOM 1794 C CA . PRO A 1 232 ? 12.128 1.807 -8.545 1.00 92.38 232 PRO A CA 1
ATOM 1795 C C . PRO A 1 232 ? 13.283 1.170 -7.761 1.00 92.38 232 PRO A C 1
ATOM 1797 O O . PRO A 1 232 ? 14.456 1.492 -7.972 1.00 92.38 232 PRO A O 1
ATOM 1800 N N . ILE A 1 233 ? 12.954 0.204 -6.908 1.00 93.38 233 ILE A N 1
ATOM 1801 C CA . ILE A 1 233 ? 13.906 -0.660 -6.208 1.00 93.38 233 ILE A CA 1
ATOM 1802 C C . ILE A 1 233 ? 13.556 -2.136 -6.410 1.00 93.38 233 ILE A C 1
ATOM 1804 O O . ILE A 1 233 ? 12.406 -2.498 -6.661 1.00 93.38 233 ILE A O 1
ATOM 1808 N N . LEU A 1 234 ? 14.553 -3.002 -6.271 1.00 93.94 234 LEU A N 1
ATOM 1809 C CA . LEU A 1 234 ? 14.415 -4.450 -6.299 1.00 93.94 234 LEU A CA 1
ATOM 1810 C C . LEU A 1 234 ? 14.148 -4.999 -4.899 1.00 93.94 234 LEU A C 1
ATOM 1812 O O . LEU A 1 234 ? 14.931 -4.786 -3.977 1.00 93.94 234 LEU A O 1
ATOM 1816 N N . VAL A 1 235 ? 13.075 -5.766 -4.757 1.00 93.19 235 VAL A N 1
ATOM 1817 C CA . VAL A 1 235 ? 12.726 -6.488 -3.532 1.00 93.19 235 VAL A CA 1
ATOM 1818 C C . VAL A 1 235 ? 12.905 -7.991 -3.789 1.00 93.19 235 VAL A C 1
ATOM 1820 O O . VAL A 1 235 ? 12.162 -8.560 -4.597 1.00 93.19 235 VAL A O 1
ATOM 1823 N N . PRO A 1 236 ? 13.895 -8.655 -3.160 1.00 91.94 236 PRO A N 1
ATOM 1824 C CA . PRO A 1 236 ? 14.105 -10.092 -3.322 1.00 91.94 236 PRO A CA 1
ATOM 1825 C C . PRO A 1 236 ? 12.983 -10.924 -2.700 1.00 91.94 236 PRO A C 1
ATOM 1827 O O . PRO A 1 236 ? 12.698 -10.799 -1.517 1.00 91.94 236 PRO A O 1
ATOM 1830 N N . LEU A 1 237 ? 12.354 -11.809 -3.476 1.00 87.12 237 LEU A N 1
ATOM 1831 C CA . LEU A 1 237 ? 11.222 -12.620 -3.025 1.00 87.12 237 LEU A CA 1
ATOM 1832 C C . LEU A 1 237 ? 11.579 -14.106 -2.938 1.00 87.12 237 LEU A C 1
ATOM 1834 O O . LEU A 1 237 ? 12.218 -14.670 -3.832 1.00 87.12 237 LEU A O 1
ATOM 1838 N N . ILE A 1 238 ? 11.111 -14.756 -1.872 1.00 79.50 238 ILE A N 1
ATOM 1839 C CA . ILE A 1 238 ? 11.240 -16.203 -1.668 1.00 79.50 238 ILE A CA 1
ATOM 1840 C C . ILE A 1 238 ? 9.994 -16.901 -2.216 1.00 79.50 238 ILE A C 1
ATOM 1842 O O . ILE A 1 238 ? 8.870 -16.626 -1.788 1.00 79.50 238 ILE A O 1
ATOM 1846 N N . GLY A 1 239 ? 10.202 -17.826 -3.149 1.00 65.50 239 GLY A N 1
ATOM 1847 C CA . GLY A 1 239 ? 9.165 -18.702 -3.675 1.00 65.50 239 GLY A CA 1
ATOM 1848 C C . GLY A 1 239 ? 8.887 -19.869 -2.729 1.00 65.50 239 GLY A C 1
ATOM 1849 O O . GLY A 1 239 ? 9.801 -20.608 -2.368 1.00 65.50 239 GLY A O 1
ATOM 1850 N N . LYS A 1 240 ? 7.621 -20.060 -2.359 1.00 61.97 240 LYS A N 1
ATOM 1851 C CA . LYS A 1 240 ? 7.103 -21.196 -1.589 1.00 61.97 240 LYS A CA 1
ATOM 1852 C C . LYS A 1 240 ? 6.294 -22.140 -2.478 1.00 61.97 240 LYS A C 1
ATOM 1854 O O . LYS A 1 240 ? 5.685 -21.702 -3.448 1.00 61.97 240 LYS A O 1
ATOM 1859 N N . ASN A 1 241 ? 6.276 -23.425 -2.145 1.00 53.06 241 ASN A N 1
ATOM 1860 C CA . ASN A 1 241 ? 5.474 -24.421 -2.857 1.00 53.06 241 ASN A CA 1
ATOM 1861 C C . ASN A 1 241 ? 3.983 -24.293 -2.495 1.00 53.06 241 ASN A C 1
ATOM 1863 O O . ASN A 1 241 ? 3.682 -24.081 -1.326 1.00 53.06 241 ASN A O 1
ATOM 1867 N N . CYS A 1 242 ? 3.062 -24.432 -3.461 1.00 51.19 242 CYS A N 1
ATOM 1868 C CA . CYS A 1 242 ? 1.605 -24.388 -3.218 1.00 51.19 242 CYS A CA 1
ATOM 1869 C C . CYS A 1 242 ? 0.895 -25.623 -3.816 1.00 51.19 242 CYS A C 1
ATOM 1871 O O . CYS A 1 242 ? 1.049 -25.894 -5.009 1.00 51.19 242 CYS A O 1
ATOM 1873 N N . LYS A 1 243 ? 0.075 -26.342 -3.027 1.00 51.03 243 LYS A N 1
ATOM 1874 C CA . LYS A 1 243 ? -0.615 -27.587 -3.455 1.00 51.03 243 LYS A CA 1
ATOM 1875 C C . LYS A 1 243 ? -2.014 -27.399 -4.040 1.00 51.03 243 LYS A C 1
ATOM 1877 O O . LYS A 1 243 ? -2.372 -28.068 -5.005 1.00 51.03 243 LYS A O 1
ATOM 1882 N N . GLU A 1 244 ? -2.819 -26.506 -3.464 1.00 46.25 244 GLU A N 1
ATOM 1883 C CA . GLU A 1 244 ? -4.259 -26.425 -3.768 1.00 46.25 244 GLU A CA 1
ATOM 1884 C C . GLU A 1 244 ? -4.580 -25.946 -5.194 1.00 46.25 244 GLU A C 1
ATOM 1886 O O . GLU A 1 244 ? -5.704 -26.114 -5.666 1.00 46.25 244 GLU A O 1
ATOM 1891 N N . ASN A 1 245 ? -3.625 -25.318 -5.889 1.00 47.78 245 ASN A N 1
ATOM 1892 C CA . ASN A 1 245 ? -3.840 -24.813 -7.243 1.00 47.78 245 ASN A CA 1
ATOM 1893 C C . ASN A 1 245 ? -2.519 -24.719 -8.036 1.00 47.78 245 ASN A C 1
ATOM 1895 O O . ASN A 1 245 ? -1.946 -23.637 -8.157 1.00 47.78 245 ASN A O 1
ATOM 1899 N N . PRO A 1 246 ? -2.031 -25.820 -8.635 1.00 42.28 246 PRO A N 1
ATOM 1900 C CA . PRO A 1 246 ? -0.760 -25.844 -9.375 1.00 42.28 246 PRO A CA 1
ATOM 1901 C C . PRO A 1 246 ? -0.725 -24.957 -10.639 1.00 42.28 246 PRO A C 1
ATOM 1903 O O . PRO A 1 246 ? 0.318 -24.870 -11.295 1.00 42.28 246 PRO A O 1
ATOM 1906 N N . ASN A 1 247 ? -1.846 -24.310 -10.981 1.00 40.75 247 ASN A N 1
ATOM 1907 C CA . ASN A 1 247 ? -2.001 -23.368 -12.093 1.00 40.75 247 ASN A CA 1
ATOM 1908 C C . ASN A 1 247 ? -2.203 -21.909 -11.637 1.00 40.75 247 ASN A C 1
ATOM 1910 O O . ASN A 1 247 ? -2.415 -21.048 -12.484 1.00 40.75 247 ASN A O 1
ATOM 1914 N N . LYS A 1 248 ? -2.179 -21.611 -10.329 1.00 44.53 248 LYS A N 1
ATOM 1915 C CA . LYS A 1 248 ? -2.297 -20.238 -9.810 1.00 44.53 248 LYS A CA 1
ATOM 1916 C C . LYS A 1 248 ? -0.986 -19.779 -9.187 1.00 44.53 248 LYS A C 1
ATOM 1918 O O . LYS A 1 248 ? -0.326 -20.543 -8.496 1.00 44.53 248 LYS A O 1
ATOM 1923 N N . PHE A 1 249 ? -0.659 -18.503 -9.374 1.00 46.88 249 PHE A N 1
ATOM 1924 C CA . PHE A 1 249 ? 0.592 -17.898 -8.908 1.00 46.88 249 PHE A CA 1
ATOM 1925 C C . PHE A 1 249 ? 0.620 -17.512 -7.412 1.00 46.88 249 PHE A C 1
ATOM 1927 O O . PHE A 1 249 ? 1.499 -16.764 -6.989 1.00 46.88 249 PHE A O 1
ATOM 1934 N N . TYR A 1 250 ? -0.327 -17.990 -6.598 1.00 48.22 250 TYR A N 1
ATOM 1935 C CA . TYR A 1 250 ? -0.431 -17.665 -5.171 1.00 48.22 250 TYR A CA 1
ATOM 1936 C C . TYR A 1 250 ? -0.913 -18.869 -4.350 1.00 48.22 250 TYR A C 1
ATOM 1938 O O . TYR A 1 250 ? -1.789 -19.621 -4.781 1.00 48.22 250 TYR A O 1
ATOM 1946 N N . CYS A 1 251 ? -0.364 -19.029 -3.142 1.00 48.09 251 CYS A N 1
ATOM 1947 C CA . CYS A 1 251 ? -0.908 -19.936 -2.133 1.00 48.09 251 CYS A CA 1
ATOM 1948 C C . CYS A 1 251 ? -2.127 -19.259 -1.491 1.00 48.09 251 CYS A C 1
ATOM 1950 O O . CYS A 1 251 ? -2.053 -18.081 -1.132 1.00 48.09 251 CYS A O 1
ATOM 1952 N N . LYS A 1 252 ? -3.238 -19.978 -1.287 1.00 45.50 252 LYS A N 1
ATOM 1953 C CA . LYS A 1 252 ? -4.195 -19.537 -0.268 1.00 45.50 252 LYS A CA 1
ATOM 1954 C C . LYS A 1 252 ? -3.503 -19.690 1.074 1.00 45.50 252 LYS A C 1
ATOM 1956 O O . LYS A 1 252 ? -3.054 -20.779 1.419 1.00 45.50 252 LYS A O 1
ATOM 1961 N N . CYS A 1 253 ? -3.385 -18.585 1.784 1.00 45.66 253 CYS A N 1
ATOM 1962 C CA . CYS A 1 253 ? -2.806 -18.581 3.104 1.00 45.66 253 CYS A CA 1
ATOM 1963 C C . CYS A 1 253 ? -3.875 -18.092 4.072 1.00 45.66 253 CYS A C 1
ATOM 1965 O O . CYS A 1 253 ? -4.580 -17.119 3.792 1.00 45.66 253 CYS A O 1
ATOM 1967 N N . TYR A 1 254 ? -4.016 -18.799 5.180 1.00 47.91 254 TYR A N 1
ATOM 1968 C CA . TYR A 1 254 ? -5.041 -18.534 6.174 1.00 47.91 254 TYR A CA 1
ATOM 1969 C C . TYR A 1 254 ? -4.373 -18.075 7.469 1.00 47.91 254 TYR A C 1
ATOM 1971 O O . TYR A 1 254 ? -3.237 -18.448 7.768 1.00 47.91 254 TYR A O 1
ATOM 1979 N N . GLN A 1 255 ? -5.071 -17.230 8.224 1.00 46.28 255 GLN A N 1
ATOM 1980 C CA . GLN A 1 255 ? -4.738 -16.989 9.623 1.00 46.28 255 GLN A CA 1
ATOM 1981 C C . GLN A 1 255 ? -5.464 -18.051 10.446 1.00 46.28 255 GLN A C 1
ATOM 1983 O O . GLN A 1 255 ? -6.679 -18.204 10.306 1.00 46.28 255 GLN A O 1
ATOM 1988 N N . GLU A 1 256 ? -4.739 -18.792 11.283 1.00 38.88 256 GLU A N 1
ATOM 1989 C CA . GLU A 1 256 ? -5.408 -19.541 12.344 1.00 38.88 256 GLU A CA 1
ATOM 1990 C C . GLU A 1 256 ? -6.102 -18.551 13.294 1.00 38.88 256 GLU A C 1
ATOM 1992 O O . GLU A 1 256 ? -5.521 -17.514 13.629 1.00 38.88 256 GLU A O 1
ATOM 1997 N N . PRO A 1 257 ? -7.317 -18.849 13.776 1.00 39.75 257 PRO A N 1
ATOM 1998 C CA . PRO A 1 257 ? -7.854 -18.163 14.939 1.00 39.75 257 PRO A CA 1
ATOM 1999 C C . PRO A 1 257 ? -7.017 -18.568 16.161 1.00 39.75 257 PRO A C 1
ATOM 2001 O O . PRO A 1 257 ? -7.019 -19.744 16.523 1.00 39.75 257 PRO A O 1
ATOM 2004 N N . GLN A 1 258 ? -6.326 -17.627 16.813 1.00 51.19 258 GLN A N 1
ATOM 2005 C CA . GLN A 1 258 ? -5.662 -17.893 18.096 1.00 51.19 258 GLN A CA 1
ATOM 2006 C C . GLN A 1 258 ? -6.188 -17.025 19.240 1.00 51.19 258 GLN A C 1
ATOM 2008 O O . GLN A 1 258 ? -6.551 -15.861 19.079 1.00 51.19 258 GLN A O 1
ATOM 2013 N N . THR A 1 259 ? -6.234 -17.669 20.405 1.00 43.34 259 THR A N 1
ATOM 2014 C CA . THR A 1 259 ? -6.789 -17.228 21.690 1.00 43.34 259 THR A CA 1
ATOM 2015 C C . THR A 1 259 ? -5.777 -16.531 22.604 1.00 43.34 259 THR A C 1
ATOM 2017 O O . THR A 1 259 ? -6.121 -16.207 23.733 1.00 43.34 259 THR A O 1
ATOM 2020 N N . ASP A 1 260 ? -4.557 -16.282 22.137 1.00 44.16 260 ASP A N 1
ATOM 2021 C CA . ASP A 1 260 ? -3.503 -15.589 22.880 1.00 44.16 260 ASP A CA 1
ATOM 2022 C C . ASP A 1 260 ? -2.847 -14.595 21.923 1.00 44.16 260 ASP A C 1
ATOM 2024 O O . ASP A 1 260 ? -2.458 -14.974 20.822 1.00 44.16 260 ASP A O 1
ATOM 2028 N N . GLY A 1 261 ? -2.788 -13.312 22.286 1.00 41.56 261 GLY A N 1
ATOM 2029 C CA . GLY A 1 261 ? -2.540 -12.195 21.364 1.00 41.56 261 GLY A CA 1
ATOM 2030 C C . GLY A 1 261 ? -1.101 -12.053 20.852 1.00 41.56 261 GLY A C 1
ATOM 2031 O O . GLY A 1 261 ? -0.530 -10.968 20.915 1.00 41.56 261 GLY A O 1
ATOM 2032 N N . SER A 1 262 ? -0.514 -13.131 20.335 1.00 39.72 262 SER A N 1
ATOM 2033 C CA . SER A 1 262 ? 0.749 -13.141 19.604 1.00 39.72 262 SER A CA 1
ATOM 2034 C C . SER A 1 262 ? 0.476 -13.195 18.100 1.00 39.72 262 SER A C 1
ATOM 2036 O O . SER A 1 262 ? -0.203 -14.094 17.605 1.00 39.72 262 SER A O 1
ATOM 2038 N N . SER A 1 263 ? 0.998 -12.220 17.355 1.00 39.22 263 SER A N 1
ATOM 2039 C CA . SER A 1 263 ? 0.962 -12.216 15.896 1.00 39.22 263 SER A CA 1
ATOM 2040 C C . SER A 1 263 ? 2.005 -13.185 15.345 1.00 39.22 263 SER A C 1
ATOM 2042 O O . SER A 1 263 ? 3.195 -12.883 15.328 1.00 39.22 263 SER A O 1
ATOM 2044 N N . ASN A 1 264 ? 1.565 -14.327 14.819 1.00 39.84 264 ASN A N 1
ATOM 2045 C CA . ASN A 1 264 ? 2.376 -15.078 13.866 1.00 39.84 264 ASN A CA 1
ATOM 2046 C C . ASN A 1 264 ? 1.720 -15.097 12.485 1.00 39.84 264 ASN A C 1
ATOM 2048 O O . ASN A 1 264 ? 0.499 -15.121 12.340 1.00 39.84 264 ASN A O 1
ATOM 2052 N N . GLY A 1 265 ? 2.586 -14.988 11.475 1.00 47.06 265 GLY A N 1
ATOM 2053 C CA . GLY A 1 265 ? 2.239 -14.734 10.083 1.00 47.06 265 GLY A CA 1
ATOM 2054 C C . GLY A 1 265 ? 1.418 -15.827 9.395 1.00 47.06 265 GLY A C 1
ATOM 2055 O O . GLY A 1 265 ? 1.167 -16.906 9.918 1.00 47.06 265 GLY A O 1
ATOM 2056 N N . LEU A 1 266 ? 1.018 -15.498 8.168 1.00 45.19 266 LEU A N 1
ATOM 2057 C CA . LEU A 1 266 ? 0.183 -16.288 7.263 1.00 45.19 266 LEU A CA 1
ATOM 2058 C C . LEU A 1 266 ? 0.691 -17.740 7.079 1.00 45.19 266 LEU A C 1
ATOM 2060 O O . LEU A 1 266 ? 1.826 -17.947 6.639 1.00 45.19 266 LEU A O 1
ATOM 2064 N N . LEU A 1 267 ? -0.165 -18.734 7.351 1.00 46.91 267 LEU A N 1
ATOM 2065 C CA . LEU A 1 267 ? 0.092 -20.163 7.116 1.00 46.91 267 LEU A CA 1
ATOM 2066 C C . LEU A 1 267 ? -0.351 -20.543 5.696 1.00 46.91 267 LEU A C 1
ATOM 2068 O O . LEU A 1 267 ? -1.514 -20.361 5.340 1.00 46.91 267 LEU A O 1
ATOM 2072 N N . CYS A 1 268 ? 0.571 -21.064 4.887 1.00 47.53 268 CYS A N 1
ATOM 2073 C CA . CYS A 1 268 ? 0.339 -21.501 3.506 1.00 47.53 268 CYS A CA 1
ATOM 2074 C C . CYS A 1 268 ? 0.709 -22.996 3.398 1.00 47.53 268 CYS A C 1
ATOM 2076 O O . CYS A 1 268 ? 1.777 -23.358 3.878 1.00 47.53 268 CYS A O 1
ATOM 2078 N N . ASP A 1 269 ? -0.125 -23.856 2.797 1.00 45.03 269 ASP A N 1
ATOM 2079 C CA . ASP A 1 269 ? 0.152 -25.306 2.648 1.00 45.03 269 ASP A CA 1
ATOM 2080 C C . ASP A 1 269 ? 1.237 -25.583 1.580 1.00 45.03 269 ASP A C 1
ATOM 2082 O O . ASP A 1 269 ? 1.098 -25.178 0.421 1.00 45.03 269 ASP A O 1
ATOM 2086 N N . GLU A 1 270 ? 2.312 -26.280 1.976 1.00 50.25 270 GLU A N 1
ATOM 2087 C CA . GLU A 1 270 ? 3.619 -26.315 1.291 1.00 50.25 270 GLU A CA 1
ATOM 2088 C C . GLU A 1 270 ? 3.924 -27.603 0.484 1.00 50.25 270 GLU A C 1
ATOM 2090 O O . GLU A 1 270 ? 5.072 -27.835 0.098 1.00 50.25 270 GLU A O 1
ATOM 2095 N N . SER A 1 271 ? 2.947 -28.470 0.189 1.00 39.59 271 SER A N 1
ATOM 2096 C CA . SER A 1 271 ? 3.230 -29.782 -0.437 1.00 39.59 271 SER A CA 1
ATOM 2097 C C . SER A 1 271 ? 3.089 -29.837 -1.985 1.00 39.59 271 SER A C 1
ATOM 2099 O O . SER A 1 271 ? 2.050 -30.215 -2.513 1.00 39.59 271 SER A O 1
ATOM 2101 N N . GLY A 1 272 ? 4.148 -29.519 -2.752 1.00 44.28 272 GLY A N 1
ATOM 2102 C CA . GLY A 1 272 ? 4.208 -29.715 -4.224 1.00 44.28 272 GLY A CA 1
ATOM 2103 C C . GLY A 1 272 ? 5.471 -29.151 -4.911 1.00 44.28 272 GLY A C 1
ATOM 2104 O O . GLY A 1 272 ? 6.223 -28.430 -4.275 1.00 44.28 272 GLY A O 1
ATOM 2105 N N . ASP A 1 273 ? 5.713 -29.447 -6.200 1.00 43.81 273 ASP A N 1
ATOM 2106 C CA . ASP A 1 273 ? 6.983 -29.138 -6.915 1.00 43.81 273 ASP A CA 1
ATOM 2107 C C . ASP A 1 273 ? 7.077 -27.737 -7.580 1.00 43.81 273 ASP A C 1
ATOM 2109 O O . ASP A 1 273 ? 8.105 -27.401 -8.174 1.00 43.81 273 ASP A O 1
ATOM 2113 N N . LYS A 1 274 ? 6.033 -26.893 -7.511 1.00 42.44 274 LYS A N 1
ATOM 2114 C CA . LYS A 1 274 ? 6.018 -25.539 -8.116 1.00 42.44 274 LYS A CA 1
ATOM 2115 C C . LYS A 1 274 ? 6.118 -24.435 -7.054 1.00 42.44 274 LYS A C 1
ATOM 2117 O O . LYS A 1 274 ? 5.233 -24.330 -6.207 1.00 42.44 274 LYS A O 1
ATOM 2122 N N . LYS A 1 275 ? 7.150 -23.583 -7.156 1.00 49.12 275 LYS A N 1
ATOM 2123 C CA . LYS A 1 275 ? 7.432 -22.449 -6.251 1.00 49.12 275 LYS A CA 1
ATOM 2124 C C . LYS A 1 275 ? 6.796 -21.141 -6.744 1.00 49.12 275 LYS A C 1
ATOM 2126 O O . LYS A 1 275 ? 7.003 -20.758 -7.891 1.00 49.12 275 LYS A O 1
ATOM 2131 N N . PHE A 1 276 ? 6.108 -20.418 -5.860 1.00 57.31 276 PHE A N 1
ATOM 2132 C CA . PHE A 1 276 ? 5.468 -19.121 -6.111 1.00 57.31 276 PHE A CA 1
ATOM 2133 C C . PHE A 1 276 ? 5.769 -18.116 -4.986 1.00 57.31 276 PHE A C 1
ATOM 2135 O O . PHE A 1 276 ? 5.882 -18.536 -3.834 1.00 57.31 276 PHE A O 1
ATOM 2142 N N . PRO A 1 277 ? 5.862 -16.796 -5.235 1.00 56.44 277 PRO A N 1
ATOM 2143 C CA . PRO A 1 277 ? 6.141 -15.818 -4.180 1.00 56.44 277 PRO A CA 1
ATOM 2144 C C . PRO A 1 277 ? 4.927 -15.614 -3.249 1.00 56.44 277 PRO A C 1
ATOM 2146 O O . PRO A 1 277 ? 4.167 -14.658 -3.379 1.00 56.44 277 PRO A O 1
ATOM 2149 N N . ALA A 1 278 ? 4.725 -16.514 -2.282 1.00 50.78 278 ALA A N 1
ATOM 2150 C CA . ALA A 1 278 ? 3.534 -16.545 -1.421 1.00 50.78 278 ALA A CA 1
ATOM 2151 C C . ALA A 1 278 ? 3.303 -15.261 -0.594 1.00 50.78 278 ALA A C 1
ATOM 2153 O O . ALA A 1 278 ? 2.179 -14.994 -0.178 1.00 50.78 278 ALA A O 1
ATOM 2154 N N . LYS A 1 279 ? 4.338 -14.436 -0.383 1.00 54.97 279 LYS A N 1
ATOM 2155 C CA . LYS A 1 279 ? 4.241 -13.173 0.370 1.00 54.97 279 LYS A CA 1
ATOM 2156 C C . LYS A 1 279 ? 3.793 -11.964 -0.457 1.00 54.97 279 LYS A C 1
ATOM 2158 O O . LYS A 1 279 ? 3.433 -10.949 0.126 1.00 54.97 279 LYS A O 1
ATOM 2163 N N . LEU A 1 280 ? 3.757 -12.056 -1.787 1.00 59.66 280 LEU A N 1
ATOM 2164 C CA . LEU A 1 280 ? 3.465 -10.905 -2.648 1.00 59.66 280 LEU A CA 1
ATOM 2165 C C . LEU A 1 280 ? 2.004 -10.429 -2.530 1.00 59.66 280 LEU A C 1
ATOM 2167 O O . LEU A 1 280 ? 1.739 -9.233 -2.477 1.00 59.66 280 LEU A O 1
ATOM 2171 N N . VAL A 1 281 ? 1.057 -11.366 -2.412 1.00 52.28 281 VAL A N 1
ATOM 2172 C CA . VAL A 1 281 ? -0.377 -11.064 -2.239 1.00 52.28 281 VAL A CA 1
ATOM 2173 C C . VAL A 1 281 ? -0.695 -10.621 -0.805 1.00 52.28 281 VAL A C 1
ATOM 2175 O O . VAL A 1 281 ? -1.523 -9.735 -0.602 1.00 52.28 281 VAL A O 1
ATOM 2178 N N . ALA A 1 282 ? -0.007 -11.189 0.191 1.00 47.41 282 ALA A N 1
ATOM 2179 C CA . ALA A 1 282 ? -0.138 -10.794 1.595 1.00 47.41 282 ALA A CA 1
ATOM 2180 C C . ALA A 1 282 ? 0.340 -9.350 1.826 1.00 47.41 282 ALA A C 1
ATOM 2182 O O . ALA A 1 282 ? -0.363 -8.564 2.460 1.00 47.41 282 ALA A O 1
ATOM 2183 N N . ALA A 1 283 ? 1.477 -8.986 1.224 1.00 51.16 283 ALA A N 1
ATOM 2184 C CA . ALA A 1 283 ? 2.053 -7.645 1.272 1.00 51.16 283 ALA A CA 1
ATOM 2185 C C . ALA A 1 283 ? 1.081 -6.567 0.783 1.00 51.16 283 ALA A C 1
ATOM 2187 O O . ALA A 1 283 ? 0.949 -5.515 1.401 1.00 51.16 283 ALA A O 1
ATOM 2188 N N . LEU A 1 284 ? 0.341 -6.840 -0.298 1.00 57.38 284 LEU A N 1
ATOM 2189 C CA . LEU A 1 284 ? -0.685 -5.925 -0.804 1.00 57.38 284 LEU A CA 1
ATOM 2190 C C . LEU A 1 284 ? -1.825 -5.691 0.197 1.00 57.38 284 LEU A C 1
ATOM 2192 O O . LEU A 1 284 ? -2.374 -4.588 0.258 1.00 57.38 284 LEU A O 1
ATOM 2196 N N . GLY A 1 285 ? -2.189 -6.720 0.967 1.00 54.81 285 GLY A N 1
ATOM 2197 C CA . GLY A 1 285 ? -3.163 -6.615 2.051 1.00 54.81 285 GLY A CA 1
ATOM 2198 C C . GLY A 1 285 ? -2.658 -5.731 3.191 1.00 54.81 285 GLY A C 1
ATOM 2199 O O . GLY A 1 285 ? -3.371 -4.822 3.611 1.00 54.81 285 GLY A O 1
ATOM 2200 N N . GLU A 1 286 ? -1.419 -5.943 3.637 1.00 50.94 286 GLU A N 1
ATOM 2201 C CA . GLU A 1 286 ? -0.789 -5.170 4.720 1.00 50.94 286 GLU A CA 1
ATOM 2202 C C . GLU A 1 286 ? -0.537 -3.702 4.329 1.00 50.94 286 GLU A C 1
ATOM 2204 O O . GLU A 1 286 ? -0.898 -2.796 5.077 1.00 50.94 286 GLU A O 1
ATOM 2209 N N . ILE A 1 287 ? -0.063 -3.426 3.106 1.00 56.91 287 ILE A N 1
ATOM 2210 C CA . ILE A 1 287 ? 0.093 -2.051 2.585 1.00 56.91 287 ILE A CA 1
ATOM 2211 C C . ILE A 1 287 ? -1.253 -1.305 2.581 1.00 56.91 287 ILE A C 1
ATOM 2213 O O . ILE A 1 287 ? -1.321 -0.106 2.870 1.00 56.91 287 ILE A O 1
ATOM 2217 N N . ARG A 1 288 ? -2.357 -1.999 2.265 1.00 60.09 288 ARG A N 1
ATOM 2218 C CA . ARG A 1 288 ? -3.702 -1.409 2.323 1.00 60.09 288 ARG A CA 1
ATOM 2219 C C . ARG A 1 288 ? -4.113 -1.093 3.762 1.00 60.09 288 ARG A C 1
ATOM 2221 O O . ARG A 1 288 ? -4.659 -0.012 3.984 1.00 60.09 288 ARG A O 1
ATOM 2228 N N . LYS A 1 289 ? -3.873 -2.005 4.707 1.00 57.66 289 LYS A N 1
ATOM 2229 C CA . LYS A 1 289 ? -4.195 -1.812 6.129 1.00 57.66 289 LYS A CA 1
ATOM 2230 C C . LYS A 1 289 ? -3.452 -0.615 6.712 1.00 57.66 289 LYS A C 1
ATOM 2232 O O . LYS A 1 289 ? -4.098 0.251 7.288 1.00 57.66 289 LYS A O 1
ATOM 2237 N N . GLU A 1 290 ? -2.150 -0.502 6.458 1.00 60.91 290 GLU A N 1
ATOM 2238 C CA . GLU A 1 290 ? -1.316 0.616 6.922 1.00 60.91 290 GLU A CA 1
ATOM 2239 C C . GLU A 1 290 ? -1.793 1.964 6.356 1.00 60.91 290 GLU A C 1
ATOM 2241 O O . GLU A 1 290 ? -1.922 2.964 7.068 1.00 60.91 290 GLU A O 1
ATOM 2246 N N . LYS A 1 291 ? -2.159 1.996 5.068 1.00 61.62 291 LYS A N 1
ATOM 2247 C CA . LYS A 1 291 ? -2.748 3.192 4.455 1.00 61.62 291 LYS A CA 1
ATOM 2248 C C . LYS A 1 291 ? -4.066 3.583 5.127 1.00 61.62 291 LYS A C 1
ATOM 2250 O O . LYS A 1 291 ? -4.264 4.767 5.404 1.00 61.62 291 LYS A O 1
ATOM 2255 N N . LEU A 1 292 ? -4.955 2.619 5.372 1.00 55.97 292 LEU A N 1
ATOM 2256 C CA . LEU A 1 292 ? -6.229 2.862 6.054 1.00 55.97 292 LEU A CA 1
ATOM 2257 C C . LEU A 1 292 ? -5.996 3.322 7.495 1.00 55.97 292 LEU A C 1
ATOM 2259 O O . LEU A 1 292 ? -6.589 4.314 7.907 1.00 55.97 292 LEU A O 1
ATOM 2263 N N . PHE A 1 293 ? -5.053 2.706 8.211 1.00 63.06 293 PHE A N 1
ATOM 2264 C CA . PHE A 1 293 ? -4.654 3.101 9.558 1.00 63.06 293 PHE A CA 1
ATOM 2265 C C . PHE A 1 293 ? -4.201 4.565 9.602 1.00 63.06 293 PHE A C 1
ATOM 2267 O O . PHE A 1 293 ? -4.690 5.346 10.421 1.00 63.06 293 PHE A O 1
ATOM 2274 N N . ARG A 1 294 ? -3.335 4.983 8.669 1.00 67.38 294 ARG A N 1
ATOM 2275 C CA . ARG A 1 294 ? -2.900 6.381 8.542 1.00 67.38 294 ARG A CA 1
ATOM 2276 C C . ARG A 1 294 ? -4.060 7.321 8.196 1.00 67.38 294 ARG A C 1
ATOM 2278 O O . ARG A 1 294 ? -4.197 8.361 8.836 1.00 67.38 294 ARG A O 1
ATOM 2285 N N . GLN A 1 295 ? -4.884 6.978 7.204 1.00 66.62 295 GLN A N 1
ATOM 2286 C CA . GLN A 1 295 ? -6.025 7.801 6.768 1.00 66.62 295 GLN A CA 1
ATOM 2287 C C . GLN A 1 295 ? -7.065 7.992 7.874 1.00 66.62 295 GLN A C 1
ATOM 2289 O O . GLN A 1 295 ? -7.595 9.087 8.040 1.00 66.62 295 GLN A O 1
ATOM 2294 N N . ASN A 1 296 ? -7.296 6.951 8.669 1.00 62.66 296 ASN A N 1
ATOM 2295 C CA . ASN A 1 296 ? -8.215 6.957 9.800 1.00 62.66 296 ASN A CA 1
ATOM 2296 C C . ASN A 1 296 ? -7.615 7.592 11.067 1.00 62.66 296 ASN A C 1
ATOM 2298 O O . ASN A 1 296 ? -8.193 7.489 12.148 1.00 62.66 296 ASN A O 1
ATOM 2302 N N . GLY A 1 297 ? -6.464 8.263 10.952 1.00 67.19 297 GLY A N 1
ATOM 2303 C CA . GLY A 1 297 ? -5.857 9.016 12.045 1.00 67.19 297 GLY A CA 1
ATOM 2304 C C . GLY A 1 297 ? -5.167 8.151 13.099 1.00 67.19 297 GLY A C 1
ATOM 2305 O O . GLY A 1 297 ? -4.974 8.616 14.219 1.00 67.19 297 GLY A O 1
ATOM 2306 N N . GLY A 1 298 ? -4.770 6.920 12.770 1.00 67.50 298 GLY A N 1
ATOM 2307 C CA . GLY A 1 298 ? -4.137 5.995 13.710 1.00 67.50 298 GLY A CA 1
ATOM 2308 C C . GLY A 1 298 ? -2.873 6.549 14.363 1.00 67.50 298 GLY A C 1
ATOM 2309 O O . GLY A 1 298 ? -2.736 6.470 15.580 1.00 67.50 298 GLY A O 1
ATOM 2310 N N . TYR A 1 299 ? -2.006 7.222 13.602 1.00 68.88 299 TYR A N 1
ATOM 2311 C CA . TYR A 1 299 ? -0.816 7.876 14.160 1.00 68.88 299 TYR A CA 1
ATOM 2312 C C . TYR A 1 299 ? -1.153 9.035 15.110 1.00 68.88 299 TYR A C 1
ATOM 2314 O O . TYR A 1 299 ? -0.543 9.146 16.169 1.00 68.88 299 TYR A O 1
ATOM 2322 N N . LEU A 1 300 ? -2.168 9.845 14.786 1.00 70.00 300 LEU A N 1
ATOM 2323 C CA . LEU A 1 300 ? -2.648 10.919 15.666 1.00 70.00 300 LEU A CA 1
ATOM 2324 C C . LEU A 1 300 ? -3.242 10.351 16.964 1.00 70.00 300 LEU A C 1
ATOM 2326 O O . LEU A 1 300 ? -3.089 10.930 18.039 1.00 70.00 300 LEU A O 1
ATOM 2330 N N . LEU A 1 301 ? -3.935 9.214 16.873 1.00 68.50 301 LEU A N 1
ATOM 2331 C CA . LEU A 1 301 ? -4.471 8.518 18.036 1.00 68.50 301 LEU A CA 1
ATOM 2332 C C . LEU A 1 301 ? -3.348 7.957 18.915 1.00 68.50 301 LEU A C 1
ATOM 2334 O O . LEU A 1 301 ? -3.386 8.160 20.125 1.00 68.50 301 LEU A O 1
ATOM 2338 N N . LEU A 1 302 ? -2.337 7.311 18.325 1.00 67.50 302 LEU A N 1
ATOM 2339 C CA . LEU A 1 302 ? -1.161 6.814 19.048 1.00 67.50 302 LEU A CA 1
ATOM 2340 C C . LEU A 1 302 ? -0.390 7.946 19.736 1.00 67.50 302 LEU A C 1
ATOM 2342 O O . LEU A 1 302 ? 0.009 7.795 20.889 1.00 67.50 302 LEU A O 1
ATOM 2346 N N . GLU A 1 303 ? -0.225 9.090 19.074 1.00 69.50 303 GLU A N 1
ATOM 2347 C CA . GLU A 1 303 ? 0.396 10.286 19.649 1.00 69.50 303 GLU A CA 1
ATOM 2348 C C . GLU A 1 303 ? -0.400 10.809 20.852 1.00 69.50 303 GLU A C 1
ATOM 2350 O O . GLU A 1 303 ? 0.164 11.022 21.926 1.00 69.50 303 GLU A O 1
ATOM 2355 N N . LYS A 1 304 ? -1.729 10.937 20.719 1.00 65.81 304 LYS A N 1
ATOM 2356 C CA . LYS A 1 304 ? -2.600 11.326 21.837 1.00 65.81 304 LYS A CA 1
ATOM 2357 C C . LYS A 1 304 ? -2.504 10.339 22.995 1.00 65.81 304 LYS A C 1
ATOM 2359 O O . LYS A 1 304 ? -2.308 10.773 24.125 1.00 65.81 304 LYS A O 1
ATOM 2364 N N . LEU A 1 305 ? -2.582 9.035 22.731 1.00 63.78 305 LEU A N 1
ATOM 2365 C CA . LEU A 1 305 ? -2.445 7.999 23.760 1.00 63.78 305 LEU A CA 1
ATOM 2366 C C . LEU A 1 305 ? -1.070 8.048 24.444 1.00 63.78 305 LEU A C 1
ATOM 2368 O O . LEU A 1 305 ? -0.989 7.872 25.655 1.00 63.78 305 LEU A O 1
ATOM 2372 N N . SER A 1 306 ? -0.011 8.364 23.695 1.00 60.44 306 SER A N 1
ATOM 2373 C CA . SER A 1 306 ? 1.349 8.522 24.228 1.00 60.44 306 SER A CA 1
ATOM 2374 C C . SER A 1 306 ? 1.507 9.795 25.070 1.00 60.44 306 SER A C 1
ATOM 2376 O O . SER A 1 306 ? 2.218 9.781 26.071 1.00 60.44 306 SER A O 1
ATOM 2378 N N . SER A 1 307 ? 0.810 10.885 24.722 1.00 58.16 307 SER A N 1
ATOM 2379 C CA . SER A 1 307 ? 0.827 12.153 25.474 1.00 58.16 307 SER A CA 1
ATOM 2380 C C . SER A 1 307 ? 0.187 12.053 26.865 1.00 58.16 307 SER A C 1
ATOM 2382 O O . SER A 1 307 ? 0.609 12.750 27.785 1.00 58.16 307 SER A O 1
ATOM 2384 N N . TYR A 1 308 ? -0.759 11.127 27.055 1.00 56.41 308 TYR A N 1
ATOM 2385 C CA . TYR A 1 308 ? -1.319 10.803 28.374 1.00 56.41 308 TYR A CA 1
ATOM 2386 C C . TYR A 1 308 ? -0.345 9.995 29.258 1.00 56.41 308 TYR A C 1
ATOM 2388 O O . TYR A 1 308 ? -0.607 9.822 30.444 1.00 56.41 308 TYR A O 1
ATOM 2396 N N . GLY A 1 309 ? 0.778 9.511 28.711 1.00 44.47 309 GLY A N 1
ATOM 2397 C CA . GLY A 1 309 ? 1.709 8.606 29.392 1.00 44.47 309 GLY A CA 1
ATOM 2398 C C . GLY A 1 309 ? 2.781 9.253 30.279 1.00 44.47 309 GLY A C 1
ATOM 2399 O O . GLY A 1 309 ? 3.498 8.515 30.945 1.00 44.47 309 GLY A O 1
ATOM 2400 N N . ASN A 1 310 ? 2.915 10.588 30.307 1.00 40.62 310 ASN A N 1
ATOM 2401 C CA . ASN A 1 310 ? 4.053 11.274 30.955 1.00 40.62 310 ASN A CA 1
ATOM 2402 C C . ASN A 1 310 ? 3.701 12.253 32.103 1.00 40.62 310 ASN A C 1
ATOM 2404 O O . ASN A 1 310 ? 4.575 12.986 32.561 1.00 40.62 310 ASN A O 1
ATOM 2408 N N . GLY A 1 311 ? 2.460 12.270 32.599 1.00 40.84 311 GLY A N 1
ATOM 2409 C CA . GLY A 1 311 ? 2.068 12.975 33.835 1.00 40.84 311 GLY A CA 1
ATOM 2410 C C . GLY A 1 311 ? 1.724 11.984 34.951 1.00 40.84 311 GLY A C 1
ATOM 2411 O O . GLY A 1 311 ? 1.396 10.842 34.642 1.00 40.84 311 GLY A O 1
ATOM 2412 N N . GLU A 1 312 ? 1.826 12.391 36.227 1.00 40.91 312 GLU A N 1
ATOM 2413 C CA . GLU A 1 312 ? 1.518 11.552 37.404 1.00 40.91 312 GLU A CA 1
ATOM 2414 C C . GLU A 1 312 ? 0.306 10.636 37.163 1.00 40.91 312 GLU A C 1
ATOM 2416 O O . GLU A 1 312 ? -0.794 11.080 36.843 1.00 40.91 312 GLU A O 1
ATOM 2421 N N . MET A 1 313 ? 0.556 9.333 37.257 1.00 38.47 313 MET A N 1
ATOM 2422 C CA . MET A 1 313 ? -0.281 8.278 36.699 1.00 38.47 313 MET A CA 1
ATOM 2423 C C . MET A 1 313 ? -1.690 8.255 37.324 1.00 38.47 313 MET A C 1
ATOM 2425 O O . MET A 1 313 ? -1.871 7.781 38.449 1.00 38.47 313 MET A O 1
ATOM 2429 N N . GLU A 1 314 ? -2.720 8.657 36.574 1.00 49.22 314 GLU A N 1
ATOM 2430 C CA . GLU A 1 314 ? -4.075 8.155 36.820 1.00 49.22 314 GLU A CA 1
ATOM 2431 C C . GLU A 1 314 ? -4.056 6.638 36.551 1.00 49.22 314 GLU A C 1
ATOM 2433 O O . GLU A 1 314 ? -3.834 6.180 35.430 1.00 49.22 314 GLU A O 1
ATOM 2438 N N . LYS A 1 315 ? -4.221 5.823 37.600 1.00 51.56 315 LYS A N 1
ATOM 2439 C CA . LYS A 1 315 ? -4.201 4.356 37.491 1.00 51.56 315 LYS A CA 1
ATOM 2440 C C . LYS A 1 315 ? -5.395 3.887 36.652 1.00 51.56 315 LYS A C 1
ATOM 2442 O O . LYS A 1 315 ? -6.541 3.992 37.086 1.00 51.56 315 LYS A O 1
ATOM 2447 N N . LEU A 1 316 ? -5.130 3.354 35.459 1.00 49.25 316 LEU A N 1
ATOM 2448 C CA . LEU A 1 316 ? -6.152 2.761 34.597 1.00 49.25 316 LEU A CA 1
ATOM 2449 C C . LEU A 1 316 ? -6.634 1.434 35.206 1.00 49.25 316 LEU A C 1
ATOM 2451 O O . LEU A 1 316 ? -5.855 0.493 35.346 1.00 49.25 316 LEU A O 1
ATOM 2455 N N . PHE A 1 317 ? -7.916 1.352 35.564 1.00 57.09 317 PHE A N 1
ATOM 2456 C CA . PHE A 1 317 ? -8.544 0.126 36.069 1.00 57.09 317 PHE A CA 1
ATOM 2457 C C . PHE A 1 317 ? -9.347 -0.564 34.965 1.00 57.09 317 PHE A C 1
ATOM 2459 O O . PHE A 1 317 ? -10.124 0.076 34.249 1.00 57.09 317 PHE A O 1
ATOM 2466 N N . THR A 1 318 ? -9.210 -1.885 34.842 1.00 55.72 318 THR A N 1
ATOM 2467 C CA . THR A 1 318 ? -10.036 -2.670 33.916 1.00 55.72 318 THR A CA 1
ATOM 2468 C C . THR A 1 318 ? -11.481 -2.783 34.423 1.00 55.72 318 THR A C 1
ATOM 2470 O O . THR A 1 318 ? -11.807 -2.446 35.565 1.00 55.72 318 THR A O 1
ATOM 2473 N N . ALA A 1 319 ? -12.392 -3.281 33.574 1.00 52.22 319 ALA A N 1
ATOM 2474 C CA . ALA A 1 319 ? -13.755 -3.558 34.040 1.00 52.22 319 ALA A CA 1
ATOM 2475 C C . ALA A 1 319 ? -13.769 -4.702 35.062 1.00 52.22 319 ALA A C 1
ATOM 2477 O O . ALA A 1 319 ? -14.533 -4.618 36.023 1.00 52.22 319 ALA A O 1
ATOM 2478 N N . GLU A 1 320 ? -12.920 -5.724 34.894 1.00 60.66 320 GLU A N 1
ATOM 2479 C CA . GLU A 1 320 ? -12.786 -6.793 35.886 1.00 60.66 320 GLU A CA 1
ATOM 2480 C C . GLU A 1 320 ? -12.275 -6.254 37.222 1.00 60.66 320 GLU A C 1
ATOM 2482 O O . GLU A 1 320 ? -12.773 -6.668 38.265 1.00 60.66 320 GLU A O 1
ATOM 2487 N N . ASP A 1 321 ? -11.337 -5.301 37.220 1.00 67.19 321 ASP A N 1
ATOM 2488 C CA . ASP A 1 321 ? -10.825 -4.706 38.459 1.00 67.19 321 ASP A CA 1
ATOM 2489 C C . ASP A 1 321 ? -11.924 -3.991 39.236 1.00 67.19 321 ASP A C 1
ATOM 2491 O O . ASP A 1 321 ? -12.059 -4.183 40.445 1.00 67.19 321 ASP A O 1
ATOM 2495 N N . LEU A 1 322 ? -12.755 -3.211 38.543 1.00 75.12 322 LEU A N 1
ATOM 2496 C CA . LEU A 1 322 ? -13.861 -2.487 39.165 1.00 75.12 322 LEU A CA 1
ATOM 2497 C C . LEU A 1 322 ? -15.004 -3.421 39.577 1.00 75.12 322 LEU A C 1
ATOM 2499 O O . LEU A 1 322 ? -15.603 -3.214 40.634 1.00 75.12 322 LEU A O 1
ATOM 2503 N N . GLN A 1 323 ? -15.289 -4.472 38.805 1.00 71.00 323 GLN A N 1
ATOM 2504 C CA . GLN A 1 323 ? -16.242 -5.515 39.195 1.00 71.00 323 GLN A CA 1
ATOM 2505 C C . GLN A 1 323 ? -15.753 -6.254 40.440 1.00 71.00 323 GLN A C 1
ATOM 2507 O O . GLN A 1 323 ? -16.487 -6.343 41.417 1.00 71.00 323 GLN A O 1
ATOM 2512 N N . ARG A 1 324 ? -14.498 -6.708 40.467 1.00 78.62 324 ARG A N 1
ATOM 2513 C CA . ARG A 1 324 ? -13.901 -7.378 41.630 1.00 78.62 324 ARG A CA 1
ATOM 2514 C C . ARG A 1 324 ? -13.898 -6.460 42.850 1.00 78.62 324 ARG A C 1
ATOM 2516 O O . ARG A 1 324 ? -14.293 -6.874 43.937 1.00 78.62 324 ARG A O 1
ATOM 2523 N N . ALA A 1 325 ? -13.532 -5.191 42.664 1.00 82.06 325 ALA A N 1
ATOM 2524 C CA . ALA A 1 325 ? -13.498 -4.217 43.745 1.00 82.06 325 ALA A CA 1
ATOM 2525 C C . ALA A 1 325 ? -14.887 -3.946 44.338 1.00 82.06 325 ALA A C 1
ATOM 2527 O O . ALA A 1 325 ? -15.014 -3.769 45.551 1.00 82.06 325 ALA A O 1
ATOM 2528 N N . THR A 1 326 ? -15.929 -3.922 43.507 1.00 82.06 326 THR A N 1
ATOM 2529 C CA . THR A 1 326 ? -17.314 -3.620 43.911 1.00 82.06 326 THR A CA 1
ATOM 2530 C C . THR A 1 326 ? -18.171 -4.856 44.168 1.00 82.06 326 THR A C 1
ATOM 2532 O O . THR A 1 326 ? -19.373 -4.708 44.384 1.00 82.06 326 THR A O 1
ATOM 2535 N N . ASP A 1 327 ? -17.579 -6.055 44.169 1.00 83.38 327 ASP A N 1
ATOM 2536 C CA . ASP A 1 327 ? -18.313 -7.324 44.256 1.00 83.38 327 ASP A CA 1
ATOM 2537 C C . ASP A 1 327 ? -19.430 -7.411 43.198 1.00 83.38 327 ASP A C 1
ATOM 2539 O O . ASP A 1 327 ? -20.609 -7.568 43.484 1.00 83.38 327 ASP A O 1
ATOM 2543 N N . ASN A 1 328 ? -19.054 -7.180 41.942 1.00 78.75 328 ASN A N 1
ATOM 2544 C CA . ASN A 1 328 ? -19.946 -7.059 40.793 1.00 78.75 328 ASN A CA 1
ATOM 2545 C C . ASN A 1 328 ? -21.064 -6.014 40.986 1.00 78.75 328 ASN A C 1
ATOM 2547 O O . ASN A 1 328 ? -22.216 -6.232 40.610 1.00 78.75 328 ASN A O 1
ATOM 2551 N N . TYR A 1 329 ? -20.718 -4.852 41.549 1.00 75.00 329 TYR A N 1
ATOM 2552 C CA . TYR A 1 329 ? -21.663 -3.778 41.870 1.00 75.00 329 TYR A CA 1
ATOM 2553 C C . TYR A 1 329 ? -22.804 -4.245 42.793 1.00 75.00 329 TYR A C 1
ATOM 2555 O O . TYR A 1 329 ? -23.969 -3.901 42.583 1.00 75.00 329 TYR A O 1
ATOM 2563 N N . ASN A 1 330 ? -22.464 -5.038 43.815 1.00 76.94 330 ASN A N 1
ATOM 2564 C CA . ASN A 1 330 ? -23.415 -5.572 44.788 1.00 76.94 330 ASN A CA 1
ATOM 2565 C C . ASN A 1 330 ? -24.203 -4.442 45.473 1.00 76.94 330 ASN A C 1
ATOM 2567 O O . ASN A 1 330 ? -23.628 -3.437 45.903 1.00 76.94 330 ASN A O 1
ATOM 2571 N N . SER A 1 331 ? -25.513 -4.625 45.651 1.00 75.31 331 SER A N 1
ATOM 2572 C CA . SER A 1 331 ? -26.371 -3.675 46.369 1.00 75.31 331 SER A CA 1
ATOM 2573 C C . SER A 1 331 ? -25.937 -3.455 47.820 1.00 75.31 331 SER A C 1
ATOM 2575 O O . SER A 1 331 ? -26.143 -2.371 48.348 1.00 75.31 331 SER A O 1
ATOM 2577 N N . SER A 1 332 ? -25.287 -4.433 48.459 1.00 78.06 332 SER A N 1
ATOM 2578 C CA . SER A 1 332 ? -24.712 -4.283 49.807 1.00 78.06 332 SER A CA 1
ATOM 2579 C C . SER A 1 332 ? -23.530 -3.307 49.865 1.00 78.06 332 SER A C 1
ATOM 2581 O O . SER A 1 332 ? -23.202 -2.789 50.930 1.00 78.06 332 SER A O 1
ATOM 2583 N N . ARG A 1 333 ? -22.892 -3.028 48.721 1.00 79.12 333 ARG A N 1
ATOM 2584 C CA . ARG A 1 333 ? -21.806 -2.050 48.586 1.00 79.12 333 ARG A CA 1
ATOM 2585 C C . ARG A 1 333 ? -22.291 -0.698 48.090 1.00 79.12 333 ARG A C 1
ATOM 2587 O O . ARG A 1 333 ? -21.479 0.182 47.825 1.00 79.12 333 ARG A O 1
ATOM 2594 N N . PHE A 1 334 ? -23.595 -0.518 47.944 1.00 76.69 334 PHE A N 1
ATOM 2595 C CA . PHE A 1 334 ? -24.174 0.757 47.574 1.00 76.69 334 PHE A CA 1
ATOM 2596 C C . PHE A 1 334 ? -23.894 1.803 48.659 1.00 76.69 334 PHE A C 1
ATOM 2598 O O . PHE A 1 334 ? -24.227 1.609 49.825 1.00 76.69 334 PHE A O 1
ATOM 2605 N N . LEU A 1 335 ? -23.260 2.906 48.268 1.00 74.12 335 LEU A N 1
ATOM 2606 C CA . LEU A 1 335 ? -22.962 4.018 49.171 1.00 74.12 335 LEU A CA 1
ATOM 2607 C C . LEU A 1 335 ? -24.034 5.102 49.114 1.00 74.12 335 LEU A C 1
ATOM 2609 O O . LEU A 1 335 ? -24.248 5.811 50.092 1.00 74.12 335 LEU A O 1
ATOM 2613 N N . GLY A 1 336 ? -24.702 5.239 47.972 1.00 64.50 336 GLY A N 1
ATOM 2614 C CA . GLY A 1 336 ? -25.729 6.248 47.782 1.00 64.50 336 GLY A CA 1
ATOM 2615 C C . GLY A 1 336 ? -26.067 6.483 46.316 1.00 64.50 336 GLY A C 1
ATOM 2616 O O . GLY A 1 336 ? -25.331 6.105 45.397 1.00 64.50 336 GLY A O 1
ATOM 2617 N N . GLN A 1 337 ? -27.216 7.120 46.111 1.00 55.75 337 GLN A N 1
ATOM 2618 C CA . GLN A 1 337 ? -27.700 7.595 44.821 1.00 55.75 337 GLN A CA 1
ATOM 2619 C C . GLN A 1 337 ? -28.069 9.066 45.005 1.00 55.75 337 GLN A C 1
ATOM 2621 O O . GLN A 1 337 ? -28.982 9.383 45.762 1.00 55.75 337 GLN A O 1
ATOM 2626 N N . GLY A 1 338 ? -27.318 9.954 44.354 1.00 49.88 338 GLY A N 1
ATOM 2627 C CA . GLY A 1 338 ? -27.569 11.400 44.344 1.00 49.88 338 GLY A CA 1
ATOM 2628 C C . GLY A 1 338 ? -27.856 11.908 42.930 1.00 49.88 338 GLY A C 1
ATOM 2629 O O . GLY A 1 338 ? -28.026 11.110 42.006 1.00 49.88 338 GLY A O 1
ATOM 2630 N N . GLY A 1 339 ? -27.819 13.232 42.727 1.00 35.81 339 GLY A N 1
ATOM 2631 C CA . GLY A 1 339 ? -27.964 13.857 41.396 1.00 35.81 339 GLY A CA 1
ATOM 2632 C C . GLY A 1 339 ? -26.931 13.384 40.361 1.00 35.81 339 GLY A C 1
ATOM 2633 O O . GLY A 1 339 ? -27.117 13.551 39.162 1.00 35.81 339 GLY A O 1
ATOM 2634 N N . TYR A 1 340 ? -25.874 12.718 40.831 1.00 40.69 340 TYR A N 1
ATOM 2635 C CA . TYR A 1 340 ? -24.768 12.185 40.050 1.00 40.69 340 TYR A CA 1
ATOM 2636 C C . TYR A 1 340 ? -24.838 10.649 39.877 1.00 40.69 340 TYR A C 1
ATOM 2638 O O . TYR A 1 340 ? -23.826 10.025 39.590 1.00 40.69 340 TYR A O 1
ATOM 2646 N N . GLY A 1 341 ? -25.994 9.996 40.023 1.00 51.81 341 GLY A N 1
ATOM 2647 C CA . GLY A 1 341 ? -26.141 8.550 39.774 1.00 51.81 341 GLY A CA 1
ATOM 2648 C C . GLY A 1 341 ? -25.697 7.651 40.939 1.00 51.81 341 GLY A C 1
ATOM 2649 O O . GLY A 1 341 ? -25.520 8.115 42.065 1.00 51.81 341 GLY A O 1
ATOM 2650 N N . ARG A 1 342 ? -25.583 6.338 40.684 1.00 65.81 342 ARG A N 1
ATOM 2651 C CA . ARG A 1 342 ? -25.284 5.321 41.710 1.00 65.81 342 ARG A CA 1
ATOM 2652 C C . ARG A 1 342 ? -23.787 5.204 41.971 1.00 65.81 342 ARG A C 1
ATOM 2654 O O . ARG A 1 342 ? -23.002 5.079 41.030 1.00 65.81 342 ARG A O 1
ATOM 2661 N N . VAL A 1 343 ? -23.423 5.180 43.249 1.00 73.75 343 VAL A N 1
ATOM 2662 C CA . VAL A 1 343 ? -22.040 5.046 43.709 1.00 73.75 343 VAL A CA 1
ATOM 2663 C C . VAL A 1 343 ? -21.898 3.780 44.548 1.00 73.75 343 VAL A C 1
ATOM 2665 O O . VAL A 1 343 ? -22.657 3.558 45.493 1.00 73.75 343 VAL A O 1
ATOM 2668 N N . TYR A 1 344 ? -20.908 2.957 44.206 1.00 78.12 344 TYR A N 1
ATOM 2669 C CA . TYR A 1 344 ? -20.590 1.720 44.919 1.00 78.12 344 TYR A CA 1
ATOM 2670 C C . TYR A 1 344 ? -19.249 1.839 45.640 1.00 78.12 344 TYR A C 1
ATOM 2672 O O . TYR A 1 344 ? -18.296 2.410 45.109 1.00 78.12 344 TYR A O 1
ATOM 2680 N N . LYS A 1 345 ? -19.161 1.249 46.830 1.00 83.38 345 LYS A N 1
ATOM 2681 C CA . LYS A 1 345 ? -17.925 1.053 47.581 1.00 83.38 345 LYS A CA 1
ATOM 2682 C C . LYS A 1 345 ? -17.100 -0.032 46.899 1.00 83.38 345 LYS A C 1
ATOM 2684 O O . LYS A 1 345 ? -17.471 -1.205 46.904 1.00 83.38 345 LYS A O 1
ATOM 2689 N N . GLY A 1 346 ? -15.971 0.356 46.328 1.00 85.56 346 GLY A N 1
ATOM 2690 C CA . GLY A 1 346 ? -14.944 -0.549 45.840 1.00 85.56 346 GLY A CA 1
ATOM 2691 C C . GLY A 1 346 ? -13.867 -0.791 46.898 1.00 85.56 346 GLY A C 1
ATOM 2692 O O . GLY A 1 346 ? -13.551 0.110 47.671 1.00 85.56 346 GLY A O 1
ATOM 2693 N N . LYS A 1 347 ? -13.280 -1.988 46.927 1.00 87.69 347 LYS A N 1
ATOM 2694 C CA . LYS A 1 347 ? -12.000 -2.262 47.596 1.00 87.69 347 LYS A CA 1
ATOM 2695 C C . LYS A 1 347 ? -11.012 -2.791 46.560 1.00 87.69 347 LYS A C 1
ATOM 2697 O O . LYS A 1 347 ? -11.221 -3.876 46.028 1.00 87.69 347 LYS A O 1
ATOM 2702 N N . LEU A 1 348 ? -9.979 -2.013 46.258 1.00 80.25 348 LEU A N 1
ATOM 2703 C CA . LEU A 1 348 ? -8.938 -2.374 45.298 1.00 80.25 348 LEU A CA 1
ATOM 2704 C C . LEU A 1 348 ? -8.042 -3.512 45.832 1.00 80.25 348 LEU A C 1
ATOM 2706 O O . LEU A 1 348 ? -8.045 -3.769 47.041 1.00 80.25 348 LEU A O 1
ATOM 2710 N N . PRO A 1 349 ? -7.260 -4.192 44.965 1.00 75.19 349 PRO A N 1
ATOM 2711 C CA . PRO A 1 349 ? -6.358 -5.271 45.383 1.00 75.19 349 PRO A CA 1
ATOM 2712 C C . PRO A 1 349 ? -5.324 -4.856 46.441 1.00 75.19 349 PRO A C 1
ATOM 2714 O O . PRO A 1 349 ? -4.989 -5.652 47.311 1.00 75.19 349 PRO A O 1
ATOM 2717 N N . ASP A 1 350 ? -4.875 -3.599 46.407 1.00 79.50 350 ASP A N 1
ATOM 2718 C CA . ASP A 1 350 ? -3.962 -2.999 47.395 1.00 79.50 350 ASP A CA 1
ATOM 2719 C C . ASP A 1 350 ? -4.650 -2.624 48.726 1.00 79.50 350 ASP A C 1
ATOM 2721 O O . ASP A 1 350 ? -4.018 -2.110 49.644 1.00 79.50 350 ASP A O 1
ATOM 2725 N N . GLY A 1 351 ? -5.950 -2.905 48.857 1.00 80.00 351 GLY A N 1
ATOM 2726 C CA . GLY A 1 351 ? -6.743 -2.641 50.053 1.00 80.00 351 GLY A CA 1
ATOM 2727 C C . GLY A 1 351 ? -7.409 -1.266 50.083 1.00 80.00 351 GLY A C 1
ATOM 2728 O O . GLY A 1 351 ? -8.257 -1.046 50.953 1.00 80.00 351 GLY A O 1
ATOM 2729 N N . THR A 1 352 ? -7.100 -0.382 49.130 1.00 81.31 352 THR A N 1
ATOM 2730 C CA . THR A 1 352 ? -7.659 0.973 49.053 1.00 81.31 352 THR A CA 1
ATOM 2731 C C . THR A 1 352 ? -9.172 0.934 48.852 1.00 81.31 352 THR A C 1
ATOM 2733 O O . THR A 1 352 ? -9.688 0.211 47.996 1.00 81.31 352 THR A O 1
ATOM 2736 N N . ILE A 1 353 ? -9.903 1.731 49.632 1.00 82.44 353 ILE A N 1
ATOM 2737 C CA . ILE A 1 353 ? -11.352 1.892 49.486 1.00 82.44 353 ILE A CA 1
ATOM 2738 C C . ILE A 1 353 ? -11.631 3.034 48.511 1.00 82.44 353 ILE A C 1
ATOM 2740 O O . ILE A 1 353 ? -11.143 4.143 48.701 1.00 82.44 353 ILE A O 1
ATOM 2744 N N . VAL A 1 354 ? -12.435 2.762 47.485 1.00 78.75 354 VAL A N 1
ATOM 2745 C CA . VAL A 1 354 ? -12.747 3.703 46.400 1.00 78.75 354 VAL A CA 1
ATOM 2746 C C . VAL A 1 354 ? -14.252 3.810 46.168 1.00 78.75 354 VAL A C 1
ATOM 2748 O O . VAL A 1 354 ? -15.023 2.945 46.584 1.00 78.75 354 VAL A O 1
ATOM 2751 N N . ALA A 1 355 ? -14.680 4.864 45.480 1.00 76.56 355 ALA A N 1
ATOM 2752 C CA . ALA A 1 355 ? -16.048 5.038 45.004 1.00 76.56 355 ALA A CA 1
ATOM 2753 C C . ALA A 1 355 ? -16.104 4.776 43.488 1.00 76.56 355 ALA A C 1
ATOM 2755 O O . ALA A 1 355 ? -15.320 5.354 42.741 1.00 76.56 355 ALA A O 1
ATOM 2756 N N . VAL A 1 356 ? -17.013 3.911 43.023 1.00 69.31 356 VAL A N 1
ATOM 2757 C CA . VAL A 1 356 ? -17.103 3.488 41.609 1.00 69.31 356 VAL A CA 1
ATOM 2758 C C . VAL A 1 356 ? -18.466 3.843 41.007 1.00 69.31 356 VAL A C 1
ATOM 2760 O O . VAL A 1 356 ? -19.505 3.570 41.615 1.00 69.31 356 VAL A O 1
ATOM 2763 N N . LYS A 1 357 ? -18.463 4.407 39.789 1.00 71.06 357 LYS A N 1
ATOM 2764 C CA . LYS A 1 357 ? -19.640 4.887 39.035 1.00 71.06 357 LYS A CA 1
ATOM 2765 C C . LYS A 1 357 ? -19.744 4.205 37.656 1.00 71.06 357 LYS A C 1
ATOM 2767 O O . LYS A 1 357 ? -18.716 3.908 37.060 1.00 71.06 357 LYS A O 1
ATOM 2772 N N . LYS A 1 358 ? -20.963 3.922 37.151 1.00 69.06 358 LYS A N 1
ATOM 2773 C CA . LYS A 1 358 ? -21.195 2.940 36.053 1.00 69.06 358 LYS A CA 1
ATOM 2774 C C . LYS A 1 358 ? -22.137 3.389 34.905 1.00 69.06 358 LYS A C 1
ATOM 2776 O O . LYS A 1 358 ? -22.747 2.539 34.263 1.00 69.06 358 LYS A O 1
ATOM 2781 N N . ASN A 1 359 ? -22.286 4.685 34.618 1.00 78.81 359 ASN A N 1
ATOM 2782 C CA . ASN A 1 359 ? -23.406 5.178 33.782 1.00 78.81 359 ASN A CA 1
ATOM 2783 C C . ASN A 1 359 ? -23.028 5.618 32.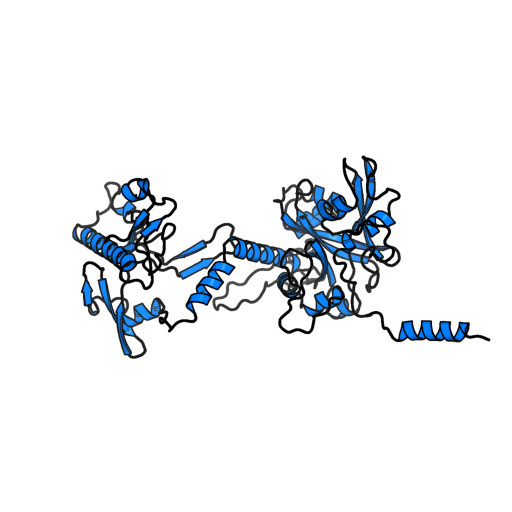348 1.00 78.81 359 ASN A C 1
ATOM 2785 O O . ASN A 1 359 ? -23.809 6.294 31.681 1.00 78.81 359 ASN A O 1
ATOM 2789 N N . ILE A 1 360 ? -21.846 5.236 31.864 1.00 81.81 360 ILE A N 1
ATOM 2790 C CA . ILE A 1 360 ? -21.378 5.480 30.489 1.00 81.81 360 ILE A CA 1
ATOM 2791 C C . ILE A 1 360 ? -21.057 4.126 29.848 1.00 81.81 360 ILE A C 1
ATOM 2793 O O . ILE A 1 360 ? -20.554 3.232 30.533 1.00 81.81 360 ILE A O 1
ATOM 2797 N N . VAL A 1 361 ? -21.383 3.957 28.564 1.00 78.62 361 VAL A N 1
ATOM 2798 C CA . VAL A 1 361 ? -21.048 2.741 27.807 1.00 78.62 361 VAL A CA 1
ATOM 2799 C C . VAL A 1 361 ? -19.539 2.654 27.602 1.00 78.62 361 VAL A C 1
ATOM 2801 O O . VAL A 1 361 ? -18.907 3.580 27.098 1.00 78.62 361 VAL A O 1
ATOM 2804 N N . LYS A 1 362 ? -18.958 1.522 27.992 1.00 76.50 362 LYS A N 1
ATOM 2805 C CA . LYS A 1 362 ? -17.528 1.256 27.880 1.00 76.50 362 LYS A CA 1
ATOM 2806 C C . LYS A 1 362 ? -17.134 0.932 26.437 1.00 76.50 362 LYS A C 1
ATOM 2808 O O . LYS 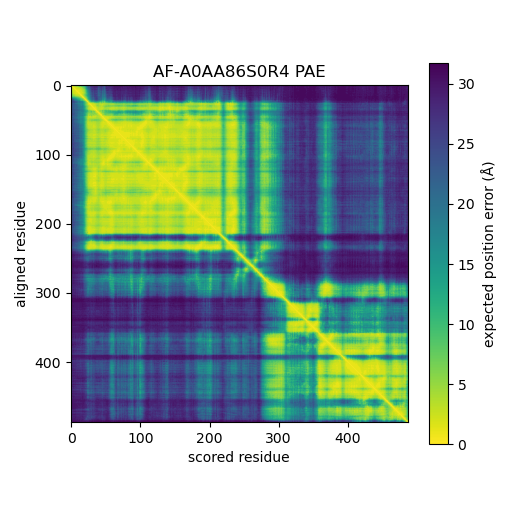A 1 362 ? -17.717 0.046 25.815 1.00 76.50 362 LYS A O 1
ATOM 2813 N N . LEU A 1 363 ? -16.096 1.607 25.948 1.00 73.44 363 LEU A N 1
ATOM 2814 C CA . LEU A 1 363 ? -15.361 1.232 24.740 1.00 73.44 363 LEU A CA 1
ATOM 2815 C C . LEU A 1 363 ? -14.299 0.181 25.109 1.00 73.44 363 LEU A C 1
ATOM 2817 O O . LEU A 1 363 ? -13.531 0.382 26.050 1.00 73.44 363 LEU A O 1
ATOM 2821 N N . PHE A 1 364 ? -14.271 -0.941 24.396 1.00 68.75 364 PHE A N 1
ATOM 2822 C CA . PHE A 1 364 ? -13.258 -1.991 24.542 1.00 68.75 364 PHE A CA 1
ATOM 2823 C C . PHE A 1 364 ? -12.101 -1.842 23.561 1.00 68.75 364 PHE A C 1
ATOM 2825 O O . PHE A 1 364 ? -10.978 -2.196 23.901 1.00 68.75 364 PHE A O 1
ATOM 2832 N N . GLY A 1 365 ? -12.354 -1.315 22.365 1.00 60.06 365 GLY A N 1
ATOM 2833 C CA . GLY A 1 365 ? -11.317 -1.159 21.357 1.00 60.06 365 GLY A CA 1
ATOM 2834 C C . GLY A 1 365 ? -11.834 -0.547 20.067 1.00 60.06 365 GLY A C 1
ATOM 2835 O O . GLY A 1 365 ? -12.991 -0.133 19.969 1.00 60.06 365 GLY A O 1
ATOM 2836 N N . TYR A 1 366 ? -10.956 -0.496 19.076 1.00 72.62 366 TYR A N 1
ATOM 2837 C CA . TYR A 1 366 ? -11.228 0.065 17.761 1.00 72.62 366 TYR A CA 1
ATOM 2838 C C . TYR A 1 366 ? -10.396 -0.652 16.688 1.00 72.62 366 TYR A C 1
ATOM 2840 O O . TYR A 1 366 ? -9.354 -1.229 16.991 1.00 72.62 366 TYR A O 1
ATOM 2848 N N . CYS A 1 367 ? -10.835 -0.593 15.431 1.00 63.78 367 CYS A N 1
ATOM 2849 C CA . CYS A 1 367 ? -10.066 -1.011 14.260 1.00 63.78 367 CYS A CA 1
ATOM 2850 C C . CYS A 1 367 ? -10.019 0.148 13.260 1.00 63.78 367 CYS A C 1
ATOM 2852 O O . CYS A 1 367 ? -11.061 0.696 12.896 1.00 63.78 367 CYS A O 1
ATOM 2854 N N . LEU A 1 368 ? -8.809 0.529 12.843 1.00 61.25 368 LEU A N 1
ATOM 2855 C CA . LEU A 1 368 ? -8.570 1.633 11.903 1.00 61.25 368 LEU A CA 1
ATOM 2856 C C . LEU A 1 368 ? -8.091 1.145 10.531 1.00 61.25 368 LEU A C 1
ATOM 2858 O O . LEU A 1 368 ? -7.817 1.954 9.656 1.00 61.25 368 LEU A O 1
ATOM 2862 N N . GLU A 1 369 ? -8.008 -0.164 10.317 1.00 64.62 369 GLU A N 1
ATOM 2863 C CA . GLU A 1 369 ? -7.511 -0.779 9.078 1.00 64.62 369 GLU A CA 1
ATOM 2864 C C . GLU A 1 369 ? -8.639 -1.062 8.064 1.00 64.62 369 GLU A C 1
ATOM 2866 O O . GLU A 1 369 ? -8.510 -1.890 7.163 1.00 64.62 369 GLU A O 1
ATOM 2871 N N . THR A 1 370 ? -9.775 -0.382 8.219 1.00 53.84 370 THR A N 1
ATOM 2872 C CA . THR A 1 370 ? -11.008 -0.541 7.434 1.00 53.84 370 THR A CA 1
ATOM 2873 C C . THR A 1 370 ? -11.390 0.769 6.738 1.00 53.84 370 THR A C 1
ATOM 2875 O O . THR A 1 370 ? -10.884 1.832 7.080 1.00 53.84 370 THR A O 1
ATOM 2878 N N . GLU A 1 371 ? -12.284 0.727 5.743 1.00 62.34 371 GLU A N 1
ATOM 2879 C CA . GLU A 1 371 ? -12.685 1.932 4.982 1.00 62.34 371 GLU A CA 1
ATOM 2880 C C . GLU A 1 371 ? -13.357 3.007 5.848 1.00 62.34 371 GLU A C 1
ATOM 2882 O O . GLU A 1 371 ? -13.216 4.196 5.579 1.00 62.34 371 GLU A O 1
ATOM 2887 N N . ALA A 1 372 ? -14.041 2.587 6.911 1.00 59.41 372 ALA A N 1
ATOM 2888 C CA . ALA A 1 372 ? -14.479 3.444 8.003 1.00 59.41 372 ALA A CA 1
ATOM 2889 C C . ALA A 1 372 ? -14.021 2.823 9.334 1.00 59.41 372 ALA A C 1
ATOM 2891 O O . ALA A 1 372 ? -14.073 1.592 9.449 1.00 59.41 372 ALA A O 1
ATOM 2892 N N . PRO A 1 373 ? -13.598 3.620 10.333 1.00 65.75 373 PRO A N 1
ATOM 2893 C CA . PRO A 1 373 ? -13.216 3.113 11.648 1.00 65.75 373 PRO A CA 1
ATOM 2894 C C . PRO A 1 373 ? -14.324 2.281 12.296 1.00 65.75 373 PRO A C 1
ATOM 2896 O O . PRO A 1 373 ? -15.490 2.678 12.298 1.00 65.75 373 PRO A O 1
ATOM 2899 N N . LEU A 1 374 ? -13.953 1.152 12.895 1.00 60.62 374 LEU A N 1
ATOM 2900 C CA . LEU A 1 374 ? -14.866 0.323 13.679 1.00 60.62 374 LEU A CA 1
ATOM 2901 C C . LEU A 1 374 ? -14.590 0.520 15.166 1.00 60.62 374 LEU A C 1
ATOM 2903 O O . LEU A 1 374 ? -13.435 0.536 15.585 1.00 60.62 374 LEU A O 1
ATOM 2907 N N . LEU A 1 375 ? -15.647 0.635 15.966 1.00 71.31 375 LEU A N 1
ATOM 2908 C CA . LEU A 1 375 ? -15.571 0.782 17.419 1.00 71.31 375 LEU A CA 1
ATOM 2909 C C . LEU A 1 375 ? -16.244 -0.415 18.090 1.00 71.31 375 LEU A C 1
ATOM 2911 O O . LEU A 1 375 ? -17.332 -0.830 17.693 1.00 71.31 375 LEU A O 1
ATOM 2915 N N . VAL A 1 376 ? -15.596 -0.962 19.115 1.00 68.19 376 VAL A N 1
ATOM 2916 C CA . VAL A 1 376 ? -16.077 -2.126 19.863 1.00 68.19 376 VAL A CA 1
ATOM 2917 C C . VAL A 1 376 ? -16.506 -1.665 21.247 1.00 68.19 376 VAL A C 1
ATOM 2919 O O . VAL A 1 376 ? -15.670 -1.253 22.048 1.00 68.19 376 VAL A O 1
ATOM 2922 N N . TYR A 1 377 ? -17.801 -1.743 21.539 1.00 72.19 377 TYR A N 1
ATOM 2923 C CA . TYR A 1 377 ? -18.385 -1.352 22.824 1.00 72.19 377 TYR A CA 1
ATOM 2924 C C . TYR A 1 377 ? -18.826 -2.569 23.641 1.00 72.19 377 TYR A C 1
ATOM 2926 O O . TYR A 1 377 ? -19.001 -3.664 23.106 1.00 72.19 377 TYR A O 1
ATOM 2934 N N . GLU A 1 378 ? -19.057 -2.373 24.940 1.00 80.00 378 GLU A N 1
ATOM 2935 C CA . GLU A 1 378 ? -19.806 -3.350 25.731 1.00 80.00 378 GLU A CA 1
ATOM 2936 C C . GLU A 1 378 ? -21.230 -3.536 25.175 1.00 80.00 378 GLU A C 1
ATOM 2938 O O . GLU A 1 378 ? -21.896 -2.576 24.777 1.00 80.00 378 GLU A O 1
ATOM 2943 N N . LEU A 1 379 ? -21.718 -4.778 25.169 1.00 78.88 379 LEU A N 1
ATOM 2944 C CA . LEU A 1 379 ? -23.078 -5.083 24.735 1.00 78.88 379 LEU A CA 1
ATOM 2945 C C . LEU A 1 379 ? -24.085 -4.723 25.834 1.00 78.88 379 LEU A C 1
ATOM 2947 O O . LEU A 1 379 ? -23.998 -5.224 26.956 1.00 78.88 379 LEU A O 1
ATOM 2951 N N . ILE A 1 380 ? -25.081 -3.902 25.491 1.00 86.94 380 ILE A N 1
ATOM 2952 C CA . ILE A 1 380 ? -26.160 -3.501 26.399 1.00 86.94 380 ILE A CA 1
ATOM 2953 C C . ILE A 1 380 ? -27.478 -4.186 25.983 1.00 86.94 380 ILE A C 1
ATOM 2955 O O . ILE A 1 380 ? -28.013 -3.873 24.919 1.00 86.94 380 ILE A O 1
ATOM 2959 N N . PRO A 1 381 ? -28.016 -5.125 26.788 1.00 84.88 381 PRO A N 1
ATOM 2960 C CA . PRO A 1 381 ? -28.983 -6.119 26.313 1.00 84.88 381 PRO A CA 1
ATOM 2961 C C . PRO A 1 381 ? -30.397 -5.598 26.026 1.00 84.88 381 PRO A C 1
ATOM 2963 O O . PRO A 1 381 ? -31.076 -6.186 25.192 1.00 84.88 381 PRO A O 1
ATOM 2966 N N . ASN A 1 382 ? -30.869 -4.525 26.679 1.00 88.00 382 ASN A N 1
ATOM 2967 C CA . ASN A 1 382 ? -32.263 -4.075 26.532 1.00 88.00 382 ASN A CA 1
ATOM 2968 C C . ASN A 1 382 ? -32.441 -2.935 25.515 1.00 88.00 382 ASN A C 1
ATOM 2970 O O . ASN A 1 382 ? -33.489 -2.296 25.507 1.00 88.00 382 ASN A O 1
ATOM 2974 N N . GLY A 1 383 ? -31.461 -2.664 24.649 1.00 87.94 383 GLY A N 1
ATOM 2975 C CA . GLY A 1 383 ? -31.599 -1.664 23.584 1.00 87.94 383 GLY A CA 1
ATOM 2976 C C . GLY A 1 383 ? -31.748 -0.220 24.087 1.00 87.94 383 GLY A C 1
ATOM 2977 O O . GLY A 1 383 ? -31.335 0.110 25.200 1.00 87.94 383 GLY A O 1
ATOM 2978 N N . THR A 1 384 ? -32.301 0.661 23.245 1.00 92.25 384 THR A N 1
ATOM 2979 C CA . THR A 1 384 ? -32.370 2.113 23.499 1.00 92.25 384 THR A CA 1
ATOM 2980 C C . THR A 1 384 ? -33.625 2.517 24.267 1.00 92.25 384 THR A C 1
ATOM 2982 O O . THR A 1 384 ? -34.699 1.958 24.055 1.00 92.25 384 THR A O 1
ATOM 2985 N N . LEU A 1 385 ? -33.546 3.566 25.086 1.00 93.50 385 LEU A N 1
ATOM 2986 C CA . LEU A 1 385 ? -34.710 4.152 25.753 1.00 93.50 385 LEU A CA 1
ATOM 2987 C C . LEU A 1 385 ? -35.779 4.598 24.746 1.00 93.50 385 LEU A C 1
ATOM 2989 O O . LEU A 1 385 ? -36.963 4.430 25.022 1.00 93.50 385 LEU A O 1
ATOM 2993 N N . SER A 1 386 ? -35.378 5.106 23.572 1.00 91.31 386 SER A N 1
ATOM 2994 C CA . SER A 1 386 ? -36.305 5.482 22.492 1.00 91.31 386 SER A CA 1
ATOM 2995 C C . SER A 1 386 ? -37.246 4.337 22.114 1.00 91.31 386 SER A C 1
ATOM 2997 O O . SER A 1 386 ? -38.449 4.551 21.963 1.00 91.31 386 SER A O 1
ATOM 2999 N N . HIS A 1 387 ? -36.714 3.114 22.027 1.00 87.81 387 HIS A N 1
ATOM 3000 C CA . HIS A 1 387 ? -37.513 1.929 21.743 1.00 87.81 387 HIS A CA 1
ATOM 3001 C C . HIS A 1 387 ? -38.556 1.671 22.837 1.00 87.81 387 HIS A C 1
ATOM 3003 O O . HIS A 1 387 ? -39.694 1.357 22.516 1.00 87.81 387 HIS A O 1
ATOM 3009 N N . HIS A 1 388 ? -38.200 1.861 24.113 1.00 88.00 388 HIS A N 1
ATOM 3010 C CA . HIS A 1 388 ? -39.094 1.617 25.255 1.00 88.00 388 HIS A CA 1
ATOM 3011 C C . HIS A 1 388 ? -40.175 2.684 25.452 1.00 88.00 388 HIS A C 1
ATOM 3013 O O . HIS A 1 388 ? -41.215 2.381 26.039 1.00 88.00 388 HIS A O 1
ATOM 3019 N N . ILE A 1 389 ? -39.947 3.918 24.995 1.00 87.94 389 ILE A N 1
ATOM 3020 C CA . ILE A 1 389 ? -40.913 5.023 25.138 1.00 87.94 389 ILE A CA 1
ATOM 3021 C C . ILE A 1 389 ? -41.853 5.165 23.931 1.00 87.94 389 ILE A C 1
ATOM 3023 O O . ILE A 1 389 ? -42.975 5.621 24.113 1.00 87.94 389 ILE A O 1
ATOM 3027 N N . HIS A 1 390 ? -41.434 4.747 22.731 1.00 82.56 390 HIS A N 1
ATOM 3028 C CA . HIS A 1 390 ? -42.223 4.840 21.489 1.00 82.56 390 HIS A CA 1
ATOM 3029 C C . HIS A 1 390 ? -42.802 3.480 21.044 1.00 82.56 390 HIS A C 1
ATOM 3031 O O . HIS A 1 390 ? -42.931 3.203 19.850 1.00 82.56 390 HIS A O 1
ATOM 3037 N N . ARG A 1 391 ? -43.100 2.600 22.006 1.00 71.81 391 ARG A N 1
ATOM 3038 C CA . ARG A 1 391 ? -43.574 1.223 21.771 1.00 71.81 391 ARG A CA 1
ATOM 3039 C C . ARG A 1 391 ? -44.942 1.150 21.078 1.00 71.81 391 ARG A C 1
ATOM 3041 O O . ARG A 1 391 ? -45.720 2.096 21.114 1.00 71.81 391 ARG A O 1
ATOM 3048 N N . ARG A 1 392 ? -45.239 -0.030 20.510 1.00 64.69 392 ARG A N 1
ATOM 3049 C CA . ARG A 1 392 ? -46.588 -0.473 20.094 1.00 64.69 392 ARG A CA 1
ATOM 3050 C C . ARG A 1 392 ? -47.287 -1.207 21.253 1.00 64.69 392 ARG A C 1
ATOM 3052 O O . ARG A 1 392 ? -46.608 -1.789 22.094 1.00 64.69 392 ARG A O 1
ATOM 3059 N N . ASP A 1 393 ? -48.619 -1.217 21.257 1.00 61.38 393 ASP A N 1
ATOM 3060 C CA . ASP A 1 393 ? -49.515 -1.419 22.419 1.00 61.38 393 ASP A CA 1
ATOM 3061 C C . ASP A 1 393 ? -49.387 -2.716 23.265 1.00 61.38 393 ASP A C 1
ATOM 3063 O O . ASP A 1 393 ? -50.039 -2.817 24.300 1.00 61.38 393 ASP A O 1
ATOM 3067 N N . ASN A 1 394 ? -48.544 -3.694 22.904 1.00 65.06 394 ASN A N 1
ATOM 3068 C CA . ASN A 1 394 ? -48.549 -5.043 23.506 1.00 65.06 394 ASN A CA 1
ATOM 3069 C C . ASN A 1 394 ? -47.337 -5.403 24.397 1.00 65.06 394 ASN A C 1
ATOM 3071 O O . ASN A 1 394 ? -47.266 -6.534 24.877 1.00 65.06 394 ASN A O 1
ATOM 3075 N N . GLU A 1 395 ? -46.389 -4.492 24.649 1.00 66.38 395 GLU A N 1
ATOM 3076 C CA . GLU A 1 395 ? -45.266 -4.745 25.575 1.00 66.38 395 GLU A CA 1
ATOM 3077 C C . GLU A 1 395 ? -45.434 -4.031 26.929 1.00 66.38 395 GLU A C 1
ATOM 3079 O O . GLU A 1 395 ? -45.879 -2.879 26.960 1.00 66.38 395 GLU A O 1
ATOM 3084 N N . PRO A 1 396 ? -45.017 -4.645 28.060 1.00 69.94 396 PRO A N 1
ATOM 3085 C CA . PRO A 1 396 ? -45.086 -4.007 29.371 1.00 69.94 396 PRO A CA 1
ATOM 3086 C C . PRO A 1 396 ? -44.284 -2.704 29.383 1.00 69.94 396 PRO A C 1
ATOM 3088 O O . PRO A 1 396 ? -43.066 -2.701 29.174 1.00 69.94 396 PRO A O 1
ATOM 3091 N N . SER A 1 397 ? -44.965 -1.584 29.624 1.00 77.56 397 SER A N 1
ATOM 3092 C CA . SER A 1 397 ? -44.312 -0.278 29.701 1.00 77.56 397 SER A CA 1
ATOM 3093 C C . SER A 1 397 ? -43.367 -0.197 30.906 1.00 77.56 397 SER A C 1
ATOM 3095 O O . SER A 1 397 ? -43.576 -0.858 31.925 1.00 77.56 397 SER A O 1
ATOM 3097 N N . LEU A 1 398 ? -42.330 0.641 30.809 1.00 87.12 398 LEU A N 1
ATOM 3098 C CA . LEU A 1 398 ? -41.473 0.934 31.956 1.00 87.12 398 LEU A CA 1
ATOM 3099 C C . LEU A 1 398 ? -42.317 1.534 33.085 1.00 87.12 398 LEU A C 1
ATOM 3101 O O . LEU A 1 398 ? -43.001 2.542 32.866 1.00 87.12 398 LEU A O 1
ATOM 3105 N N . SER A 1 399 ? -42.222 0.950 34.283 1.00 89.12 399 SER A N 1
ATOM 3106 C CA . SER A 1 399 ? -42.866 1.498 35.478 1.00 89.12 399 SER A CA 1
ATOM 3107 C C . SER A 1 399 ? -42.353 2.907 35.776 1.00 89.12 399 SER A C 1
ATOM 3109 O O . SER A 1 399 ? -41.250 3.288 35.365 1.00 89.12 399 SER A O 1
ATOM 3111 N N . TRP A 1 400 ? -43.140 3.686 36.512 1.00 87.25 400 TRP A N 1
ATOM 3112 C CA . TRP A 1 400 ? -42.750 5.034 36.914 1.00 87.25 400 TRP A CA 1
ATOM 3113 C C . TRP A 1 400 ? -41.419 5.046 37.679 1.00 87.25 400 TRP A C 1
ATOM 3115 O O . TRP A 1 400 ? -40.543 5.861 37.397 1.00 87.25 400 TRP A O 1
ATOM 3125 N N . GLU A 1 401 ? -41.212 4.077 38.569 1.00 88.06 401 GLU A N 1
ATOM 3126 C CA . GLU A 1 401 ? -39.985 3.925 39.353 1.00 88.06 401 GLU A CA 1
ATOM 3127 C C . GLU A 1 401 ? -38.770 3.678 38.454 1.00 88.06 401 GLU A C 1
ATOM 3129 O O . GLU A 1 401 ? -37.688 4.216 38.699 1.00 88.06 401 GLU A O 1
ATOM 3134 N N . SER A 1 402 ? -38.940 2.879 37.395 1.00 89.31 402 SER A N 1
ATOM 3135 C CA . SER A 1 402 ? -37.892 2.644 36.398 1.00 89.31 402 SER A CA 1
ATOM 3136 C C . SER A 1 402 ? -37.597 3.910 35.594 1.00 89.31 402 SER A C 1
ATOM 3138 O O . SER A 1 402 ? -36.433 4.256 35.418 1.00 89.31 402 SER A O 1
ATOM 3140 N N . ARG A 1 403 ? -38.627 4.654 35.167 1.00 91.44 403 ARG A N 1
ATOM 3141 C CA . ARG A 1 403 ? -38.461 5.925 34.435 1.00 91.44 403 ARG A CA 1
ATOM 3142 C C . ARG A 1 403 ? -37.723 6.970 35.267 1.00 91.44 403 ARG A C 1
ATOM 3144 O O . ARG A 1 403 ? -36.778 7.583 34.778 1.00 91.44 403 ARG A O 1
ATOM 3151 N N . PHE A 1 404 ? -38.117 7.134 36.529 1.00 88.81 404 PHE A N 1
ATOM 3152 C CA . PHE A 1 404 ? -37.470 8.060 37.455 1.00 88.81 404 PHE A CA 1
ATOM 3153 C C . PHE A 1 404 ? -36.000 7.688 37.679 1.00 88.81 404 PHE A C 1
ATOM 3155 O O . PHE A 1 404 ? -35.114 8.534 37.580 1.00 88.81 404 PHE A 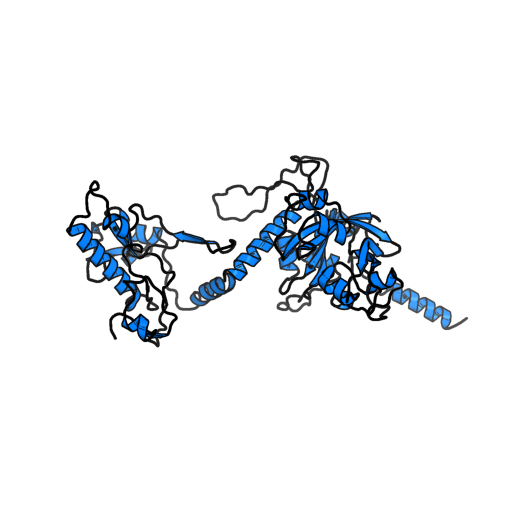O 1
ATOM 3162 N N . ARG A 1 405 ? -35.717 6.396 37.890 1.00 87.69 405 ARG A N 1
ATOM 3163 C CA . ARG A 1 405 ? -34.346 5.891 38.025 1.00 87.69 405 ARG A CA 1
ATOM 3164 C C . ARG A 1 405 ? -33.501 6.180 36.787 1.00 87.69 405 ARG A C 1
ATOM 3166 O O . ARG A 1 405 ? -32.392 6.683 36.942 1.00 87.69 405 ARG A O 1
ATOM 3173 N N . ILE A 1 406 ? -34.028 5.903 35.594 1.00 91.88 406 ILE A N 1
ATOM 3174 C CA . ILE A 1 406 ? -33.358 6.176 34.316 1.00 91.88 406 ILE A CA 1
ATOM 3175 C C . ILE A 1 406 ? -33.022 7.667 34.204 1.00 91.88 406 ILE A C 1
ATOM 3177 O O . ILE A 1 406 ? -31.881 8.007 33.908 1.00 91.88 406 ILE A O 1
ATOM 3181 N N . ALA A 1 407 ? -33.970 8.560 34.506 1.00 91.50 407 ALA A N 1
ATOM 3182 C CA . ALA A 1 407 ? -33.735 10.003 34.469 1.00 91.50 407 ALA A CA 1
ATOM 3183 C C . ALA A 1 407 ? -32.600 10.430 35.418 1.00 91.50 407 ALA A C 1
ATOM 3185 O O . ALA A 1 407 ? -31.694 11.154 35.004 1.00 91.50 407 ALA A O 1
ATOM 3186 N N . CYS A 1 408 ? -32.592 9.930 36.659 1.00 85.62 408 CYS A N 1
ATOM 3187 C CA . CYS A 1 408 ? -31.505 10.192 37.607 1.00 85.62 408 CYS A CA 1
ATOM 3188 C C . CYS A 1 408 ? -30.155 9.648 37.120 1.00 85.62 408 CYS A C 1
ATOM 3190 O O . CYS A 1 408 ? -29.120 10.288 37.297 1.00 85.62 408 CYS A O 1
ATOM 3192 N N . GLU A 1 409 ? -30.142 8.454 36.529 1.00 86.81 409 GLU A N 1
ATOM 3193 C CA . GLU A 1 409 ? -28.921 7.818 36.040 1.00 86.81 409 GLU A CA 1
ATOM 3194 C C . GLU A 1 409 ? -28.325 8.556 34.834 1.00 86.81 409 GLU A C 1
ATOM 3196 O O . GLU A 1 409 ? -27.103 8.720 34.786 1.00 86.81 409 GLU A O 1
ATOM 3201 N N . VAL A 1 410 ? -29.167 9.051 33.919 1.00 91.62 410 VAL A N 1
ATOM 3202 C CA . VAL A 1 410 ? -28.758 9.878 32.771 1.00 91.62 410 VAL A CA 1
ATOM 3203 C C . VAL A 1 410 ? -28.261 11.244 33.232 1.00 91.62 410 VAL A C 1
ATOM 3205 O O . VAL A 1 410 ? -27.151 11.632 32.870 1.00 91.62 410 VAL A O 1
ATOM 3208 N N . ALA A 1 411 ? -29.022 11.947 34.079 1.00 87.19 411 ALA A N 1
ATOM 3209 C CA . ALA A 1 411 ? -28.600 13.230 34.643 1.00 87.19 411 ALA A CA 1
ATOM 3210 C C . ALA A 1 411 ? -27.249 13.095 35.356 1.00 87.19 411 ALA A C 1
ATOM 3212 O O . ALA A 1 411 ? -26.346 13.909 35.169 1.00 87.19 411 ALA A O 1
ATOM 3213 N N . GLY A 1 412 ? -27.068 11.998 36.093 1.00 81.12 412 GLY A N 1
ATOM 3214 C CA . GLY A 1 412 ? -25.824 11.750 36.790 1.00 81.12 412 GLY A CA 1
ATOM 3215 C C . GLY A 1 412 ? -24.637 11.417 35.892 1.00 81.12 412 GLY A C 1
ATOM 3216 O O . GLY A 1 412 ? -23.504 11.749 36.251 1.00 81.12 412 GLY A O 1
ATOM 3217 N N . ALA A 1 413 ? -24.866 10.786 34.739 1.00 84.31 413 ALA A N 1
ATOM 3218 C CA . ALA A 1 413 ? -23.839 10.587 33.720 1.00 84.31 413 ALA A CA 1
ATOM 3219 C C . ALA A 1 413 ? -23.436 11.917 33.070 1.00 84.31 413 ALA A C 1
ATOM 3221 O O . ALA A 1 413 ? -22.248 12.213 32.984 1.00 84.31 413 ALA A O 1
ATOM 3222 N N . VAL A 1 414 ? -24.408 12.754 32.696 1.00 86.69 414 VAL A N 1
ATOM 3223 C CA . VAL A 1 414 ? -24.157 14.090 32.127 1.00 86.69 414 VAL A CA 1
ATOM 3224 C C . VAL A 1 414 ? -23.372 14.962 33.101 1.00 86.69 414 VAL A C 1
ATOM 3226 O O . VAL A 1 414 ? -22.346 15.536 32.748 1.00 86.69 414 VAL A O 1
ATOM 3229 N N . ALA A 1 415 ? -23.787 14.987 34.362 1.00 81.19 415 ALA A N 1
ATOM 3230 C CA . ALA A 1 415 ? -23.126 15.787 35.376 1.00 81.19 415 ALA A CA 1
ATOM 3231 C C . ALA A 1 415 ? -21.701 15.288 35.695 1.00 81.19 415 ALA A C 1
ATOM 3233 O O . ALA A 1 415 ? -20.821 16.086 36.004 1.00 81.19 415 ALA A O 1
ATOM 3234 N N . TYR A 1 416 ? -21.435 13.982 35.563 1.00 78.19 416 TYR A N 1
ATOM 3235 C CA . TYR A 1 416 ? -20.063 13.467 35.630 1.00 78.19 416 TYR A CA 1
ATOM 3236 C C . TYR A 1 416 ? -19.188 14.019 34.515 1.00 78.19 416 TYR A C 1
ATOM 3238 O O . TYR A 1 416 ? -18.114 14.533 34.801 1.00 78.19 416 TYR A O 1
ATOM 3246 N N . MET A 1 417 ? -19.669 13.931 33.273 1.00 80.81 417 MET A N 1
ATOM 3247 C CA . MET A 1 417 ? -18.936 14.405 32.102 1.00 80.81 417 MET A CA 1
ATOM 3248 C C . MET A 1 417 ? -18.650 15.906 32.179 1.00 80.81 417 MET A C 1
ATOM 3250 O O . MET A 1 417 ? -17.607 16.350 31.728 1.00 80.81 417 MET A O 1
ATOM 3254 N N . HIS A 1 418 ? -19.548 16.698 32.763 1.00 81.00 418 HIS A N 1
ATOM 3255 C CA . HIS A 1 418 ? -19.358 18.146 32.840 1.00 81.00 418 HIS A CA 1
ATOM 3256 C C . HIS A 1 418 ? -18.427 18.587 33.975 1.00 81.00 418 HIS A C 1
ATOM 3258 O O . HIS A 1 418 ? -17.700 19.559 33.802 1.00 81.00 418 HIS A O 1
ATOM 3264 N N . PHE A 1 419 ? -18.474 17.922 35.134 1.00 73.06 419 PHE A N 1
ATOM 3265 C CA . PHE A 1 419 ? -17.904 18.485 36.367 1.00 73.06 419 PHE A CA 1
ATOM 3266 C C . PHE A 1 419 ? -16.912 17.580 37.095 1.00 73.06 419 PHE A C 1
ATOM 3268 O O . PHE A 1 419 ? -16.162 18.064 37.934 1.00 73.06 419 PHE A O 1
ATOM 3275 N N . ALA A 1 420 ? -16.942 16.272 36.840 1.00 68.62 420 ALA A N 1
ATOM 3276 C CA . ALA A 1 420 ? -16.176 15.294 37.613 1.00 68.62 420 ALA A CA 1
ATOM 3277 C C . ALA A 1 420 ? -15.191 14.477 36.765 1.00 68.62 420 ALA A C 1
ATOM 3279 O O . ALA A 1 420 ? -14.490 13.626 37.312 1.00 68.62 420 ALA A O 1
ATOM 3280 N N . SER A 1 421 ? -15.138 14.702 35.451 1.00 67.12 421 SER A N 1
ATOM 3281 C CA . SER A 1 421 ? -14.053 14.218 34.599 1.00 67.12 421 SER A CA 1
ATOM 3282 C C . SER A 1 421 ? -12.850 15.162 34.678 1.00 67.12 421 SER A C 1
ATOM 3284 O O . SER A 1 421 ? -13.010 16.366 34.867 1.00 67.12 421 SER A O 1
ATOM 3286 N N . SER A 1 422 ? -11.642 14.617 34.513 1.00 67.94 422 SER A N 1
ATOM 3287 C CA . SER A 1 422 ? -10.380 15.378 34.552 1.00 67.94 422 SER A CA 1
ATOM 3288 C C . SER A 1 422 ? -10.315 16.482 33.492 1.00 67.94 422 SER A C 1
ATOM 3290 O O . SER A 1 422 ? -9.751 17.547 33.725 1.00 67.94 422 SER A O 1
ATOM 3292 N N . ILE A 1 423 ? -10.956 16.251 32.346 1.00 71.50 423 ILE A N 1
ATOM 3293 C CA . ILE A 1 423 ? -11.244 17.261 31.328 1.00 71.50 423 ILE A CA 1
ATOM 3294 C C . ILE A 1 423 ? -12.763 17.269 31.132 1.00 71.50 423 ILE A C 1
ATOM 3296 O O . ILE A 1 423 ? -13.317 16.195 30.876 1.00 71.50 423 ILE A O 1
ATOM 3300 N N . PRO A 1 424 ? -13.461 18.413 31.250 1.00 79.06 424 PRO A N 1
ATOM 3301 C CA . PRO A 1 424 ? -14.896 18.479 30.994 1.00 79.06 424 PRO A CA 1
ATOM 3302 C C . PRO A 1 424 ? -15.247 18.018 29.573 1.00 79.06 424 PRO A C 1
ATOM 3304 O O . PRO A 1 424 ? -14.634 18.445 28.593 1.00 79.06 424 PRO A O 1
ATOM 3307 N N . ILE A 1 425 ? -16.249 17.149 29.454 1.00 83.69 425 ILE A N 1
ATOM 3308 C CA . ILE A 1 425 ? -16.733 16.572 28.197 1.00 83.69 425 ILE A CA 1
ATOM 3309 C C . ILE A 1 425 ? -18.180 17.002 27.980 1.00 83.69 425 ILE A C 1
ATOM 3311 O O . ILE A 1 425 ? -19.074 16.623 28.729 1.00 83.69 425 ILE A O 1
ATOM 3315 N N . LEU A 1 426 ? -18.433 17.735 26.902 1.00 86.75 426 LEU A N 1
ATOM 3316 C CA . LEU A 1 426 ? -19.777 18.048 26.436 1.00 86.75 426 LEU A CA 1
ATOM 3317 C C . LEU A 1 426 ? -20.220 16.975 25.443 1.00 86.75 426 LEU A C 1
ATOM 3319 O O . LEU A 1 426 ? -19.598 16.819 24.395 1.00 86.75 426 LEU A O 1
ATOM 3323 N N . HIS A 1 427 ? -21.289 16.234 25.747 1.00 89.19 427 HIS A N 1
ATOM 3324 C CA . HIS A 1 427 ? -21.728 15.129 24.886 1.00 89.19 427 HIS A CA 1
ATOM 3325 C C . HIS A 1 427 ? -22.320 15.606 23.548 1.00 89.19 427 HIS A C 1
ATOM 3327 O O . HIS A 1 427 ? -22.024 15.051 22.488 1.00 89.19 427 HIS A O 1
ATOM 3333 N N . GLY A 1 428 ? -23.186 16.623 23.606 1.00 85.75 428 GLY A N 1
ATOM 3334 C CA . GLY A 1 428 ? -23.773 17.303 22.442 1.00 85.75 428 GLY A CA 1
ATOM 3335 C C . GLY A 1 428 ? -24.919 16.603 21.716 1.00 85.75 428 GLY A C 1
ATOM 3336 O O . GLY A 1 428 ? -25.437 17.161 20.758 1.00 85.75 428 GLY A O 1
ATOM 3337 N N . ASP A 1 429 ? -25.350 15.425 22.173 1.00 87.94 429 ASP A N 1
ATOM 3338 C CA . ASP A 1 429 ? -26.451 14.688 21.534 1.00 87.94 429 ASP A CA 1
ATOM 3339 C C . ASP A 1 429 ? -27.183 13.777 22.533 1.00 87.94 429 ASP A C 1
ATOM 3341 O O . ASP A 1 429 ? -27.379 12.580 22.318 1.00 87.94 429 ASP A O 1
ATOM 3345 N N . ILE A 1 430 ? -27.553 14.336 23.689 1.00 92.31 430 ILE A N 1
ATOM 3346 C CA . ILE A 1 430 ? -28.327 13.604 24.697 1.00 92.31 430 ILE A CA 1
ATOM 3347 C C . ILE A 1 430 ? -29.775 13.483 24.219 1.00 92.31 430 ILE A C 1
ATOM 3349 O O . ILE A 1 430 ? -30.533 14.449 24.217 1.00 92.31 430 ILE A O 1
ATOM 3353 N N . LYS A 1 431 ? -30.165 12.266 23.838 1.00 91.25 431 LYS A N 1
ATOM 3354 C CA . LYS A 1 431 ? -31.512 11.922 23.363 1.00 91.25 431 LYS A CA 1
ATOM 3355 C C . LYS A 1 431 ? -31.857 10.475 23.728 1.00 91.25 431 LYS A C 1
ATOM 3357 O O . LYS A 1 431 ? -30.939 9.673 23.899 1.00 91.25 431 LYS A O 1
ATOM 3362 N N . PRO A 1 432 ? -33.142 10.074 23.773 1.00 93.56 432 PRO A N 1
ATOM 3363 C CA . PRO A 1 432 ? -33.529 8.706 24.135 1.00 93.56 432 PRO A CA 1
ATOM 3364 C C . PRO A 1 432 ? -32.902 7.600 23.271 1.00 93.56 432 PRO A C 1
ATOM 3366 O O . PRO A 1 432 ? -32.748 6.474 23.736 1.00 93.56 432 PRO A O 1
ATOM 3369 N N . ALA A 1 433 ? -32.538 7.888 22.018 1.00 90.75 433 ALA A N 1
ATOM 3370 C CA . ALA A 1 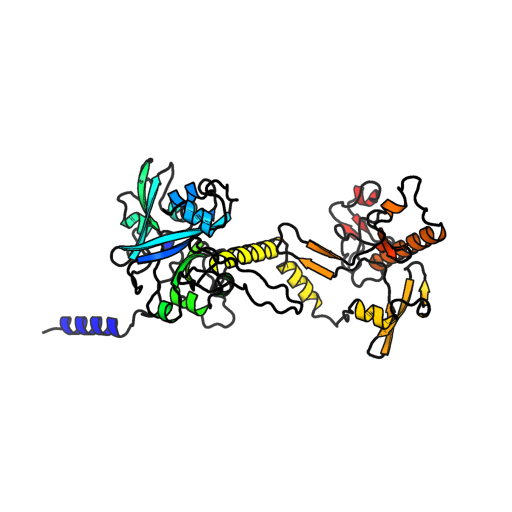433 ? -31.859 6.924 21.148 1.00 90.75 433 ALA A CA 1
ATOM 3371 C C . ALA A 1 433 ? -30.403 6.643 21.573 1.00 90.75 433 ALA A C 1
ATOM 3373 O O . ALA A 1 433 ? -29.903 5.560 21.297 1.00 90.75 433 ALA A O 1
ATOM 3374 N N . ASN A 1 434 ? -29.774 7.569 22.3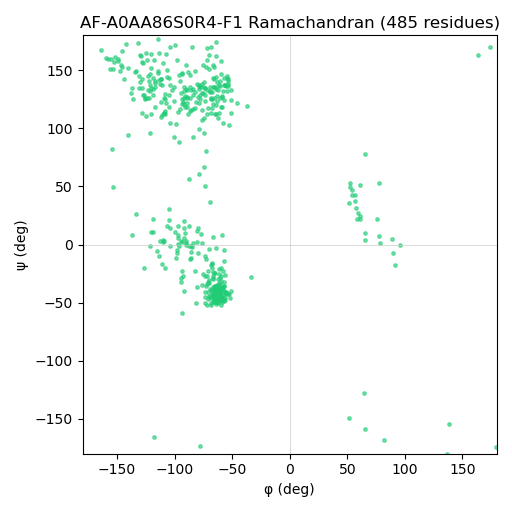04 1.00 93.06 434 ASN A N 1
ATOM 3375 C CA . ASN A 1 434 ? -28.393 7.475 22.791 1.00 93.06 434 ASN A CA 1
ATOM 3376 C C . ASN A 1 434 ? -28.318 7.044 24.269 1.00 93.06 434 ASN A C 1
ATOM 3378 O O . ASN A 1 434 ? -27.265 7.119 24.899 1.00 93.06 434 ASN A O 1
ATOM 3382 N N . ILE A 1 435 ? -29.444 6.610 24.846 1.00 95.75 435 ILE A N 1
ATOM 3383 C CA . ILE A 1 435 ? -29.509 6.030 26.190 1.00 95.75 435 ILE A CA 1
ATOM 3384 C C . ILE A 1 435 ? -29.786 4.538 26.044 1.00 95.75 435 ILE A C 1
ATOM 3386 O O . ILE A 1 435 ? -30.878 4.158 25.622 1.00 95.75 435 ILE A O 1
ATOM 3390 N N . LEU A 1 436 ? -28.824 3.693 26.406 1.00 92.06 436 LEU A N 1
ATOM 3391 C CA . LEU A 1 436 ? -28.970 2.238 26.380 1.00 92.06 436 LEU A CA 1
ATOM 3392 C C . LEU A 1 436 ? -29.368 1.697 27.755 1.00 92.06 436 LEU A C 1
ATOM 3394 O O . LEU A 1 436 ? -28.939 2.214 28.788 1.00 92.06 436 LEU A O 1
ATOM 3398 N N . LEU A 1 437 ? -30.180 0.639 27.772 1.00 92.56 437 LEU A N 1
ATOM 3399 C CA . LEU A 1 437 ? -30.696 0.029 28.996 1.00 92.56 437 LEU A CA 1
ATOM 3400 C C . LEU A 1 437 ? -30.033 -1.331 29.262 1.00 92.56 437 LEU A C 1
ATOM 3402 O O . LEU A 1 437 ? -30.188 -2.297 28.517 1.00 92.56 437 LEU A O 1
ATOM 3406 N N . GLY A 1 438 ? -29.274 -1.406 30.352 1.00 86.62 438 GLY A N 1
ATOM 3407 C CA . GLY A 1 438 ? -28.653 -2.633 30.850 1.00 86.62 438 GLY A CA 1
ATOM 3408 C C . GLY A 1 438 ? -29.631 -3.539 31.593 1.00 86.62 438 GLY A C 1
ATOM 3409 O O . GLY A 1 438 ? -30.835 -3.273 31.650 1.00 86.62 438 GLY A O 1
ATOM 3410 N N . SER A 1 439 ? -29.112 -4.611 32.196 1.00 83.31 439 SER A N 1
ATOM 3411 C CA . SER A 1 439 ? -29.888 -5.498 33.070 1.00 83.31 439 SER A CA 1
ATOM 3412 C C . SER A 1 439 ? -30.591 -4.698 34.175 1.00 83.31 439 SER A C 1
ATOM 3414 O O . SER A 1 439 ? -30.008 -3.780 34.750 1.00 83.31 439 SER A O 1
ATOM 3416 N N . ASN A 1 440 ? -31.852 -5.030 34.467 1.00 83.88 440 ASN A N 1
ATOM 3417 C CA . ASN A 1 440 ? -32.728 -4.270 35.376 1.00 83.88 440 ASN A CA 1
ATOM 3418 C C . ASN A 1 440 ? -32.978 -2.806 34.955 1.00 83.88 440 ASN A C 1
ATOM 3420 O O . ASN A 1 440 ? -33.230 -1.953 35.811 1.00 83.88 440 ASN A O 1
ATOM 3424 N N . TYR A 1 441 ? -32.901 -2.522 33.650 1.00 86.94 441 TYR A N 1
ATOM 3425 C CA . TYR A 1 441 ? -33.110 -1.203 33.044 1.00 86.94 441 TYR A CA 1
ATOM 3426 C C . TYR A 1 441 ? -32.186 -0.099 33.582 1.00 86.94 441 TYR A C 1
ATOM 3428 O O . TYR A 1 441 ? -32.576 1.065 33.625 1.00 86.94 441 TYR A O 1
ATOM 3436 N N . SER A 1 442 ? -30.956 -0.443 33.985 1.00 87.25 442 SER A N 1
ATOM 3437 C CA . SER A 1 442 ? -29.945 0.560 34.345 1.00 87.25 442 SER A CA 1
ATOM 3438 C C . SER A 1 442 ? -29.523 1.360 33.109 1.00 87.25 442 SER A C 1
ATOM 3440 O O . SER A 1 442 ? -29.076 0.761 32.127 1.00 87.25 442 SER A O 1
ATOM 3442 N N . ALA A 1 443 ? -29.621 2.682 33.151 1.00 91.00 443 ALA A N 1
ATOM 3443 C CA . ALA A 1 443 ? -29.327 3.551 32.023 1.00 91.00 443 ALA A CA 1
ATOM 3444 C C . ALA A 1 443 ? -27.825 3.810 31.857 1.00 91.00 443 ALA A C 1
ATOM 3446 O O . ALA A 1 443 ? -27.104 4.084 32.822 1.00 91.00 443 ALA A O 1
ATOM 3447 N N . LYS A 1 444 ? -27.367 3.779 30.605 1.00 91.56 444 LYS A N 1
ATOM 3448 C CA . LYS A 1 444 ? -26.021 4.187 30.205 1.00 91.56 444 LYS A CA 1
ATOM 3449 C C . LYS A 1 444 ? -26.075 5.132 29.012 1.00 91.56 444 LYS A C 1
ATOM 3451 O O . LYS A 1 444 ? -26.785 4.866 28.046 1.00 91.56 444 LYS A O 1
ATOM 3456 N N . VAL A 1 445 ? -25.303 6.211 29.081 1.00 92.06 445 VAL A N 1
ATOM 3457 C CA . VAL A 1 445 ? -25.138 7.160 27.972 1.00 92.06 445 VAL A CA 1
ATOM 3458 C C . VAL A 1 445 ? -24.150 6.588 26.950 1.00 92.06 445 VAL A C 1
ATOM 3460 O O . VAL A 1 445 ? -23.095 6.071 27.333 1.00 92.06 445 VAL A O 1
ATOM 3463 N N . SER A 1 446 ? -24.505 6.661 25.668 1.00 89.75 446 SER A N 1
ATOM 3464 C CA . SER A 1 446 ? -23.732 6.170 24.522 1.00 89.75 446 SER A CA 1
ATOM 3465 C C . SER A 1 446 ? -23.631 7.222 23.414 1.00 89.75 446 SER A C 1
ATOM 3467 O O . SER A 1 446 ? -24.355 8.204 23.445 1.00 89.75 446 SER A O 1
ATOM 3469 N N . ASP A 1 447 ? -22.841 6.925 22.379 1.00 84.62 447 ASP A N 1
ATOM 3470 C CA . ASP A 1 447 ? -22.674 7.741 21.165 1.00 84.62 447 ASP A CA 1
ATOM 3471 C C . ASP A 1 447 ? -22.026 9.113 21.396 1.00 84.62 447 ASP A C 1
ATOM 3473 O O . ASP A 1 447 ? -22.647 10.172 21.379 1.00 84.62 447 ASP A O 1
ATOM 3477 N N . PHE A 1 448 ? -20.706 9.077 21.545 1.00 84.88 448 PHE A N 1
ATOM 3478 C CA . PHE A 1 448 ? -19.879 10.256 21.764 1.00 84.88 448 PHE A CA 1
ATOM 3479 C C . PHE A 1 448 ? -19.422 10.924 20.452 1.00 84.88 448 PHE A C 1
ATOM 3481 O O . PHE A 1 448 ? -18.495 11.734 20.466 1.00 84.88 448 PHE A O 1
ATOM 3488 N N . GLY A 1 449 ? -20.038 10.611 19.302 1.00 78.38 449 GLY A N 1
ATOM 3489 C CA . GLY A 1 449 ? -19.594 11.100 17.986 1.00 78.38 449 GLY A CA 1
ATOM 3490 C C . GLY A 1 449 ? -19.616 12.629 17.841 1.00 78.38 449 GLY A C 1
ATOM 3491 O O . GLY A 1 449 ? -18.788 13.217 17.141 1.00 78.38 449 GLY A O 1
ATOM 3492 N N . THR A 1 450 ? -20.516 13.301 18.558 1.00 78.81 450 THR A N 1
ATOM 3493 C CA . THR A 1 450 ? -20.613 14.770 18.612 1.00 78.81 450 THR A CA 1
ATOM 3494 C C . THR A 1 450 ? -19.907 15.380 19.819 1.00 78.81 450 THR A C 1
ATOM 3496 O O . THR A 1 450 ? -19.938 16.598 19.987 1.00 78.81 450 THR A O 1
ATOM 3499 N N . SER A 1 451 ? -19.286 14.562 20.672 1.00 83.94 451 SER A N 1
ATOM 3500 C CA . SER A 1 451 ? -18.734 15.031 21.938 1.00 83.94 451 SER A CA 1
ATOM 3501 C C . SER A 1 451 ? -17.502 15.908 21.750 1.00 83.94 451 SER A C 1
ATOM 3503 O O . SER A 1 451 ? -16.755 15.783 20.772 1.00 83.94 451 SER A O 1
ATOM 3505 N N . ARG A 1 452 ? -17.288 16.824 22.694 1.00 80.69 452 ARG A N 1
ATOM 3506 C CA . ARG A 1 452 ? -16.177 17.779 22.693 1.00 80.69 452 ARG A CA 1
ATOM 3507 C C . ARG A 1 452 ? -15.576 17.890 24.088 1.00 80.69 452 ARG A C 1
ATOM 3509 O O . ARG A 1 452 ? -16.306 18.024 25.064 1.00 80.69 452 ARG A O 1
ATOM 3516 N N . SER A 1 453 ? -14.250 17.861 24.172 1.00 79.75 453 SER A N 1
ATOM 3517 C CA . SER A 1 453 ? -13.515 18.199 25.392 1.00 79.75 453 SER A CA 1
ATOM 3518 C C . SER A 1 453 ? -13.359 19.714 25.496 1.00 79.75 453 SER A C 1
ATOM 3520 O O . SER A 1 453 ? -12.918 20.344 24.531 1.00 79.75 453 SER A O 1
ATOM 3522 N N . VAL A 1 454 ? -13.674 20.288 26.652 1.00 72.50 454 VAL A N 1
ATOM 3523 C CA . VAL A 1 454 ? -13.456 21.709 26.933 1.00 72.50 454 VAL A CA 1
ATOM 3524 C C . VAL A 1 454 ? -12.094 21.862 27.620 1.00 72.50 454 VAL A C 1
ATOM 3526 O O . VAL A 1 454 ? -11.880 21.244 28.664 1.00 72.50 454 VAL A O 1
ATOM 3529 N N . PRO A 1 455 ? -11.151 22.633 27.048 1.00 68.50 455 PRO A N 1
ATOM 3530 C CA . PRO A 1 455 ? -9.898 22.972 27.717 1.00 68.50 455 PRO A CA 1
ATOM 3531 C C . PRO A 1 455 ? -10.144 23.616 29.091 1.00 68.50 455 PRO A C 1
ATOM 3533 O O . PRO A 1 455 ? -11.086 24.388 29.241 1.00 68.50 455 PRO A O 1
ATOM 3536 N N . LEU A 1 456 ? -9.294 23.319 30.081 1.00 59.53 456 LEU A N 1
ATOM 3537 C CA . LEU A 1 456 ? -9.440 23.785 31.474 1.00 59.53 456 LEU A CA 1
ATOM 3538 C C . LEU A 1 456 ? -9.488 25.321 31.616 1.00 59.53 456 LEU A C 1
ATOM 3540 O O . LEU A 1 456 ? -10.012 25.828 32.603 1.00 59.53 456 LEU A O 1
ATOM 3544 N N . ASP A 1 457 ? -8.955 26.058 30.641 1.00 62.12 457 ASP A N 1
ATOM 3545 C CA . ASP A 1 457 ? -8.932 27.523 30.578 1.00 62.12 457 ASP A CA 1
ATOM 3546 C C . ASP A 1 457 ? -10.203 28.138 29.962 1.00 62.12 457 ASP A C 1
ATOM 3548 O O . ASP A 1 457 ? -10.310 29.362 29.865 1.00 62.12 457 ASP A O 1
ATOM 3552 N N . LYS A 1 458 ? -11.174 27.320 29.533 1.00 58.09 458 LYS A N 1
ATOM 3553 C CA . LYS A 1 458 ? -12.384 27.778 28.837 1.00 58.09 458 LYS A CA 1
ATOM 3554 C C . LYS A 1 458 ? -13.650 27.184 29.442 1.00 58.09 458 LYS A C 1
ATOM 3556 O O . LYS A 1 458 ? -13.697 26.031 29.844 1.00 58.09 458 LYS A O 1
ATOM 3561 N N . THR A 1 459 ? -14.718 27.977 29.452 1.00 58.94 459 THR A N 1
ATOM 3562 C CA . THR A 1 459 ? -16.069 27.540 29.855 1.00 58.94 459 THR A CA 1
ATOM 3563 C C . THR A 1 459 ? -16.964 27.204 28.662 1.00 58.94 459 THR A C 1
ATOM 3565 O O . THR A 1 459 ? -18.033 26.621 28.830 1.00 58.94 459 THR A O 1
ATOM 3568 N N . HIS A 1 460 ? -16.531 27.569 27.453 1.00 59.97 460 HIS A N 1
ATOM 3569 C CA . HIS A 1 460 ? -17.325 27.488 26.236 1.00 59.97 460 HIS A CA 1
ATOM 3570 C C . HIS A 1 460 ? -16.470 27.141 25.011 1.00 59.97 460 HIS A C 1
ATOM 3572 O O . HIS A 1 460 ? -15.277 27.449 24.947 1.00 59.97 460 HIS A O 1
ATOM 3578 N N . LEU A 1 461 ? -17.099 26.506 24.020 1.00 59.81 461 LEU A N 1
ATOM 3579 C CA . LEU A 1 461 ? -16.482 26.143 22.745 1.00 59.81 461 LEU A CA 1
ATOM 3580 C C . LEU A 1 461 ? -17.270 26.735 21.580 1.00 59.81 461 LEU A C 1
ATOM 3582 O O . LEU A 1 461 ? -18.461 26.467 21.434 1.00 59.81 461 LEU A O 1
ATOM 3586 N N . THR A 1 462 ? -16.593 27.476 20.704 1.00 61.81 462 THR A N 1
ATOM 3587 C CA . THR A 1 462 ? -17.139 27.828 19.388 1.00 61.81 462 THR A CA 1
ATOM 3588 C C . THR A 1 462 ? -16.902 26.659 18.438 1.00 61.81 462 THR A C 1
ATOM 3590 O O . THR A 1 462 ? -15.756 26.278 18.194 1.00 61.81 462 THR A O 1
ATOM 3593 N N . THR A 1 463 ? -17.963 26.048 17.914 1.00 64.69 463 THR A N 1
ATOM 3594 C CA . THR A 1 463 ? -17.843 24.858 17.056 1.00 64.69 463 THR A CA 1
ATOM 3595 C C . THR A 1 463 ? -18.908 24.826 15.960 1.00 64.69 463 THR A C 1
ATOM 3597 O O . THR A 1 463 ? -19.860 25.604 15.972 1.00 64.69 463 THR A O 1
ATOM 3600 N N . ILE A 1 464 ? -18.729 23.949 14.968 1.00 68.25 464 ILE A N 1
ATOM 3601 C CA . ILE A 1 464 ? -19.773 23.678 13.975 1.00 68.25 464 ILE A CA 1
ATOM 3602 C C . ILE A 1 464 ? -20.932 23.011 14.714 1.00 68.25 464 ILE A C 1
ATOM 3604 O O . ILE A 1 464 ? -20.724 22.004 15.392 1.00 68.25 464 ILE A O 1
ATOM 3608 N N . VAL A 1 465 ? -22.133 23.576 14.571 1.00 73.12 465 VAL A N 1
ATOM 3609 C CA . VAL A 1 465 ? -23.339 23.065 15.227 1.00 73.12 465 VAL A CA 1
ATOM 3610 C C . VAL A 1 465 ? -23.560 21.609 14.823 1.00 73.12 465 VAL A C 1
ATOM 3612 O O . VAL A 1 465 ? -23.643 21.285 13.639 1.00 73.12 465 VAL A O 1
ATOM 3615 N N . GLY A 1 466 ? -23.648 20.738 15.822 1.00 75.25 466 GLY A N 1
ATOM 3616 C CA . GLY A 1 466 ? -23.898 19.309 15.676 1.00 75.25 466 GLY A CA 1
ATOM 3617 C C . GLY A 1 466 ? -24.842 18.821 16.771 1.00 75.25 466 GLY A C 1
ATOM 3618 O O . GLY A 1 466 ? -24.887 19.415 17.846 1.00 75.25 466 GLY A O 1
ATOM 3619 N N . GLY A 1 467 ? -25.606 17.770 16.477 1.00 81.62 467 GLY A N 1
ATOM 3620 C CA . GLY A 1 467 ? -26.635 17.211 17.357 1.00 81.62 467 GLY A CA 1
ATOM 3621 C C . GLY A 1 467 ? -27.915 16.871 16.592 1.00 81.62 467 GLY A C 1
ATOM 3622 O O . GLY A 1 467 ? -28.006 17.066 15.378 1.00 81.62 467 GLY A O 1
ATOM 3623 N N . THR A 1 468 ? -28.918 16.356 17.299 1.00 83.94 468 THR A N 1
ATOM 3624 C CA . THR A 1 468 ? -30.206 15.969 16.704 1.00 83.94 468 THR A CA 1
ATOM 3625 C C . THR A 1 468 ? -31.221 17.106 16.756 1.00 83.94 468 THR A C 1
ATOM 3627 O O . THR A 1 468 ? -31.537 17.624 17.827 1.00 83.94 468 THR A O 1
ATOM 3630 N N . PHE A 1 469 ? -31.792 17.457 15.601 1.00 82.25 469 PHE A N 1
ATOM 3631 C CA . PHE A 1 469 ? -32.865 18.449 15.505 1.00 82.25 469 PHE A CA 1
ATOM 3632 C C . PHE A 1 469 ? -34.013 18.140 16.488 1.00 82.25 469 PHE A C 1
ATOM 3634 O O . PHE A 1 469 ? -34.448 16.995 16.600 1.00 82.25 469 PHE A O 1
ATOM 3641 N N . GLY A 1 470 ? -34.475 19.155 17.223 1.00 85.81 470 GLY A N 1
ATOM 3642 C CA . GLY A 1 470 ? -35.451 19.018 18.316 1.00 85.81 470 GLY A CA 1
ATOM 3643 C C . GLY A 1 470 ? -34.842 18.814 19.712 1.00 85.81 470 GLY A C 1
ATOM 3644 O O . GLY A 1 470 ? -35.525 19.070 20.697 1.00 85.81 470 GLY A O 1
ATOM 3645 N N . TYR A 1 471 ? -33.566 18.421 19.802 1.00 85.00 471 TYR A N 1
ATOM 3646 C CA . TYR A 1 471 ? -32.797 18.335 21.057 1.00 85.00 471 TYR A CA 1
ATOM 3647 C C . TYR A 1 471 ? -31.640 19.344 21.124 1.00 85.00 471 TYR A C 1
ATOM 3649 O O . TYR A 1 471 ? -31.022 19.498 22.175 1.00 85.00 471 TYR A O 1
ATOM 3657 N N . ILE A 1 472 ? -31.331 20.014 20.008 1.00 84.12 472 ILE A N 1
ATOM 3658 C CA . ILE A 1 472 ? -30.319 21.074 19.948 1.00 84.12 472 ILE A CA 1
ATOM 3659 C C . ILE A 1 472 ? -30.820 22.295 20.722 1.00 84.12 472 ILE A C 1
ATOM 3661 O O . ILE A 1 472 ? -31.935 22.766 20.492 1.00 84.12 472 ILE A O 1
ATOM 3665 N N . ASP A 1 473 ? -29.962 22.820 21.594 1.00 84.06 473 ASP A N 1
ATOM 3666 C CA . ASP A 1 473 ? -30.201 24.074 22.297 1.00 84.06 473 ASP A CA 1
ATOM 3667 C C . ASP A 1 473 ? -30.353 25.246 21.290 1.00 84.06 473 ASP A C 1
ATOM 3669 O O . ASP A 1 473 ? -29.487 25.424 20.423 1.00 84.06 473 ASP A O 1
ATOM 3673 N N . PRO A 1 474 ? -31.447 26.034 21.349 1.00 85.00 474 PRO A N 1
ATOM 3674 C CA . PRO A 1 474 ? -31.694 27.114 20.394 1.00 85.00 474 PRO A CA 1
ATOM 3675 C C . PRO A 1 474 ? -30.624 28.210 20.397 1.00 85.00 474 PRO A C 1
ATOM 3677 O O . PRO A 1 474 ? -30.340 28.779 19.343 1.00 85.00 474 PRO A O 1
ATOM 3680 N N . GLU A 1 475 ? -30.028 28.506 21.552 1.00 82.81 475 GLU A N 1
ATOM 3681 C CA . GLU A 1 475 ? -28.955 29.487 21.675 1.00 82.81 475 GLU A CA 1
ATOM 3682 C C . GLU A 1 475 ? -27.680 28.928 21.038 1.00 82.81 475 GLU A C 1
ATOM 3684 O O . GLU A 1 475 ? -27.111 29.570 20.154 1.00 82.81 475 GLU A O 1
ATOM 3689 N N . TYR A 1 476 ? -27.308 27.677 21.333 1.00 81.75 476 TYR A N 1
ATOM 3690 C CA . TYR A 1 476 ? -26.194 27.008 20.644 1.00 81.75 476 TYR A CA 1
ATOM 3691 C C . TYR A 1 476 ? -26.366 27.012 19.116 1.00 81.75 476 TYR A C 1
ATOM 3693 O O . TYR A 1 476 ? -25.411 27.291 18.387 1.00 81.75 476 TYR A O 1
ATOM 3701 N N . PHE A 1 477 ? -27.578 26.765 18.613 1.00 82.38 477 PHE A N 1
ATOM 3702 C CA . PHE A 1 477 ? -27.868 26.815 17.178 1.00 82.38 477 PHE A CA 1
ATOM 3703 C C . PHE A 1 477 ? -27.629 28.207 16.568 1.00 82.38 477 PHE A C 1
ATOM 3705 O O . PHE A 1 477 ? -27.138 28.314 15.443 1.00 82.38 477 PHE A O 1
ATOM 3712 N N . GLN A 1 478 ? -27.951 29.272 17.306 1.00 80.31 478 GLN A N 1
ATOM 3713 C CA . GLN A 1 478 ? -27.842 30.654 16.837 1.00 80.31 478 GLN A CA 1
ATOM 3714 C C . GLN A 1 478 ? -26.419 31.207 16.944 1.00 80.31 478 GLN A C 1
ATOM 3716 O O . GLN A 1 478 ? -25.894 31.746 15.968 1.00 80.31 478 GLN A O 1
ATOM 3721 N N . ILE A 1 479 ? -25.789 31.075 18.114 1.00 81.50 479 ILE A N 1
ATOM 3722 C CA . ILE A 1 479 ? -24.495 31.710 18.404 1.00 81.50 479 ILE A CA 1
ATOM 3723 C C . ILE A 1 479 ? -23.300 30.770 18.213 1.00 81.50 479 ILE A C 1
ATOM 3725 O O . ILE A 1 479 ? -22.159 31.226 18.234 1.00 81.50 479 ILE A O 1
ATOM 3729 N N . LYS A 1 480 ? -23.539 29.474 17.955 1.00 79.62 480 LYS A N 1
ATOM 3730 C CA . LYS A 1 480 ? -22.511 28.435 17.732 1.00 79.62 480 LYS A CA 1
ATOM 3731 C C . LYS A 1 480 ? -21.581 28.218 18.927 1.00 79.62 480 LYS A C 1
ATOM 3733 O O . LYS A 1 480 ? -20.451 27.752 18.763 1.00 79.62 480 LYS A O 1
ATOM 3738 N N . VAL A 1 481 ? -22.061 28.557 20.122 1.00 76.88 481 VAL A N 1
ATOM 3739 C CA . VAL A 1 481 ? -21.340 28.414 21.388 1.00 76.88 481 VAL A CA 1
ATOM 3740 C C . VAL A 1 481 ? -21.955 27.281 22.199 1.00 76.88 481 VAL A C 1
ATOM 3742 O O . VAL A 1 481 ? -23.156 27.270 22.447 1.00 76.88 481 VAL A O 1
ATOM 3745 N N . MET A 1 482 ? -21.121 26.324 22.597 1.00 74.69 482 MET A N 1
ATOM 3746 C CA . MET A 1 482 ? -21.510 25.187 23.422 1.00 74.69 482 MET A CA 1
ATOM 3747 C C . MET A 1 482 ? -20.918 25.341 24.829 1.00 74.69 482 MET A C 1
ATOM 3749 O O . MET A 1 482 ? -19.702 25.507 24.957 1.00 74.69 482 MET A O 1
ATOM 3753 N N . CYS A 1 483 ? -21.760 25.273 25.862 1.00 69.38 483 CYS A N 1
ATOM 3754 C CA . CYS A 1 483 ? -21.392 25.528 27.262 1.00 69.38 483 CYS A CA 1
ATOM 3755 C C . CYS A 1 483 ? -21.744 24.343 28.176 1.00 69.38 483 CYS A C 1
ATOM 3757 O O . CYS A 1 483 ? -22.616 23.528 27.862 1.00 69.38 483 CYS A O 1
ATOM 3759 N N . THR A 1 484 ? -21.088 24.257 29.336 1.00 65.12 484 THR A N 1
ATOM 3760 C CA . THR A 1 484 ? -21.558 23.428 30.457 1.00 65.12 484 THR A CA 1
ATOM 3761 C C . THR A 1 484 ? -22.780 24.089 31.111 1.00 65.12 484 THR A C 1
ATOM 3763 O O . THR A 1 484 ? -22.940 25.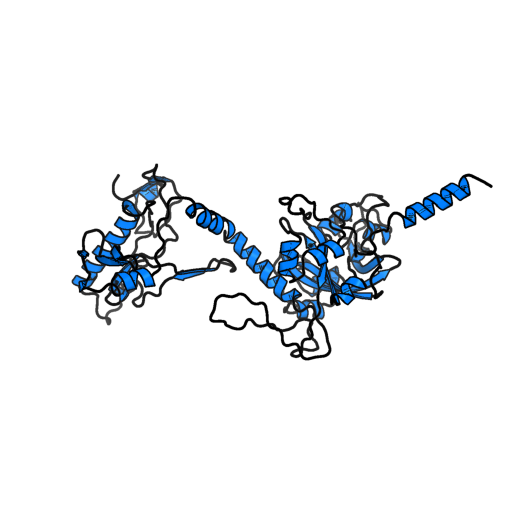302 31.065 1.00 65.12 484 THR A O 1
ATOM 3766 N N . VAL A 1 485 ? -23.667 23.299 31.729 1.00 55.66 485 VAL A N 1
ATOM 3767 C CA . VAL A 1 485 ? -24.997 23.735 32.234 1.00 55.66 485 VAL A CA 1
ATOM 3768 C C . VAL A 1 485 ? -24.937 24.734 33.415 1.00 55.66 485 VAL A C 1
ATOM 3770 O O . VAL A 1 485 ? -25.963 25.083 33.985 1.00 55.66 485 VAL A O 1
ATOM 3773 N N . LEU A 1 486 ? -23.762 25.232 33.800 1.00 41.12 486 LEU A N 1
ATOM 3774 C CA . LEU A 1 486 ? -23.621 26.271 34.822 1.00 41.12 486 LEU A CA 1
ATOM 3775 C C . LEU A 1 486 ? -22.521 27.255 34.410 1.00 41.12 486 LEU A C 1
ATOM 3777 O O . LEU A 1 486 ? -21.341 27.025 34.680 1.00 41.12 486 LEU A O 1
ATOM 3781 N N . GLY A 1 487 ? -22.949 28.335 33.761 1.00 31.56 487 GLY A N 1
ATOM 3782 C CA . GLY A 1 487 ? -22.208 29.567 33.508 1.00 31.56 487 GLY A CA 1
ATOM 3783 C C . GLY A 1 487 ? -23.201 30.708 33.414 1.00 31.56 487 GLY A C 1
ATOM 3784 O O . GLY A 1 487 ? -24.014 30.650 32.469 1.00 31.56 487 GLY A O 1
#

Radius of gyration: 32.21 Å; Cα contacts (8 Å, |Δi|>4): 882; chains: 1; bounding box: 109×62×84 Å

Solvent-accessible surface area (backbone atoms only — not comparable to full-atom values): 27230 Å² total; per-residue (Å²): 142,51,73,65,60,54,50,50,49,50,53,54,47,50,61,66,71,47,70,70,70,87,74,38,63,30,76,63,52,58,78,43,37,62,43,66,64,98,53,90,85,51,60,61,62,33,56,55,68,26,73,48,66,55,39,66,16,36,36,56,41,66,23,34,90,83,38,23,29,28,51,46,41,14,56,57,69,55,38,54,33,67,57,30,11,55,56,61,74,48,55,56,81,41,80,48,62,69,72,38,78,40,58,39,60,35,72,22,28,52,62,80,67,28,19,30,33,77,21,59,44,69,37,48,90,89,46,27,43,52,52,40,22,58,64,76,49,45,30,43,28,26,22,42,23,32,52,74,61,41,95,60,56,56,67,80,46,59,65,70,39,78,42,48,39,42,31,57,33,49,46,45,34,60,71,44,41,75,72,52,31,67,26,26,30,36,42,50,35,49,86,85,49,35,64,56,60,53,14,60,41,53,72,32,61,44,66,59,34,26,35,35,21,58,53,77,84,63,94,47,101,82,57,78,67,80,60,57,58,50,26,51,42,45,42,64,32,51,45,40,30,30,49,94,45,88,88,50,61,56,48,78,56,48,76,80,90,72,97,59,101,68,92,74,78,75,48,55,62,61,69,51,96,54,67,25,46,49,38,60,63,53,19,57,53,50,54,49,27,55,51,26,19,52,75,64,40,43,64,61,50,51,51,53,61,53,65,67,67,79,55,89,77,79,81,87,73,54,72,66,53,52,29,63,19,18,61,70,68,34,77,90,30,53,72,50,72,54,78,60,20,59,35,27,46,23,43,45,97,91,64,51,77,45,81,45,73,78,30,57,64,50,74,77,50,72,44,38,59,40,100,63,74,45,77,41,62,67,87,54,82,63,42,31,45,39,59,63,75,70,58,69,98,85,62,89,68,76,48,69,70,52,51,54,49,30,52,38,23,46,47,6,33,53,49,34,32,51,71,71,40,99,58,28,37,47,49,55,50,85,46,48,72,32,27,33,19,32,81,93,56,43,32,21,45,46,73,64,86,61,42,44,77,45,56,94,93,48,75,63,44,81,51,83,80,66,57,50,89,94,67,57,55,70,62,32,67,72,73,27,46,49,66,58,102,79,127

Nearest PDB structures (foldseek):
  7au7-assembly1_A  TM=8.412E-01  e=9.152E-17  Medicago truncatula
  7bax-assembly1_A  TM=8.287E-01  e=2.533E-15  Lotus japonicus
  3tl8-assembly2_D  TM=6.920E-01  e=2.927E-14  Arabidopsis thaliana
  8s79-assembly2_B  TM=6.472E-01  e=4.626E-08  Lotus japonicus
  6ruu-assembly1_B  TM=6.470E-01  e=6.191E-08  Homo sapiens

InterPro domains:
  IPR000719 Protein kinase domain [PF00069] (358-477)
  IPR000719 Protein kinase domain [PS50011] (302-487)
  IPR000719 Protein kinase domain [SM00220] (329-482)
  IPR008271 Serine/threonine-protein kinase, active site [PS00108] (425-437)
  IPR011009 Protein kinase-like domain superfamily [SSF56112] (313-480)
  IPR017441 Protein kinase, ATP binding site [PS00107] (335-358)
  IPR018392 LysM domain [cd00118] (186-216)
  IPR052611 Plant receptor-like kinase with LysM domain-containing protein [PTHR45927] (9-483)
  IPR056561 NFP/LYK4/5, first LysM domain [PF23446] (54-110)
  IPR056562 LYK3/4/5, second LysM domain [PF23472] (115-166)
  IPR056563 LYK4/5, third LysM domain [PF23473] (184-237)